Protein AF-0000000087541246 (afdb_homodimer)

Organism: Prevotella intermedia (NCBI:txid28131)

Radius of gyration: 29.47 Å; Cα contacts (8 Å, |Δi|>4): 1324; chains: 2; bounding box: 82×70×76 Å

Nearest PDB structures (foldseek):
  4zcf-assembly1_B  TM=5.983E-01  e=2.772E-20  Escherichia coli
  6k0w-assembly2_A  TM=6.107E-01  e=3.382E-19  Helicobacter pylori 26695
  8s9m-assembly1_A-2  TM=7.685E-01  e=1.010E-14  Adineta vaga
  6k0w-assembly1_D  TM=6.542E-01  e=8.446E-15  Helicobacter pylori 26695
  6k0w-assembly2_C  TM=6.365E-01  e=7.209E-14  Helicobacter pylori 26695

Secondary structure (DSSP, 8-state):
--EEEEES-HHHHHHHHHHTT--TT-EEEEEE-----SSS-EEEETTEEEE------TTHHHHHHHHHHHHHHHHHHHHHHHHHHEEEEEEEEEEE-TTTHHHHHHHHHHHH-GGGEEEEEEEE-SSPP-S--SS-B--EEEEEEEESSSS------EEPPPHHHHHHH-EE-TTS-EEEEEESEEES--SSPPPBTTBPPPTTEEESS-HHHHHHHHHTT-EEE-TTS-EEEEEEGGGS--EEPBSEEE-PPPSS-SSTTPPPHHHHHHHHHHH--TT-EEEETT-TTTHHHHHHHHTT-EEEEEE--HHHHHHHHHHHT--SS--SS--EEEEE-SS--SSTHHHHHHH-/--EEEEES-HHHHHHHHHHTT--TT-EEEEEE-----SSS-EEEETTEEEE------TTHHHHHHHHHHHHHHHHHHHHHHHHHHEEEEEEEEEEE-TTTHHHHHHHHHHHH-GGGEEEEEEEE-SSPP-S--SS-B--EEEEEEEESSSS------EEPPPHHHHHHH-EE-TTS-EEEEEESEEES--SSPPPBTTBPPPTTEEESS-HHHHHHHHHTT-EEEPTTS-EEEEEEGGG---EEPBSEEE-PPPSS-SSTTPPPHHHHHHHHHHH--TT-EEEETT-TTTHHHHHHHHTT-EEEEEE--HHHHHHHHHHHT--SS--SS--EEEEE-SS--SSTHHHHHHH-

Foldseek 3Di:
DFFEEEADQLLVVLVCCVPVVVQFQAFAEEEEEDDAQQQLQQDCDPNDGDRDNDDDPDVRPVSSVVSLVVVLVVVLSNVLSVLRNHHQQHKYKYWFFPRSVVVNVVSVCVRQNPVQWDDWFKEQADDFDDDDDPDHTDRIGTMTMGHNHDHHQFDFDFDAADPVRQVVAFDADPVGFTKDWAAQKDFADDPDADDAVNHAPPPRIHGNDHSVVVVVCVVVVQWDADPVGGITGIGTSVPDPHHTDDRYHYFYADPDDPFPPHGRLVVLLVSCNGRHAAQHEYEYSDCQLNSNVVSCVVRRYHYYYYHNDPNSSVNNCVVQVPDPPPPDDRSYHYYYCVVVPPDCVVVPVPPD/DFFEEEADQLLVVLVCCVPVVVQFQAFAEEEEEDDAQQQLQQDCDPNDGDRDNDDDPDCRPVSSVVSLVVVLVVVLSSVLSVLRNHHQQHKYKYWFFPRSVVVNVVSVCVRQNPVQWDDWFKEQADDFDDDDDPDHTDRIGTMTMGHNHDHHQFDFDFDAADPVRQVVAFDADPVGFTKDWAAQKDFADDPDADAAVNHAPPPRIHGNDHSVVVVVQVVVVQWDADPVGGITGIGTSVPDPHHTDDRYHYFYADPDDPFPPHGRLVVLLVVCVGRHAAQREYEYSDCQLNSNVVSCVVRRYHYYYYHNDPNSSVNNCVVQVPDPPPPPDRSYHYYYCVPVPPPCVVPPVPPD

pLDDT: mean 84.79, std 19.07, range [26.44, 98.94]

Structure (mmCIF, N/CA/C/O backbone):
data_AF-0000000087541246-model_v1
#
loop_
_entity.id
_entity.type
_entity.pdbx_description
1 polymer 'site-specific DNA-methyltransferase (adenine-specific)'
#
loop_
_atom_site.group_PDB
_atom_site.id
_atom_site.type_symbol
_atom_site.label_atom_id
_atom_site.label_alt_id
_atom_site.label_comp_id
_atom_site.label_asym_id
_atom_site.label_entity_id
_atom_site.label_seq_id
_atom_site.pdbx_PDB_ins_code
_atom_site.Cartn_x
_atom_site.Cartn_y
_atom_site.Cartn_z
_atom_site.occupancy
_atom_site.B_iso_or_equiv
_atom_site.auth_seq_id
_atom_site.auth_comp_id
_atom_site.auth_asym_id
_atom_site.auth_atom_id
_atom_site.pdbx_PDB_model_num
ATOM 1 N N . MET A 1 1 ? -10.656 33.375 13.344 1 73.62 1 MET A N 1
ATOM 2 C CA . MET A 1 1 ? -11.695 32.781 12.516 1 73.62 1 MET A CA 1
ATOM 3 C C . MET A 1 1 ? -12.477 31.734 13.297 1 73.62 1 MET A C 1
ATOM 5 O O . MET A 1 1 ? -11.906 31.031 14.133 1 73.62 1 MET A O 1
ATOM 9 N N . MET A 1 2 ? -13.789 31.781 13.117 1 86 2 MET A N 1
ATOM 10 C CA . MET A 1 2 ? -14.672 30.812 13.773 1 86 2 MET A CA 1
ATOM 11 C C . MET A 1 2 ? -14.695 29.484 13.031 1 86 2 MET A C 1
ATOM 13 O O . MET A 1 2 ? -14.367 29.438 11.844 1 86 2 MET A O 1
ATOM 17 N N . ASN A 1 3 ? -14.891 28.422 13.773 1 96.44 3 ASN A N 1
ATOM 18 C CA . ASN A 1 3 ? -15.188 27.125 13.164 1 96.44 3 ASN A CA 1
ATOM 19 C C . ASN A 1 3 ? -16.5 27.156 12.375 1 96.44 3 ASN A C 1
ATOM 21 O O . ASN A 1 3 ? -17.406 27.922 12.711 1 96.44 3 ASN A O 1
ATOM 25 N N . ILE A 1 4 ? -16.547 26.422 11.281 1 96.75 4 ILE A N 1
ATOM 26 C CA . ILE A 1 4 ? -17.734 26.438 10.445 1 96.75 4 ILE A CA 1
ATOM 27 C C . ILE A 1 4 ? -18.219 25.016 10.195 1 96.75 4 ILE A C 1
ATOM 29 O O . ILE A 1 4 ? -17.438 24.141 9.836 1 96.75 4 ILE A O 1
ATOM 33 N N . LEU A 1 5 ? -19.438 24.719 10.453 1 97 5 LEU A N 1
ATOM 34 C CA . LEU A 1 5 ? -20.094 23.484 10.062 1 97 5 LEU A CA 1
ATOM 35 C C . LEU A 1 5 ? -21.203 23.75 9.039 1 97 5 LEU A C 1
ATOM 37 O O . LEU A 1 5 ? -22.172 24.453 9.328 1 97 5 LEU A O 1
ATOM 41 N N . LEU A 1 6 ? -21.031 23.203 7.824 1 97.06 6 LEU A N 1
ATOM 42 C CA . LEU A 1 6 ? -21.969 23.422 6.73 1 97.06 6 LEU A CA 1
ATOM 43 C C . LEU A 1 6 ? -22.797 22.156 6.473 1 97.06 6 LEU A C 1
ATOM 45 O O . LEU A 1 6 ? -22.234 21.078 6.27 1 97.06 6 LEU A O 1
ATOM 49 N N . LYS A 1 7 ? -24.062 22.281 6.5 1 96.06 7 LYS A N 1
ATOM 50 C CA . LYS A 1 7 ? -24.938 21.219 6.043 1 96.06 7 LYS A CA 1
ATOM 51 C C . LYS A 1 7 ? -25.344 21.422 4.59 1 96.06 7 LYS A C 1
ATOM 53 O O . LYS A 1 7 ? -26.266 22.203 4.309 1 96.06 7 LYS A O 1
ATOM 58 N N . THR A 1 8 ? -24.781 20.766 3.684 1 95.81 8 THR A N 1
ATOM 59 C CA . THR A 1 8 ? -25.047 20.906 2.258 1 95.81 8 THR A CA 1
ATOM 60 C C . THR A 1 8 ? -24.25 19.891 1.455 1 95.81 8 THR A C 1
ATOM 62 O O . THR A 1 8 ? -23.469 19.109 2.021 1 95.81 8 THR A O 1
ATOM 65 N N . ASP A 1 9 ? -24.562 19.828 0.218 1 94.25 9 ASP A N 1
ATOM 66 C CA . ASP A 1 9 ? -23.688 19.109 -0.709 1 94.25 9 ASP A CA 1
ATOM 67 C C . ASP A 1 9 ? -22.281 19.703 -0.719 1 94.25 9 ASP A C 1
ATOM 69 O O . ASP A 1 9 ? -22.109 20.922 -0.681 1 94.25 9 ASP A O 1
ATOM 73 N N . ASN A 1 10 ? -21.312 18.812 -0.693 1 95.06 10 ASN A N 1
ATOM 74 C CA . ASN A 1 10 ? -19.938 19.266 -0.542 1 95.06 10 ASN A CA 1
ATOM 75 C C . ASN A 1 10 ? -19.516 20.188 -1.68 1 95.06 10 ASN A C 1
ATOM 77 O O . ASN A 1 10 ? -18.734 21.109 -1.474 1 95.06 10 ASN A O 1
ATOM 81 N N . LEU A 1 11 ? -19.984 19.906 -2.941 1 96.06 11 LEU A N 1
ATOM 82 C CA . LEU A 1 11 ? -19.656 20.781 -4.051 1 96.06 11 LEU A CA 1
ATOM 83 C C . LEU A 1 11 ? -20.172 22.203 -3.795 1 96.06 11 LEU A C 1
ATOM 85 O O . LEU A 1 11 ? -19.422 23.172 -3.945 1 96.06 11 LEU A O 1
ATOM 89 N N . VAL A 1 12 ? -21.391 22.297 -3.391 1 96.56 12 VAL A N 1
ATOM 90 C CA . VAL A 1 12 ? -22.031 23.562 -3.072 1 96.56 12 VAL A CA 1
ATOM 91 C C . VAL A 1 12 ? -21.297 24.234 -1.908 1 96.56 12 VAL A C 1
ATOM 93 O O . VAL A 1 12 ? -21.047 25.438 -1.939 1 96.56 12 VAL A O 1
ATOM 96 N N . GLY A 1 13 ? -20.984 23.469 -0.926 1 97.88 13 GLY A N 1
ATOM 97 C CA . GLY A 1 13 ? -20.281 23.984 0.229 1 97.88 13 GLY A CA 1
ATOM 98 C C . GLY A 1 13 ? -18.922 24.562 -0.117 1 97.88 13 GLY A C 1
ATOM 99 O O . GLY A 1 13 ? -18.547 25.625 0.37 1 97.88 13 GLY A O 1
ATOM 100 N N . LEU A 1 14 ? -18.172 23.828 -0.927 1 98.62 14 LEU A N 1
ATOM 101 C CA . LEU A 1 14 ? -16.844 24.281 -1.339 1 98.62 14 LEU A CA 1
ATOM 102 C C . LEU A 1 14 ? -16.938 25.594 -2.119 1 98.62 14 LEU A C 1
ATOM 104 O O . LEU A 1 14 ? -16.156 26.516 -1.897 1 98.62 14 LEU A O 1
ATOM 108 N N . GLU A 1 15 ? -17.891 25.672 -2.996 1 97.75 15 GLU A N 1
ATOM 109 C CA . GLU A 1 15 ? -18.109 26.906 -3.746 1 97.75 15 GLU A CA 1
ATOM 110 C C . GLU A 1 15 ? -18.484 28.047 -2.816 1 97.75 15 GLU A C 1
ATOM 112 O O . GLU A 1 15 ? -18.016 29.172 -2.992 1 97.75 15 GLU A O 1
ATOM 117 N N . TYR A 1 16 ? -19.328 27.766 -1.895 1 97.88 16 TYR A N 1
ATOM 118 C CA . TYR A 1 16 ? -19.734 28.766 -0.908 1 97.88 16 TYR A CA 1
ATOM 119 C C . TYR A 1 16 ? -18.531 29.312 -0.156 1 97.88 16 TYR A C 1
ATOM 121 O O . TYR A 1 16 ? -18.453 30.531 0.071 1 97.88 16 TYR A O 1
ATOM 129 N N . LEU A 1 17 ? -17.625 28.453 0.242 1 98.31 17 LEU A N 1
ATOM 130 C CA . LEU A 1 17 ? -16.438 28.875 0.978 1 98.31 17 LEU A CA 1
ATOM 131 C C . LEU A 1 17 ? -15.586 29.828 0.138 1 98.31 17 LEU A C 1
ATOM 133 O O . LEU A 1 17 ? -15.016 30.781 0.662 1 98.31 17 LEU A O 1
ATOM 137 N N . ILE A 1 18 ? -15.492 29.516 -1.16 1 98.31 18 ILE A N 1
ATOM 138 C CA . ILE A 1 18 ? -14.672 30.344 -2.055 1 98.31 18 ILE A CA 1
ATOM 139 C C . ILE A 1 18 ? -15.383 31.656 -2.338 1 98.31 18 ILE A C 1
ATOM 141 O O . ILE A 1 18 ? -14.828 32.719 -2.098 1 98.31 18 ILE A O 1
ATOM 145 N N . LYS A 1 19 ? -16.641 31.656 -2.699 1 97.19 19 LYS A N 1
ATOM 146 C CA . LYS A 1 19 ? -17.375 32.812 -3.25 1 97.19 19 LYS A CA 1
ATOM 147 C C . LYS A 1 19 ? -17.922 33.688 -2.141 1 97.19 19 LYS A C 1
ATOM 149 O O . LYS A 1 19 ? -17.891 34.906 -2.24 1 97.19 19 LYS A O 1
ATOM 154 N N . GLN A 1 20 ? -18.484 33.094 -1.101 1 96.31 20 GLN A N 1
ATOM 155 C CA . GLN A 1 20 ? -19.203 33.875 -0.085 1 96.31 20 GLN A CA 1
ATOM 156 C C . GLN A 1 20 ? -18.312 34.125 1.133 1 96.31 20 GLN A C 1
ATOM 158 O O . GLN A 1 20 ? -18.422 35.188 1.767 1 96.31 20 GLN A O 1
ATOM 163 N N . LYS A 1 21 ? -17.469 33.156 1.398 1 96.5 21 LYS A N 1
ATOM 164 C CA . LYS A 1 21 ? -16.656 33.312 2.602 1 96.5 21 LYS A CA 1
ATOM 165 C C . LYS A 1 21 ? -15.258 33.844 2.258 1 96.5 21 LYS A C 1
ATOM 167 O O . LYS A 1 21 ? -14.492 34.219 3.148 1 96.5 21 LYS A O 1
ATOM 172 N N . GLY A 1 22 ? -14.875 33.906 0.982 1 97.38 22 GLY A N 1
ATOM 173 C CA . GLY A 1 22 ? -13.586 34.438 0.553 1 97.38 22 GLY A CA 1
ATOM 174 C C . GLY A 1 22 ? -12.414 33.656 1.101 1 97.38 22 GLY A C 1
ATOM 175 O O . GLY A 1 22 ? -11.406 34.219 1.516 1 97.38 22 GLY A O 1
ATOM 176 N N . LEU A 1 23 ? -12.445 32.312 1.113 1 98.19 23 LEU A N 1
ATOM 177 C CA . LEU A 1 23 ? -11.43 31.516 1.78 1 98.19 23 LEU A CA 1
ATOM 178 C C . LEU A 1 23 ? -10.477 30.906 0.766 1 98.19 23 LEU A C 1
ATOM 180 O O . LEU A 1 23 ? -9.703 30 1.104 1 98.19 23 LEU A O 1
ATOM 184 N N . ALA A 1 24 ? -10.523 31.375 -0.48 1 98.62 24 ALA A N 1
ATOM 185 C CA . ALA A 1 24 ? -9.555 30.906 -1.476 1 98.62 24 ALA A CA 1
ATOM 186 C C . ALA A 1 24 ? -8.125 31.109 -0.99 1 98.62 24 ALA A C 1
ATOM 188 O O . ALA A 1 24 ? -7.77 32.188 -0.529 1 98.62 24 ALA A O 1
ATOM 189 N N . GLY A 1 25 ? -7.309 30.047 -1.037 1 98.69 25 GLY A N 1
ATOM 190 C CA . GLY A 1 25 ? -5.898 30.109 -0.682 1 98.69 25 GLY A CA 1
ATOM 191 C C . GLY A 1 25 ? -5.668 30.266 0.81 1 98.69 25 GLY A C 1
ATOM 192 O O . GLY A 1 25 ? -4.59 30.688 1.236 1 98.69 25 GLY A O 1
ATOM 193 N N . LYS A 1 26 ? -6.66 29.922 1.623 1 98.56 26 LYS A N 1
ATOM 194 C CA . LYS A 1 26 ? -6.52 30.234 3.041 1 98.56 26 LYS A CA 1
ATOM 195 C C . LYS A 1 26 ? -6.465 28.969 3.889 1 98.56 26 LYS A C 1
ATOM 197 O O . LYS A 1 26 ? -6.117 29.031 5.07 1 98.56 26 LYS A O 1
ATOM 202 N N . ILE A 1 27 ? -6.77 27.812 3.297 1 98.88 27 ILE A N 1
ATOM 203 C CA . ILE A 1 27 ? -6.84 26.562 4.027 1 98.88 27 ILE A CA 1
ATOM 204 C C . ILE A 1 27 ? -5.469 25.875 4.027 1 98.88 27 ILE A C 1
ATOM 206 O O . ILE A 1 27 ? -4.859 25.703 2.969 1 98.88 27 ILE A O 1
ATOM 210 N N . ASP A 1 28 ? -5.008 25.453 5.199 1 98.94 28 ASP A N 1
ATOM 211 C CA . ASP A 1 28 ? -3.66 24.891 5.301 1 98.94 28 ASP A CA 1
ATOM 212 C C . ASP A 1 28 ? -3.682 23.375 5.176 1 98.94 28 ASP A C 1
ATOM 214 O O . ASP A 1 28 ? -2.672 22.766 4.824 1 98.94 28 ASP A O 1
ATOM 218 N N . LEU A 1 29 ? -4.758 22.766 5.539 1 98.94 29 LEU A N 1
ATOM 219 C CA . LEU A 1 29 ? -4.848 21.312 5.48 1 98.94 29 LEU A CA 1
ATOM 220 C C . LEU A 1 29 ? -6.254 20.875 5.094 1 98.94 29 LEU A C 1
ATOM 222 O O . LEU A 1 29 ? -7.238 21.375 5.633 1 98.94 29 LEU A O 1
ATOM 226 N N . ILE A 1 30 ? -6.297 20.016 4.113 1 98.94 30 ILE A N 1
ATOM 227 C CA . ILE A 1 30 ? -7.531 19.312 3.785 1 98.94 30 ILE A CA 1
ATOM 228 C C . ILE A 1 30 ? -7.324 17.812 3.947 1 98.94 30 ILE A C 1
ATOM 230 O O . ILE A 1 30 ? -6.418 17.234 3.344 1 98.94 30 ILE A O 1
ATOM 234 N N . TYR A 1 31 ? -8.039 17.172 4.797 1 98.75 31 TYR A N 1
ATOM 235 C CA . TYR A 1 31 ? -8.203 15.727 4.855 1 98.75 31 TYR A CA 1
ATOM 236 C C . TYR A 1 31 ? -9.625 15.328 4.477 1 98.75 31 TYR A C 1
ATOM 238 O O . TYR A 1 31 ? -10.594 15.883 5.004 1 98.75 31 TYR A O 1
ATOM 246 N N . THR A 1 32 ? -9.703 14.383 3.586 1 96.44 32 THR A N 1
ATOM 247 C CA . THR A 1 32 ? -11.047 14.008 3.168 1 96.44 32 THR A CA 1
ATOM 248 C C . THR A 1 32 ? -11.148 12.5 2.967 1 96.44 32 THR A C 1
ATOM 250 O O . THR A 1 32 ? -10.18 11.852 2.562 1 96.44 32 THR A O 1
ATOM 253 N N . ASP A 1 33 ? -12.273 11.93 3.27 1 95.06 33 ASP A N 1
ATOM 254 C CA . ASP A 1 33 ? -12.602 10.508 3.154 1 95.06 33 ASP A CA 1
ATOM 255 C C . ASP A 1 33 ? -13.953 10.312 2.469 1 95.06 33 ASP A C 1
ATOM 257 O O . ASP A 1 33 ? -14.938 9.953 3.119 1 95.06 33 ASP A O 1
ATOM 261 N N . PRO A 1 34 ? -14 10.477 1.181 1 93.12 34 PRO A N 1
ATOM 262 C CA . PRO A 1 34 ? -15.258 10.344 0.45 1 93.12 34 PRO A CA 1
ATOM 263 C C . PRO A 1 34 ? -15.766 8.898 0.417 1 93.12 34 PRO A C 1
ATOM 265 O O . PRO A 1 34 ? -14.984 7.961 0.605 1 93.12 34 PRO A O 1
ATOM 268 N N . PRO A 1 35 ? -17.016 8.711 0.196 1 82.38 35 PRO A N 1
ATOM 269 C CA . PRO A 1 35 ? -17.531 7.352 -0.01 1 82.38 35 PRO A CA 1
ATOM 270 C C . PRO A 1 35 ? -17.078 6.75 -1.339 1 82.38 35 PRO A C 1
ATOM 272 O O . PRO A 1 35 ? -17.141 7.414 -2.377 1 82.38 35 PRO A O 1
ATOM 275 N N . PHE A 1 36 ? -16.281 5.75 -1.28 1 70.75 36 PHE A N 1
ATOM 276 C CA . PHE A 1 36 ? -15.727 5.227 -2.525 1 70.75 36 PHE A CA 1
ATOM 277 C C . PHE A 1 36 ? -16.516 4.004 -2.988 1 70.75 36 PHE A C 1
ATOM 279 O O . PHE A 1 36 ? -17.141 3.322 -2.176 1 70.75 36 PHE A O 1
ATOM 286 N N . ALA A 1 37 ? -16.859 3.977 -4.406 1 55 37 ALA A N 1
ATOM 287 C CA . ALA A 1 37 ? -17.656 3 -5.148 1 55 37 ALA A CA 1
ATOM 288 C C . ALA A 1 37 ? -16.953 1.641 -5.184 1 55 37 ALA A C 1
ATOM 290 O O . ALA A 1 37 ? -16.391 1.251 -6.207 1 55 37 ALA A O 1
ATOM 291 N N . THR A 1 38 ? -16.344 1.026 -4.172 1 50.75 38 THR A N 1
ATOM 292 C CA . THR A 1 38 ? -15.5 -0.146 -4.352 1 50.75 38 THR A CA 1
ATOM 293 C C . THR A 1 38 ? -16.281 -1.282 -5.008 1 50.75 38 THR A C 1
ATOM 295 O O . THR A 1 38 ? -15.758 -1.979 -5.879 1 50.75 38 THR A O 1
ATOM 298 N N . ASN A 1 39 ? -17.484 -1.85 -4.5 1 46.66 39 ASN A N 1
ATOM 299 C CA . ASN A 1 39 ? -18.234 -3.02 -4.961 1 46.66 39 ASN A CA 1
ATOM 300 C C . ASN A 1 39 ? -19.516 -2.621 -5.691 1 46.66 39 ASN A C 1
ATOM 302 O O . ASN A 1 39 ? -20.531 -3.312 -5.59 1 46.66 39 ASN A O 1
ATOM 306 N N . GLY A 1 40 ? -19.469 -1.707 -6.637 1 42.59 40 GLY A N 1
ATOM 307 C CA . GLY A 1 40 ? -20.625 -1.446 -7.488 1 42.59 40 GLY A CA 1
ATOM 308 C C . GLY A 1 40 ? -21.719 -0.68 -6.785 1 42.59 40 GLY A C 1
ATOM 309 O O . GLY A 1 40 ? -22.703 -0.273 -7.414 1 42.59 40 GLY A O 1
ATOM 310 N N . ASN A 1 41 ? -21.547 -0.63 -5.648 1 44.03 41 ASN A N 1
ATOM 311 C CA . ASN A 1 41 ? -22.734 -0.068 -5.008 1 44.03 41 ASN A CA 1
ATOM 312 C C . ASN A 1 41 ? -22.625 1.45 -4.883 1 44.03 41 ASN A C 1
ATOM 314 O O . ASN A 1 41 ? -23.172 2.035 -3.941 1 44.03 41 ASN A O 1
ATOM 318 N N . PHE A 1 42 ? -21.781 1.906 -5.625 1 42.75 42 PHE A N 1
ATOM 319 C CA . PHE A 1 42 ? -21.781 3.363 -5.551 1 42.75 42 PHE A CA 1
ATOM 320 C C . PHE A 1 42 ? -22.891 3.955 -6.398 1 42.75 42 PHE A C 1
ATOM 322 O O . PHE A 1 42 ? -23.016 3.639 -7.586 1 42.75 42 PHE A O 1
ATOM 329 N N . THR A 1 43 ? -24.109 4.176 -5.883 1 41.22 43 THR A N 1
ATOM 330 C CA . THR A 1 43 ? -25.172 4.852 -6.605 1 41.22 43 THR A CA 1
ATOM 331 C C . THR A 1 43 ? -25.219 6.332 -6.242 1 41.22 43 THR A C 1
ATOM 333 O O . THR A 1 43 ? -24.984 6.703 -5.09 1 41.22 43 THR A O 1
ATOM 336 N N . ILE A 1 44 ? -24.953 7.188 -7.191 1 37.78 44 ILE A N 1
ATOM 337 C CA . ILE A 1 44 ? -25.312 8.586 -7.004 1 37.78 44 ILE A CA 1
ATOM 338 C C . ILE A 1 44 ? -26.828 8.766 -7.199 1 37.78 44 ILE A C 1
ATOM 340 O O . ILE A 1 44 ? -27.359 8.5 -8.281 1 37.78 44 ILE A O 1
ATOM 344 N N . THR A 1 45 ? -27.562 8.539 -6.172 1 35.19 45 THR A N 1
ATOM 345 C CA . THR A 1 45 ? -28.969 8.922 -6.293 1 35.19 45 THR A CA 1
ATOM 346 C C . THR A 1 45 ? -29.188 10.328 -5.742 1 35.19 45 THR A C 1
ATOM 348 O O . THR A 1 45 ? -28.891 10.602 -4.574 1 35.19 45 THR A O 1
ATOM 351 N N . ASN A 1 46 ? -29.781 11.141 -6.469 1 38.81 46 ASN A N 1
ATOM 352 C CA . ASN A 1 46 ? -30.125 12.539 -6.227 1 38.81 46 ASN A CA 1
ATOM 353 C C . ASN A 1 46 ? -28.938 13.328 -5.691 1 38.81 46 ASN A C 1
ATOM 355 O O . ASN A 1 46 ? -29.062 14.078 -4.719 1 38.81 46 ASN A O 1
ATOM 359 N N . GLY A 1 47 ? -27.688 12.992 -6.133 1 35.19 47 GLY A N 1
ATOM 360 C CA . GLY A 1 47 ? -26.484 13.734 -5.789 1 35.19 47 GLY A CA 1
ATOM 361 C C . GLY A 1 47 ? -25.703 13.109 -4.652 1 35.19 47 GLY A C 1
ATOM 362 O O . GLY A 1 47 ? -24.672 13.648 -4.227 1 35.19 47 GLY A O 1
ATOM 363 N N . ARG A 1 48 ? -26.328 12.102 -4.113 1 38.22 48 ARG A N 1
ATOM 364 C CA . ARG A 1 48 ? -25.703 11.453 -2.965 1 38.22 48 ARG A CA 1
ATOM 365 C C . ARG A 1 48 ? -25.031 10.148 -3.369 1 38.22 48 ARG A C 1
ATOM 367 O O . ARG A 1 48 ? -25.672 9.289 -4 1 38.22 48 ARG A O 1
ATOM 374 N N . ALA A 1 49 ? -23.766 10.031 -3.203 1 42.41 49 ALA A N 1
ATOM 375 C CA . ALA A 1 49 ? -23.031 8.789 -3.471 1 42.41 49 ALA A CA 1
ATOM 376 C C . ALA A 1 49 ? -23.281 7.758 -2.371 1 42.41 49 ALA A C 1
ATOM 378 O O . ALA A 1 49 ? -23.141 8.062 -1.185 1 42.41 49 ALA A O 1
ATOM 379 N N . THR A 1 50 ? -24.141 6.715 -2.629 1 41.38 50 THR A N 1
ATOM 380 C CA . THR A 1 50 ? -24.344 5.641 -1.662 1 41.38 50 THR A CA 1
ATOM 381 C C . THR A 1 50 ? -23.719 4.34 -2.158 1 41.38 50 THR A C 1
ATOM 383 O O . THR A 1 50 ? -23.641 4.102 -3.365 1 41.38 50 THR A O 1
ATOM 386 N N . THR A 1 51 ? -22.922 3.604 -1.434 1 41.12 51 THR A N 1
ATOM 387 C CA . THR A 1 51 ? -22.438 2.277 -1.806 1 41.12 51 THR A CA 1
ATOM 388 C C . THR A 1 51 ? -23.484 1.212 -1.493 1 41.12 51 THR A C 1
ATOM 390 O O . THR A 1 51 ? -24.016 1.162 -0.381 1 41.12 51 THR A O 1
ATOM 393 N N . ILE A 1 52 ? -24.375 0.684 -2.422 1 36.69 52 ILE A N 1
ATOM 394 C CA . ILE A 1 52 ? -25.328 -0.395 -2.182 1 36.69 52 ILE A CA 1
ATOM 395 C C . ILE A 1 52 ? -24.688 -1.735 -2.539 1 36.69 52 ILE A C 1
ATOM 397 O O . ILE A 1 52 ? -23.891 -1.82 -3.475 1 36.69 52 ILE A O 1
ATOM 401 N N . SER A 1 53 ? -24.719 -2.719 -1.719 1 34.78 53 SER A N 1
ATOM 402 C CA . SER A 1 53 ? -24.312 -4.098 -1.954 1 34.78 53 SER A CA 1
ATOM 403 C C . SER A 1 53 ? -25.094 -4.723 -3.105 1 34.78 53 SER A C 1
ATOM 405 O O . SER A 1 53 ? -26.328 -4.758 -3.08 1 34.78 53 SER A O 1
ATOM 407 N N . ASN A 1 54 ? -24.75 -4.609 -4.289 1 36.41 54 ASN A N 1
ATOM 408 C CA . ASN A 1 54 ? -25.578 -5.07 -5.406 1 36.41 54 ASN A CA 1
ATOM 409 C C . ASN A 1 54 ? -25.547 -6.59 -5.539 1 36.41 54 ASN A C 1
ATOM 411 O O . ASN A 1 54 ? -24.469 -7.191 -5.582 1 36.41 54 ASN A O 1
ATOM 415 N N . SER A 1 55 ? -26.531 -7.32 -5.254 1 32.62 55 SER A N 1
ATOM 416 C CA . SER A 1 55 ? -26.75 -8.742 -5.5 1 32.62 55 SER A CA 1
ATOM 417 C C . SER A 1 55 ? -26.625 -9.078 -6.98 1 32.62 55 SER A C 1
ATOM 419 O O . SER A 1 55 ? -26.547 -10.25 -7.355 1 32.62 55 SER A O 1
ATOM 421 N N . GLN A 1 56 ? -27.266 -8.484 -8.016 1 33.5 56 GLN A N 1
ATOM 422 C CA . GLN A 1 56 ? -27.516 -9.133 -9.297 1 33.5 56 GLN A CA 1
ATOM 423 C C . GLN A 1 56 ? -26.328 -8.977 -10.242 1 33.5 56 GLN A C 1
ATOM 425 O O . GLN A 1 56 ? -25.859 -7.863 -10.477 1 33.5 56 GLN A O 1
ATOM 430 N N . ARG A 1 57 ? -25.625 -10.023 -10.875 1 37.06 57 ARG A N 1
ATOM 431 C CA . ARG A 1 57 ? -24.344 -10.43 -11.453 1 37.06 57 ARG A CA 1
ATOM 432 C C . ARG A 1 57 ? -24.047 -9.656 -12.727 1 37.06 57 ARG A C 1
ATOM 434 O O . ARG A 1 57 ? -22.906 -9.266 -12.969 1 37.06 57 ARG A O 1
ATOM 441 N N . GLY A 1 58 ? -24.703 -9.734 -13.891 1 35.22 58 GLY A N 1
ATOM 442 C CA . GLY A 1 58 ? -24.359 -9.461 -15.281 1 35.22 58 GLY A CA 1
ATOM 443 C C . GLY A 1 58 ? -24.078 -7.996 -15.555 1 35.22 58 GLY A C 1
ATOM 444 O O . GLY A 1 58 ? -23.125 -7.664 -16.266 1 35.22 58 GLY A O 1
ATOM 445 N N . GLU A 1 59 ? -24.859 -7.031 -15.445 1 34.91 59 GLU A N 1
ATOM 446 C CA . GLU A 1 59 ? -24.922 -5.586 -15.641 1 34.91 59 GLU A CA 1
ATOM 447 C C . GLU A 1 59 ? -23.969 -4.863 -14.695 1 34.91 59 GLU A C 1
ATOM 449 O O . GLU A 1 59 ? -23.781 -3.646 -14.797 1 34.91 59 GLU A O 1
ATOM 454 N N . VAL A 1 60 ? -23.109 -5.531 -14.086 1 38.81 60 VAL A N 1
ATOM 455 C CA . VAL A 1 60 ? -22.328 -5.07 -12.938 1 38.81 60 VAL A CA 1
ATOM 456 C C . VAL A 1 60 ? -20.969 -4.555 -13.414 1 38.81 60 VAL A C 1
ATOM 458 O O . VAL A 1 60 ? -20.5 -3.518 -12.938 1 38.81 60 VAL A O 1
ATOM 461 N N . ALA A 1 61 ? -20.328 -5.305 -14.43 1 43.47 61 ALA A N 1
ATOM 462 C CA . ALA A 1 61 ? -18.984 -4.914 -14.812 1 43.47 61 ALA A CA 1
ATOM 463 C C . ALA A 1 61 ? -18.969 -3.516 -15.422 1 43.47 61 ALA A C 1
ATOM 465 O O . ALA A 1 61 ? -18.109 -2.697 -15.102 1 43.47 61 ALA A O 1
ATOM 466 N N . TYR A 1 62 ? -19.766 -3.357 -16.516 1 39.78 62 TYR A N 1
ATOM 467 C CA . TYR A 1 62 ? -19.906 -2.045 -17.141 1 39.78 62 TYR A CA 1
ATOM 468 C C . TYR A 1 62 ? -20.344 -1.002 -16.125 1 39.78 62 TYR A C 1
ATOM 470 O O . TYR A 1 62 ? -19.922 0.156 -16.188 1 39.78 62 TYR A O 1
ATOM 478 N N . SER A 1 63 ? -21.016 -1.554 -15.188 1 45.88 63 SER A N 1
ATOM 479 C CA . SER A 1 63 ? -21.547 -0.681 -14.148 1 45.88 63 SER A CA 1
ATOM 480 C C . SER A 1 63 ? -20.469 -0.255 -13.164 1 45.88 63 SER A C 1
ATOM 482 O O . SER A 1 63 ? -20.438 0.896 -12.727 1 45.88 63 SER A O 1
ATOM 484 N N . ASP A 1 64 ? -19.469 -1.15 -13.117 1 50.72 64 ASP A N 1
ATOM 485 C CA . ASP A 1 64 ? -18.391 -0.821 -12.188 1 50.72 64 ASP A CA 1
ATOM 486 C C . ASP A 1 64 ? -17.453 0.227 -12.773 1 50.72 64 ASP A C 1
ATOM 488 O O . ASP A 1 64 ? -17.031 1.149 -12.078 1 50.72 64 ASP A O 1
ATOM 492 N N . LYS A 1 65 ? -17.219 -0.056 -14.086 1 53.53 65 LYS A N 1
ATOM 493 C CA . LYS A 1 65 ? -16.375 0.908 -14.781 1 53.53 65 LYS A CA 1
ATOM 494 C C . LYS A 1 65 ? -17.016 2.287 -14.82 1 53.53 65 LYS A C 1
ATOM 496 O O . LYS A 1 65 ? -16.359 3.301 -14.602 1 53.53 65 LYS A O 1
ATOM 501 N N . LEU A 1 66 ? -18.281 2.23 -15.109 1 51.16 66 LEU A N 1
ATOM 502 C CA . LEU A 1 66 ? -19.031 3.479 -15.172 1 51.16 66 LEU A CA 1
ATOM 503 C C . LEU A 1 66 ? -19.109 4.129 -13.797 1 51.16 66 LEU A C 1
ATOM 505 O O . LEU A 1 66 ? -18.969 5.348 -13.672 1 51.16 66 LEU A O 1
ATOM 509 N N . THR A 1 67 ? -19.094 3.17 -12.914 1 64.94 67 THR A N 1
ATOM 510 C CA . THR A 1 67 ? -19.203 3.678 -11.555 1 64.94 67 THR A CA 1
ATOM 511 C C . THR A 1 67 ? -17.875 4.27 -11.086 1 64.94 67 THR A C 1
ATOM 513 O O . THR A 1 67 ? -17.859 5.34 -10.469 1 64.94 67 THR A O 1
ATOM 516 N N . GLY A 1 68 ? -16.766 3.646 -11.617 1 76.06 68 GLY A N 1
ATOM 517 C CA . GLY A 1 68 ? -15.461 4.18 -11.266 1 76.06 68 GLY A CA 1
ATOM 518 C C . GLY A 1 68 ? -15.164 5.52 -11.914 1 76.06 68 GLY A C 1
ATOM 519 O O . GLY A 1 68 ? -14.672 6.441 -11.25 1 76.06 68 GLY A O 1
ATOM 520 N N . LYS A 1 69 ? -15.508 5.578 -13.172 1 82.19 69 LYS A N 1
ATOM 521 C CA . LYS A 1 69 ? -15.266 6.809 -13.914 1 82.19 69 LYS A CA 1
ATOM 522 C C . LYS A 1 69 ? -16.125 7.949 -13.383 1 82.19 69 LYS A C 1
ATOM 524 O O . LYS A 1 69 ? -15.656 9.086 -13.258 1 82.19 69 LYS A O 1
ATOM 529 N N . GLU A 1 70 ? -17.344 7.641 -13.094 1 84.69 70 GLU A N 1
ATOM 530 C CA . GLU A 1 70 ? -18.266 8.641 -12.547 1 84.69 70 GLU A CA 1
ATOM 531 C C . GLU A 1 70 ? -17.781 9.133 -11.18 1 84.69 70 GLU A C 1
ATOM 533 O O . GLU A 1 70 ? -17.875 10.328 -10.883 1 84.69 70 GLU A O 1
ATOM 538 N N . PHE A 1 71 ? -17.312 8.211 -10.5 1 87.25 71 PHE A N 1
ATOM 539 C CA . PHE A 1 71 ? -16.797 8.594 -9.195 1 87.25 71 PHE A CA 1
ATOM 540 C C . PHE A 1 71 ? -15.594 9.516 -9.328 1 87.25 71 PHE A C 1
ATOM 542 O O . PHE A 1 71 ? -15.492 10.531 -8.641 1 87.25 71 PHE A O 1
ATOM 549 N N . VAL A 1 72 ? -14.672 9.164 -10.156 1 93.12 72 VAL A N 1
ATOM 550 C CA . VAL A 1 72 ? -13.461 9.953 -10.344 1 93.12 72 VAL A CA 1
ATOM 551 C C . VAL A 1 72 ? -13.82 11.359 -10.812 1 93.12 72 VAL A C 1
ATOM 553 O O . VAL A 1 72 ? -13.234 12.344 -10.359 1 93.12 72 VAL A O 1
ATOM 556 N N . GLU A 1 73 ? -14.773 11.461 -11.656 1 92.62 73 GLU A N 1
ATOM 557 C CA . GLU A 1 73 ? -15.227 12.766 -12.117 1 92.62 73 GLU A CA 1
ATOM 558 C C . GLU A 1 73 ? -15.898 13.547 -10.992 1 92.62 73 GLU A C 1
ATOM 560 O O . GLU A 1 73 ? -15.688 14.758 -10.859 1 92.62 73 GLU A O 1
ATOM 565 N N . TYR A 1 74 ? -16.703 12.812 -10.273 1 91.06 74 TYR A N 1
ATOM 566 C CA . TYR A 1 74 ? -17.359 13.391 -9.102 1 91.06 74 TYR A CA 1
ATOM 567 C C . TYR A 1 74 ? -16.328 14 -8.148 1 91.06 74 TYR A C 1
ATOM 569 O O . TYR A 1 74 ? -16.484 15.141 -7.711 1 91.06 74 TYR A O 1
ATOM 577 N N . ILE A 1 75 ? -15.297 13.32 -7.906 1 95 75 ILE A N 1
ATOM 578 C CA . ILE A 1 75 ? -14.273 13.758 -6.969 1 95 75 ILE A CA 1
ATOM 579 C C . ILE A 1 75 ? -13.422 14.852 -7.605 1 95 75 ILE A C 1
ATOM 581 O O . ILE A 1 75 ? -13 15.797 -6.93 1 95 75 ILE A O 1
ATOM 585 N N . LYS A 1 76 ? -13.141 14.727 -8.883 1 96.88 76 LYS A N 1
ATOM 586 C CA . LYS A 1 76 ? -12.305 15.703 -9.586 1 96.88 76 LYS A CA 1
ATOM 587 C C . LYS A 1 76 ? -12.875 17.109 -9.461 1 96.88 76 LYS A C 1
ATOM 589 O O . LYS A 1 76 ? -12.148 18.062 -9.156 1 96.88 76 LYS A O 1
ATOM 594 N N . LYS A 1 77 ? -14.148 17.281 -9.664 1 97.06 77 LYS A N 1
ATOM 595 C CA . LYS A 1 77 ? -14.805 18.578 -9.562 1 97.06 77 LYS A CA 1
ATOM 596 C C . LYS A 1 77 ? -14.594 19.203 -8.188 1 97.06 77 LYS A C 1
ATOM 598 O O . LYS A 1 77 ? -14.344 20.406 -8.07 1 97.06 77 LYS A O 1
ATOM 603 N N . ARG A 1 78 ? -14.672 18.406 -7.246 1 97.75 78 ARG A N 1
ATOM 604 C CA . ARG A 1 78 ? -14.516 18.875 -5.875 1 97.75 78 ARG A CA 1
ATOM 605 C C . ARG A 1 78 ? -13.047 19.156 -5.559 1 97.75 78 ARG A C 1
ATOM 607 O O . ARG A 1 78 ? -12.734 20.141 -4.875 1 97.75 78 ARG A O 1
ATOM 614 N N . VAL A 1 79 ? -12.172 18.266 -6.086 1 98.62 79 VAL A N 1
ATOM 615 C CA . VAL A 1 79 ? -10.742 18.406 -5.832 1 98.62 79 VAL A CA 1
ATOM 616 C C . VAL A 1 79 ? -10.234 19.719 -6.434 1 98.62 79 VAL A C 1
ATOM 618 O O . VAL A 1 79 ? -9.367 20.375 -5.859 1 98.62 79 VAL A O 1
ATOM 621 N N . ILE A 1 80 ? -10.742 20.109 -7.547 1 98.75 80 ILE A N 1
ATOM 622 C CA . ILE A 1 80 ? -10.359 21.375 -8.18 1 98.75 80 ILE A CA 1
ATOM 623 C C . ILE A 1 80 ? -10.664 22.531 -7.242 1 98.75 80 ILE A C 1
ATOM 625 O O . ILE A 1 80 ? -9.836 23.422 -7.055 1 98.75 80 ILE A O 1
ATOM 629 N N . LEU A 1 81 ? -11.82 22.547 -6.629 1 98.81 81 LEU A N 1
ATOM 630 C CA . LEU A 1 81 ? -12.211 23.594 -5.684 1 98.81 81 LEU A CA 1
ATOM 631 C C . LEU A 1 81 ? -11.367 23.516 -4.418 1 98.81 81 LEU A C 1
ATOM 633 O O . LEU A 1 81 ? -10.969 24.547 -3.865 1 98.81 81 LEU A O 1
ATOM 637 N N . MET A 1 82 ? -11.102 22.281 -3.961 1 98.94 82 MET A N 1
ATOM 638 C CA . MET A 1 82 ? -10.242 22.094 -2.789 1 98.94 82 MET A CA 1
ATOM 639 C C . MET A 1 82 ? -8.852 22.656 -3.039 1 98.94 82 MET A C 1
ATOM 641 O O . MET A 1 82 ? -8.258 23.281 -2.154 1 98.94 82 MET A O 1
ATOM 645 N N . HIS A 1 83 ? -8.359 22.344 -4.219 1 98.94 83 HIS A N 1
ATOM 646 C CA . HIS A 1 83 ? -7.062 22.875 -4.605 1 98.94 83 HIS A CA 1
ATOM 647 C C . HIS A 1 83 ? -7.051 24.391 -4.539 1 98.94 83 HIS A C 1
ATOM 649 O O . HIS A 1 83 ? -6.082 25 -4.062 1 98.94 83 HIS A O 1
ATOM 655 N N . GLU A 1 84 ? -8.109 25.047 -4.98 1 98.75 84 GLU A N 1
ATOM 656 C CA . GLU A 1 84 ? -8.242 26.516 -4.953 1 98.75 84 GLU A CA 1
ATOM 657 C C . GLU A 1 84 ? -8.281 27.031 -3.518 1 98.75 84 GLU A C 1
ATOM 659 O O . GLU A 1 84 ? -7.773 28.109 -3.229 1 98.75 84 GLU A O 1
ATOM 664 N N . LEU A 1 85 ? -8.812 26.297 -2.691 1 98.88 85 LEU A N 1
ATOM 665 C CA . LEU A 1 85 ? -8.984 26.703 -1.299 1 98.88 85 LEU A CA 1
ATOM 666 C C . LEU A 1 85 ? -7.672 26.578 -0.533 1 98.88 85 LEU A C 1
ATOM 668 O O . LEU A 1 85 ? -7.449 27.297 0.448 1 98.88 85 LEU A O 1
ATOM 672 N N . LEU A 1 86 ? -6.789 25.703 -0.949 1 98.94 86 LEU A N 1
ATOM 673 C CA . LEU A 1 86 ? -5.535 25.438 -0.244 1 98.94 86 LEU A CA 1
ATOM 674 C C . LEU A 1 86 ? -4.613 26.656 -0.314 1 98.94 86 LEU A C 1
ATOM 676 O O . LEU A 1 86 ? -4.5 27.297 -1.363 1 98.94 86 LEU A O 1
ATOM 680 N N . SER A 1 87 ? -3.971 26.984 0.813 1 98.81 87 SER A N 1
ATOM 681 C CA . SER A 1 87 ? -2.895 27.969 0.806 1 98.81 87 SER A CA 1
ATOM 682 C C . SER A 1 87 ? -1.665 27.438 0.077 1 98.81 87 SER A C 1
ATOM 684 O O . SER A 1 87 ? -1.576 26.25 -0.215 1 98.81 87 SER A O 1
ATOM 686 N N . ASP A 1 88 ? -0.695 28.266 -0.142 1 98.25 88 ASP A N 1
ATOM 687 C CA . ASP A 1 88 ? 0.52 27.859 -0.843 1 98.25 88 ASP A CA 1
ATOM 688 C C . ASP A 1 88 ? 1.328 26.875 -0.011 1 98.25 88 ASP A C 1
ATOM 690 O O . ASP A 1 88 ? 2.15 26.125 -0.55 1 98.25 88 ASP A O 1
ATOM 694 N N . LYS A 1 89 ? 1.054 26.844 1.247 1 98.62 89 LYS A N 1
ATOM 695 C CA . LYS A 1 89 ? 1.746 25.922 2.141 1 98.62 89 LYS A CA 1
ATOM 696 C C . LYS A 1 89 ? 0.845 24.75 2.529 1 98.62 89 LYS A C 1
ATOM 698 O O . LYS A 1 89 ? 1.138 24.031 3.48 1 98.62 89 LYS A O 1
ATOM 703 N N . GLY A 1 90 ? -0.252 24.609 1.823 1 98.88 90 GLY A N 1
ATOM 704 C CA . GLY A 1 90 ? -1.283 23.672 2.213 1 98.88 90 GLY A CA 1
ATOM 705 C C . GLY A 1 90 ? -0.984 22.25 1.777 1 98.88 90 GLY A C 1
ATOM 706 O O . GLY A 1 90 ? -0.22 22.031 0.834 1 98.88 90 GLY A O 1
ATOM 707 N N . SER A 1 91 ? -1.552 21.312 2.492 1 98.94 91 SER A N 1
ATOM 708 C CA . SER A 1 91 ? -1.449 19.891 2.211 1 98.94 91 SER A CA 1
ATOM 709 C C . SER A 1 91 ? -2.826 19.266 2.016 1 98.94 91 SER A C 1
ATOM 711 O O . SER A 1 91 ? -3.816 19.75 2.568 1 98.94 91 SER A O 1
ATOM 713 N N . PHE A 1 92 ? -2.842 18.25 1.196 1 98.94 92 PHE A N 1
ATOM 714 C CA . PHE A 1 92 ? -4.066 17.547 0.842 1 98.94 92 PHE A CA 1
ATOM 715 C C . PHE A 1 92 ? -3.908 16.047 1.058 1 98.94 92 PHE A C 1
ATOM 717 O O . PHE A 1 92 ? -2.973 15.43 0.538 1 98.94 92 PHE A O 1
ATOM 724 N N . TYR A 1 93 ? -4.789 15.461 1.896 1 98.94 93 TYR A N 1
ATOM 725 C CA . TYR A 1 93 ? -4.871 14.016 2.109 1 98.94 93 TYR A CA 1
ATOM 726 C C . TYR A 1 93 ? -6.238 13.484 1.696 1 98.94 93 TYR A C 1
ATOM 728 O O . TYR A 1 93 ? -7.27 14.016 2.107 1 98.94 93 TYR A O 1
ATOM 736 N N . ILE A 1 94 ? -6.219 12.461 0.905 1 98.38 94 ILE A N 1
ATOM 737 C CA . ILE A 1 94 ? -7.484 11.812 0.589 1 98.38 94 ILE A CA 1
ATOM 738 C C . ILE A 1 94 ? -7.387 10.32 0.897 1 98.38 94 ILE A C 1
ATOM 740 O O . ILE A 1 94 ? -6.43 9.656 0.497 1 98.38 94 ILE A O 1
ATOM 744 N N . HIS A 1 95 ? -8.32 9.859 1.692 1 96.75 95 HIS A N 1
ATOM 745 C CA . HIS A 1 95 ? -8.477 8.453 2.018 1 96.75 95 HIS A CA 1
ATOM 746 C C . HIS A 1 95 ? -9.25 7.715 0.929 1 96.75 95 HIS A C 1
ATOM 748 O O . HIS A 1 95 ? -10.297 8.188 0.479 1 96.75 95 HIS A O 1
ATOM 754 N N . THR A 1 96 ? -8.727 6.582 0.418 1 94.19 96 THR A N 1
ATOM 755 C CA . THR A 1 96 ? -9.359 5.812 -0.649 1 94.19 96 THR A CA 1
ATOM 756 C C . THR A 1 96 ? -9.047 4.328 -0.505 1 94.19 96 THR A C 1
ATOM 758 O O . THR A 1 96 ? -8.445 3.908 0.488 1 94.19 96 THR A O 1
ATOM 761 N N . ASP A 1 97 ? -9.586 3.527 -1.385 1 90.69 97 ASP A N 1
ATOM 762 C CA . ASP A 1 97 ? -9.289 2.098 -1.368 1 90.69 97 ASP A CA 1
ATOM 763 C C . ASP A 1 97 ? -8.383 1.714 -2.533 1 90.69 97 ASP A C 1
ATOM 765 O O . ASP A 1 97 ? -8.055 2.553 -3.375 1 90.69 97 ASP A O 1
ATOM 769 N N . TYR A 1 98 ? -7.941 0.523 -2.561 1 87.06 98 TYR A N 1
ATOM 770 C CA . TYR A 1 98 ? -6.93 0.068 -3.512 1 87.06 98 TYR A CA 1
ATOM 771 C C . TYR A 1 98 ? -7.555 -0.216 -4.875 1 87.06 98 TYR A C 1
ATOM 773 O O . TYR A 1 98 ? -6.84 -0.384 -5.867 1 87.06 98 TYR A O 1
ATOM 781 N N . LYS A 1 99 ? -8.844 -0.259 -4.922 1 85.19 99 LYS A N 1
ATOM 782 C CA . LYS A 1 99 ? -9.469 -0.521 -6.211 1 85.19 99 LYS A CA 1
ATOM 783 C C . LYS A 1 99 ? -9.609 0.762 -7.027 1 85.19 99 LYS A C 1
ATOM 785 O O . LYS A 1 99 ? -9.227 0.8 -8.203 1 85.19 99 LYS A O 1
ATOM 790 N N . ILE A 1 100 ? -10.078 1.822 -6.367 1 91.19 100 ILE A N 1
ATOM 791 C CA . ILE A 1 100 ? -10.336 3.061 -7.094 1 91.19 100 ILE A CA 1
ATOM 792 C C . ILE A 1 100 ? -9.188 4.043 -6.875 1 91.19 100 ILE A C 1
ATOM 794 O O . ILE A 1 100 ? -9.055 5.023 -7.609 1 91.19 100 ILE A O 1
ATOM 798 N N . GLY A 1 101 ? -8.391 3.799 -5.859 1 94.69 101 GLY A N 1
ATOM 799 C CA . GLY A 1 101 ? -7.34 4.719 -5.449 1 94.69 101 GLY A CA 1
ATOM 800 C C . GLY A 1 101 ? -6.34 5.016 -6.551 1 94.69 101 GLY A C 1
ATOM 801 O O . GLY A 1 101 ? -5.824 6.133 -6.648 1 94.69 101 GLY A O 1
ATOM 802 N N . HIS A 1 102 ? -6.066 4.047 -7.367 1 95.94 102 HIS A N 1
ATOM 803 C CA . HIS A 1 102 ? -5.129 4.254 -8.461 1 95.94 102 HIS A CA 1
ATOM 804 C C . HIS A 1 102 ? -5.656 5.289 -9.453 1 95.94 102 HIS A C 1
ATOM 806 O O . HIS A 1 102 ? -4.898 6.125 -9.945 1 95.94 102 HIS A O 1
ATOM 812 N N . TYR A 1 103 ? -6.934 5.238 -9.727 1 94.44 103 TYR A N 1
ATOM 813 C CA . TYR A 1 103 ? -7.559 6.211 -10.609 1 94.44 103 TYR A CA 1
ATOM 814 C C . TYR A 1 103 ? -7.559 7.602 -9.984 1 94.44 103 TYR A C 1
ATOM 816 O O . TYR A 1 103 ? -7.332 8.602 -10.664 1 94.44 103 TYR A O 1
ATOM 824 N N . VAL A 1 104 ? -7.797 7.629 -8.719 1 96.31 104 VAL A N 1
ATOM 825 C CA . VAL A 1 104 ? -7.797 8.891 -7.98 1 96.31 104 VAL A CA 1
ATOM 826 C C . VAL A 1 104 ? -6.406 9.516 -8.031 1 96.31 104 VAL A C 1
ATOM 828 O O . VAL A 1 104 ? -6.273 10.727 -8.25 1 96.31 104 VAL A O 1
ATOM 831 N N . LYS A 1 105 ? -5.426 8.695 -7.848 1 97.25 105 LYS A N 1
ATOM 832 C CA . LYS A 1 105 ? -4.051 9.188 -7.871 1 97.25 105 LYS A CA 1
ATOM 833 C C . LYS A 1 105 ? -3.713 9.805 -9.227 1 97.25 105 LYS A C 1
ATOM 835 O O . LYS A 1 105 ? -3.123 10.883 -9.289 1 97.25 105 LYS A O 1
ATOM 840 N N . VAL A 1 106 ? -4.047 9.156 -10.289 1 95.94 106 VAL A N 1
ATOM 841 C CA . VAL A 1 106 ? -3.785 9.664 -11.625 1 95.94 106 VAL A CA 1
ATOM 842 C C . VAL A 1 106 ? -4.5 11 -11.82 1 95.94 106 VAL A C 1
ATOM 844 O O . VAL A 1 106 ? -3.924 11.953 -12.359 1 95.94 106 VAL A O 1
ATOM 847 N N . MET A 1 107 ? -5.715 11.078 -11.383 1 96.5 107 MET A N 1
ATOM 848 C CA . MET A 1 107 ? -6.488 12.312 -11.469 1 96.5 107 MET A CA 1
ATOM 849 C C . MET A 1 107 ? -5.848 13.414 -10.633 1 96.5 107 MET A C 1
ATOM 851 O O . MET A 1 107 ? -5.766 14.562 -11.078 1 96.5 107 MET A O 1
ATOM 855 N N . LEU A 1 108 ? -5.414 13.109 -9.461 1 98.31 108 LEU A N 1
ATOM 856 C CA . LEU A 1 108 ? -4.789 14.094 -8.586 1 98.31 108 LEU A CA 1
ATOM 857 C C . LEU A 1 108 ? -3.516 14.648 -9.211 1 98.31 108 LEU A C 1
ATOM 859 O O . LEU A 1 108 ? -3.188 15.82 -9.031 1 98.31 108 LEU A O 1
ATOM 863 N N . ASP A 1 109 ? -2.773 13.75 -9.898 1 96.5 109 ASP A N 1
ATOM 864 C CA . ASP A 1 109 ? -1.581 14.211 -10.602 1 96.5 109 ASP A CA 1
ATOM 865 C C . ASP A 1 109 ? -1.925 15.32 -11.594 1 96.5 109 ASP A C 1
ATOM 867 O O . ASP A 1 109 ? -1.132 16.234 -11.805 1 96.5 109 ASP A O 1
ATOM 871 N N . GLU A 1 110 ? -3.055 15.234 -12.164 1 96.25 110 GLU A N 1
ATOM 872 C CA . GLU A 1 110 ? -3.496 16.234 -13.117 1 96.25 110 GLU A CA 1
ATOM 873 C C . GLU A 1 110 ? -3.803 17.562 -12.43 1 96.25 110 GLU A C 1
ATOM 875 O O . GLU A 1 110 ? -3.516 18.641 -12.969 1 96.25 110 GLU A O 1
ATOM 880 N N . VAL A 1 111 ? -4.32 17.5 -11.266 1 98.31 111 VAL A N 1
ATOM 881 C CA . VAL A 1 111 ? -4.781 18.703 -10.57 1 98.31 111 VAL A CA 1
ATOM 882 C C . VAL A 1 111 ? -3.625 19.328 -9.797 1 98.31 111 VAL A C 1
ATOM 884 O O . VAL A 1 111 ? -3.4 20.531 -9.867 1 98.31 111 VAL A O 1
ATOM 887 N N . PHE A 1 112 ? -2.881 18.547 -9.07 1 98.25 112 PHE A N 1
ATOM 888 C CA . PHE A 1 112 ? -1.855 19.047 -8.156 1 98.25 112 PHE A CA 1
ATOM 889 C C . PHE A 1 112 ? -0.5 19.109 -8.852 1 98.25 112 PHE A C 1
ATOM 891 O O . PHE A 1 112 ? 0.395 19.844 -8.414 1 98.25 112 PHE A O 1
ATOM 898 N N . GLY A 1 113 ? -0.332 18.297 -9.977 1 95.44 113 GLY A N 1
ATOM 899 C CA . GLY A 1 113 ? 0.985 18.094 -10.555 1 95.44 113 GLY A CA 1
ATOM 900 C C . GLY A 1 113 ? 1.729 16.922 -9.953 1 95.44 113 GLY A C 1
ATOM 901 O O . GLY A 1 113 ? 1.703 16.719 -8.734 1 95.44 113 GLY A O 1
ATOM 902 N N . ILE A 1 114 ? 2.424 16.203 -10.789 1 93 114 ILE A N 1
ATOM 903 C CA . ILE A 1 114 ? 3.135 14.992 -10.383 1 93 114 ILE A CA 1
ATOM 904 C C . ILE A 1 114 ? 4.219 15.352 -9.367 1 93 114 ILE A C 1
ATOM 906 O O . ILE A 1 114 ? 4.496 14.578 -8.445 1 93 114 ILE A O 1
ATOM 910 N N . GLU A 1 115 ? 4.789 16.5 -9.438 1 92.38 115 GLU A N 1
ATOM 911 C CA . GLU A 1 115 ? 5.91 16.922 -8.594 1 92.38 115 GLU A CA 1
ATOM 912 C C . GLU A 1 115 ? 5.457 17.188 -7.164 1 92.38 115 GLU A C 1
ATOM 914 O O . GLU A 1 115 ? 6.277 17.25 -6.25 1 92.38 115 GLU A O 1
ATOM 919 N N . ASN A 1 116 ? 4.141 17.391 -7 1 97 116 ASN A N 1
ATOM 920 C CA . ASN A 1 116 ? 3.627 17.719 -5.676 1 97 116 ASN A CA 1
ATOM 921 C C . ASN A 1 116 ? 3.086 16.5 -4.953 1 97 116 ASN A C 1
ATOM 923 O O . ASN A 1 116 ? 2.533 16.609 -3.855 1 97 116 ASN A O 1
ATOM 927 N N . PHE A 1 117 ? 3.293 15.312 -5.609 1 96.75 117 PHE A N 1
ATOM 928 C CA . PHE A 1 117 ? 2.975 14.055 -4.949 1 96.75 117 PHE A CA 1
ATOM 929 C C . PHE A 1 117 ? 3.984 13.75 -3.85 1 96.75 117 PHE A C 1
ATOM 931 O O . PHE A 1 117 ? 5.191 13.711 -4.102 1 96.75 117 PHE A O 1
ATOM 938 N N . ARG A 1 118 ? 3.441 13.508 -2.611 1 97.44 118 ARG A N 1
ATOM 939 C CA . ARG A 1 118 ? 4.352 13.32 -1.486 1 97.44 118 ARG A CA 1
ATOM 940 C C . ARG A 1 118 ? 4.387 11.859 -1.046 1 97.44 118 ARG A C 1
ATOM 942 O O . ARG A 1 118 ? 5.453 11.32 -0.757 1 97.44 118 ARG A O 1
ATOM 949 N N . ASN A 1 119 ? 3.16 11.234 -0.962 1 97.69 119 ASN A N 1
ATOM 950 C CA . ASN A 1 119 ? 3.15 9.852 -0.487 1 97.69 119 ASN A CA 1
ATOM 951 C C . ASN A 1 119 ? 1.901 9.109 -0.949 1 97.69 119 ASN A C 1
ATOM 953 O O . ASN A 1 119 ? 0.836 9.711 -1.102 1 97.69 119 ASN A O 1
ATOM 957 N N . ASP A 1 120 ? 2.119 7.891 -1.225 1 97.62 120 ASP A N 1
ATOM 958 C CA . ASP A 1 120 ? 1.118 6.836 -1.112 1 97.62 120 ASP A CA 1
ATOM 959 C C . ASP A 1 120 ? 1.24 6.102 0.221 1 97.62 120 ASP A C 1
ATOM 961 O O . ASP A 1 120 ? 2.172 5.32 0.423 1 97.62 120 ASP A O 1
ATOM 965 N N . ILE A 1 121 ? 0.309 6.375 1.096 1 98.38 121 ILE A N 1
ATOM 966 C CA . ILE A 1 121 ? 0.374 5.797 2.432 1 98.38 121 ILE A CA 1
ATOM 967 C C . ILE A 1 121 ? -0.507 4.551 2.498 1 98.38 121 ILE A C 1
ATOM 969 O O . ILE A 1 121 ? -1.679 4.59 2.115 1 98.38 121 ILE A O 1
ATOM 973 N N . THR A 1 122 ? 0.065 3.43 2.877 1 98.25 122 THR A N 1
ATOM 974 C CA . THR A 1 122 ? -0.665 2.191 3.117 1 98.25 122 THR A CA 1
ATOM 975 C C . THR A 1 122 ? -1.118 2.104 4.57 1 98.25 122 THR A C 1
ATOM 977 O O . THR A 1 122 ? -0.293 2.135 5.488 1 98.25 122 THR A O 1
ATOM 980 N N . ARG A 1 123 ? -2.426 1.978 4.785 1 97.75 123 ARG A N 1
ATOM 981 C CA . ARG A 1 123 ? -2.938 1.802 6.141 1 97.75 123 ARG A CA 1
ATOM 982 C C . ARG A 1 123 ? -3.465 0.386 6.344 1 97.75 123 ARG A C 1
ATOM 984 O O . ARG A 1 123 ? -4.332 -0.073 5.598 1 97.75 123 ARG A O 1
ATOM 991 N N . ILE A 1 124 ? -2.916 -0.317 7.266 1 97.38 124 ILE A N 1
ATOM 992 C CA . ILE A 1 124 ? -3.49 -1.582 7.715 1 97.38 124 ILE A CA 1
ATOM 993 C C . ILE A 1 124 ? -4.754 -1.315 8.523 1 97.38 124 ILE A C 1
ATOM 995 O O . ILE A 1 124 ? -4.684 -0.849 9.664 1 97.38 124 ILE A O 1
ATOM 999 N N . LYS A 1 125 ? -5.871 -1.669 7.945 1 93.75 125 LYS A N 1
ATOM 1000 C CA . LYS A 1 125 ? -7.141 -1.158 8.453 1 93.75 125 LYS A CA 1
ATOM 1001 C C . LYS A 1 125 ? -7.859 -2.209 9.297 1 93.75 125 LYS A C 1
ATOM 1003 O O . LYS A 1 125 ? -8.82 -1.895 10 1 93.75 125 LYS A O 1
ATOM 1008 N N . CYS A 1 126 ? -7.453 -3.463 9.156 1 90.81 126 CYS A N 1
ATOM 1009 C CA . CYS A 1 126 ? -8.195 -4.52 9.836 1 90.81 126 CYS A CA 1
ATOM 1010 C C . CYS A 1 126 ? -7.297 -5.723 10.109 1 90.81 126 CYS A C 1
ATOM 1012 O O . CYS A 1 126 ? -6.125 -5.727 9.734 1 90.81 126 CYS A O 1
ATOM 1014 N N . ASN A 1 127 ? -7.863 -6.605 10.859 1 86.56 127 ASN A N 1
ATOM 1015 C CA . ASN A 1 127 ? -7.172 -7.859 11.133 1 86.56 127 ASN A CA 1
ATOM 1016 C C . ASN A 1 127 ? -7.105 -8.742 9.891 1 86.56 127 ASN A C 1
ATOM 1018 O O . ASN A 1 127 ? -7.844 -8.523 8.93 1 86.56 127 ASN A O 1
ATOM 1022 N N . PRO A 1 128 ? -6.219 -9.727 9.891 1 88.12 128 PRO A N 1
ATOM 1023 C CA . PRO A 1 128 ? -6.07 -10.609 8.734 1 88.12 128 PRO A CA 1
ATOM 1024 C C . PRO A 1 128 ? -7.383 -11.273 8.32 1 88.12 128 PRO A C 1
ATOM 1026 O O . PRO A 1 128 ? -8.188 -11.641 9.18 1 88.12 128 PRO A O 1
ATOM 1029 N N . LYS A 1 129 ? -7.461 -11.344 7.031 1 86.38 129 LYS A N 1
ATOM 1030 C CA . LYS A 1 129 ? -8.625 -12.008 6.453 1 86.38 129 LYS A CA 1
ATOM 1031 C C . LYS A 1 129 ? -8.367 -13.5 6.258 1 86.38 129 LYS A C 1
ATOM 1033 O O . LYS A 1 129 ? -7.277 -13.898 5.844 1 86.38 129 LYS A O 1
ATOM 1038 N N . ASN A 1 130 ? -9.375 -14.336 6.547 1 81.69 130 ASN A N 1
ATOM 1039 C CA . ASN A 1 130 ? -9.141 -15.773 6.469 1 81.69 130 ASN A CA 1
ATOM 1040 C C . ASN A 1 130 ? -10.188 -16.453 5.598 1 81.69 130 ASN A C 1
ATOM 1042 O O . ASN A 1 130 ? -10.273 -17.688 5.57 1 81.69 130 ASN A O 1
ATOM 1046 N N . PHE A 1 131 ? -10.945 -15.68 4.895 1 78.31 131 PHE A N 1
ATOM 1047 C CA . PHE A 1 131 ? -11.961 -16.312 4.055 1 78.31 131 PHE A CA 1
ATOM 1048 C C . PHE A 1 131 ? -11.352 -16.797 2.744 1 78.31 131 PHE A C 1
ATOM 1050 O O . PHE A 1 131 ? -10.383 -16.219 2.248 1 78.31 131 PHE A O 1
ATOM 1057 N N . ASN A 1 132 ? -11.953 -17.828 2.234 1 79.56 132 ASN A N 1
ATOM 1058 C CA . ASN A 1 132 ? -11.453 -18.469 1.017 1 79.56 132 ASN A CA 1
ATOM 1059 C C . ASN A 1 132 ? -11.828 -17.656 -0.225 1 79.56 132 ASN A C 1
ATOM 1061 O O . ASN A 1 132 ? -13.016 -17.516 -0.539 1 79.56 132 ASN A O 1
ATOM 1065 N N . LYS A 1 133 ? -10.898 -17.109 -0.821 1 87.56 133 LYS A N 1
ATOM 1066 C CA . LYS A 1 133 ? -11.062 -16.391 -2.074 1 87.56 133 LYS A CA 1
ATOM 1067 C C . LYS A 1 133 ? -9.773 -16.391 -2.891 1 87.56 133 LYS A C 1
ATOM 1069 O O . LYS A 1 133 ? -8.688 -16.609 -2.346 1 87.56 133 LYS A O 1
ATOM 1074 N N . ILE A 1 134 ? -10.008 -16.234 -4.188 1 94.5 134 ILE A N 1
ATOM 1075 C CA . ILE A 1 134 ? -8.828 -16.078 -5.031 1 94.5 134 ILE A CA 1
ATOM 1076 C C . ILE A 1 134 ? -8.18 -14.719 -4.762 1 94.5 134 ILE A C 1
ATOM 1078 O O . ILE A 1 134 ? -8.852 -13.688 -4.828 1 94.5 134 ILE A O 1
ATOM 1082 N N . GLY A 1 135 ? -6.883 -14.773 -4.371 1 96.19 135 GLY A N 1
ATOM 1083 C CA . GLY A 1 135 ? -6.184 -13.539 -4.055 1 96.19 135 GLY A CA 1
ATOM 1084 C C . GLY A 1 135 ? -5.707 -13.477 -2.613 1 96.19 135 GLY A C 1
ATOM 1085 O O . GLY A 1 135 ? -6.168 -14.242 -1.768 1 96.19 135 GLY A O 1
ATOM 1086 N N . TYR A 1 136 ? -4.855 -12.609 -2.381 1 97.5 136 TYR A N 1
ATOM 1087 C CA . TYR A 1 136 ? -4.312 -12.359 -1.049 1 97.5 136 TYR A CA 1
ATOM 1088 C C . TYR A 1 136 ? -5.281 -11.531 -0.211 1 97.5 136 TYR A C 1
ATOM 1090 O O . TYR A 1 136 ? -6.02 -10.703 -0.744 1 97.5 136 TYR A O 1
ATOM 1098 N N . GLY A 1 137 ? -5.301 -11.867 1.099 1 96.06 137 GLY A N 1
ATOM 1099 C CA . GLY A 1 137 ? -6.207 -11.133 1.971 1 96.06 137 GLY A CA 1
ATOM 1100 C C . GLY A 1 137 ? -5.973 -9.633 1.948 1 96.06 137 GLY A C 1
ATOM 1101 O O . GLY A 1 137 ? -4.84 -9.172 2.125 1 96.06 137 GLY A O 1
ATOM 1102 N N . ASN A 1 138 ? -6.98 -8.867 1.689 1 94.5 138 ASN A N 1
ATOM 1103 C CA . ASN A 1 138 ? -6.891 -7.414 1.643 1 94.5 138 ASN A CA 1
ATOM 1104 C C . ASN A 1 138 ? -7.086 -6.797 3.023 1 94.5 138 ASN A C 1
ATOM 1106 O O . ASN A 1 138 ? -8.203 -6.746 3.535 1 94.5 138 ASN A O 1
ATOM 1110 N N . ILE A 1 139 ? -6.051 -6.285 3.58 1 95.81 139 ILE A N 1
ATOM 1111 C CA . ILE A 1 139 ? -6.152 -5.758 4.938 1 95.81 139 ILE A CA 1
ATOM 1112 C C . ILE A 1 139 ? -5.801 -4.27 4.938 1 95.81 139 ILE A C 1
ATOM 1114 O O . ILE A 1 139 ? -5.672 -3.656 5.996 1 95.81 139 ILE A O 1
ATOM 1118 N N . LYS A 1 140 ? -5.645 -3.658 3.791 1 96.75 140 LYS A N 1
ATOM 1119 C CA . LYS A 1 140 ? -5.121 -2.295 3.752 1 96.75 140 LYS A CA 1
ATOM 1120 C C . LYS A 1 140 ? -6.027 -1.381 2.934 1 96.75 140 LYS A C 1
ATOM 1122 O O . LYS A 1 140 ? -6.809 -1.854 2.105 1 96.75 140 LYS A O 1
ATOM 1127 N N . ASP A 1 141 ? -5.984 -0.143 3.199 1 95.69 141 ASP A N 1
ATOM 1128 C CA . ASP A 1 141 ? -6.477 0.904 2.312 1 95.69 141 ASP A CA 1
ATOM 1129 C C . ASP A 1 141 ? -5.395 1.94 2.027 1 95.69 141 ASP A C 1
ATOM 1131 O O . ASP A 1 141 ? -4.215 1.703 2.299 1 95.69 141 ASP A O 1
ATOM 1135 N N . MET A 1 142 ? -5.805 2.996 1.313 1 96.81 142 MET A N 1
ATOM 1136 C CA . MET A 1 142 ? -4.809 3.904 0.75 1 96.81 142 MET A CA 1
ATOM 1137 C C . MET A 1 142 ? -5.121 5.352 1.123 1 96.81 142 MET A C 1
ATOM 1139 O O . MET A 1 142 ? -6.277 5.77 1.09 1 96.81 142 MET A O 1
ATOM 1143 N N . ILE A 1 143 ? -4.117 6.09 1.575 1 98.38 143 ILE A N 1
ATOM 1144 C CA . ILE A 1 143 ? -4.188 7.539 1.744 1 98.38 143 ILE A CA 1
ATOM 1145 C C . ILE A 1 143 ? -3.176 8.219 0.824 1 98.38 143 ILE A C 1
ATOM 1147 O O . ILE A 1 143 ? -1.983 7.906 0.868 1 98.38 143 ILE A O 1
ATOM 1151 N N . LEU A 1 144 ? -3.676 9.062 -0.032 1 98.56 144 LEU A N 1
ATOM 1152 C CA . LEU A 1 144 ? -2.811 9.805 -0.942 1 98.56 144 LEU A CA 1
ATOM 1153 C C . LEU A 1 144 ? -2.529 11.203 -0.404 1 98.56 144 LEU A C 1
ATOM 1155 O O . LEU A 1 144 ? -3.451 11.914 -0.006 1 98.56 144 LEU A O 1
ATOM 1159 N N . PHE A 1 145 ? -1.225 11.594 -0.369 1 98.88 145 PHE A N 1
ATOM 1160 C CA . PHE A 1 145 ? -0.769 12.859 0.196 1 98.88 145 PHE A CA 1
ATOM 1161 C C . PHE A 1 145 ? -0.128 13.734 -0.877 1 98.88 145 PHE A C 1
ATOM 1163 O O . PHE A 1 145 ? 0.843 13.328 -1.518 1 98.88 145 PHE A O 1
ATOM 1170 N N . TYR A 1 146 ? -0.725 14.938 -1.083 1 98.81 146 TYR A N 1
ATOM 1171 C CA . TYR A 1 146 ? -0.197 15.961 -1.979 1 98.81 146 TYR A CA 1
ATOM 1172 C C . TYR A 1 146 ? 0.011 17.281 -1.24 1 98.81 146 TYR A C 1
ATOM 1174 O O . TYR A 1 146 ? -0.683 17.562 -0.262 1 98.81 146 TYR A O 1
ATOM 1182 N N . SER A 1 147 ? 0.976 18.031 -1.67 1 98.69 147 SER A N 1
ATOM 1183 C CA . SER A 1 147 ? 1.088 19.438 -1.248 1 98.69 147 SER A CA 1
ATOM 1184 C C . SER A 1 147 ? 0.675 20.391 -2.367 1 98.69 147 SER A C 1
ATOM 1186 O O . SER A 1 147 ? 0.671 20 -3.539 1 98.69 147 SER A O 1
ATOM 1188 N N . LYS A 1 148 ? 0.25 21.531 -1.965 1 98.44 148 LYS A N 1
ATOM 1189 C CA . LYS A 1 148 ? -0.108 22.562 -2.941 1 98.44 148 LYS A CA 1
ATOM 1190 C C . LYS A 1 148 ? 1.123 23.047 -3.699 1 98.44 148 LYS A C 1
ATOM 1192 O O . LYS A 1 148 ? 1.063 23.281 -4.91 1 98.44 148 LYS A O 1
ATOM 1197 N N . GLY A 1 149 ? 2.131 23.203 -2.973 1 96.5 149 GLY A N 1
ATOM 1198 C CA . GLY A 1 149 ? 3.393 23.656 -3.531 1 96.5 149 GLY A CA 1
ATOM 1199 C C . GLY A 1 149 ? 4.59 22.906 -2.996 1 96.5 149 GLY A C 1
ATOM 1200 O O . GLY A 1 149 ? 4.438 21.828 -2.41 1 96.5 149 GLY A O 1
ATOM 1201 N N . GLN A 1 150 ? 5.805 23.391 -3.201 1 94.5 150 GLN A N 1
ATOM 1202 C CA . GLN A 1 150 ? 7.047 22.703 -2.898 1 94.5 150 GLN A CA 1
ATOM 1203 C C . GLN A 1 150 ? 7.387 22.797 -1.415 1 94.5 150 GLN A C 1
ATOM 1205 O O . GLN A 1 150 ? 8.148 21.984 -0.89 1 94.5 150 GLN A O 1
ATOM 1210 N N . ASN A 1 151 ? 6.832 23.844 -0.794 1 96.62 151 ASN A N 1
ATOM 1211 C CA . ASN A 1 151 ? 7.203 24.094 0.596 1 96.62 151 ASN A CA 1
ATOM 1212 C C . ASN A 1 151 ? 5.984 24.078 1.513 1 96.62 151 ASN A C 1
ATOM 1214 O O . ASN A 1 151 ? 5.656 25.078 2.137 1 96.62 151 ASN A O 1
ATOM 1218 N N . PRO A 1 152 ? 5.418 22.969 1.715 1 98.62 152 PRO A N 1
ATOM 1219 C CA . PRO A 1 152 ? 4.262 22.875 2.607 1 98.62 152 PRO A CA 1
ATOM 1220 C C . PRO A 1 152 ? 4.648 22.922 4.082 1 98.62 152 PRO A C 1
ATOM 1222 O O . PRO A 1 152 ? 5.82 22.75 4.426 1 98.62 152 PRO A O 1
ATOM 1225 N N . ILE A 1 153 ? 3.639 23.266 4.91 1 98.81 153 ILE A N 1
ATOM 1226 C CA . ILE A 1 153 ? 3.826 23.062 6.344 1 98.81 153 ILE A CA 1
ATOM 1227 C C . ILE A 1 153 ? 4.176 21.609 6.617 1 98.81 153 ILE A C 1
ATOM 1229 O O . ILE A 1 153 ? 3.486 20.703 6.148 1 98.81 153 ILE A O 1
ATOM 1233 N N . TRP A 1 154 ? 5.238 21.328 7.332 1 98.44 154 TRP A N 1
ATOM 1234 C CA . TRP A 1 154 ? 5.668 19.969 7.629 1 98.44 154 TRP A CA 1
ATOM 1235 C C . TRP A 1 154 ? 6.332 19.891 9 1 98.44 154 TRP A C 1
ATOM 1237 O O . TRP A 1 154 ? 7.488 20.297 9.156 1 98.44 154 TRP A O 1
ATOM 1247 N N . ASN A 1 155 ? 5.578 19.5 9.938 1 97.62 155 ASN A N 1
ATOM 1248 C CA . ASN A 1 155 ? 6.109 19.125 11.25 1 97.62 155 ASN A CA 1
ATOM 1249 C C . ASN A 1 155 ? 6.422 17.641 11.328 1 97.62 155 ASN A C 1
ATOM 1251 O O . ASN A 1 155 ? 5.527 16.828 11.57 1 97.62 155 ASN A O 1
ATOM 1255 N N . GLU A 1 156 ? 7.633 17.219 11.211 1 95.5 156 GLU A N 1
ATOM 1256 C CA . GLU A 1 156 ? 8.055 15.836 11.047 1 95.5 156 GLU A CA 1
ATOM 1257 C C . GLU A 1 156 ? 7.492 14.945 12.148 1 95.5 156 GLU A C 1
ATOM 1259 O O . GLU A 1 156 ? 7.801 15.141 13.328 1 95.5 156 GLU A O 1
ATOM 1264 N N . PRO A 1 157 ? 6.645 14.039 11.68 1 95.31 157 PRO A N 1
ATOM 1265 C CA . PRO A 1 157 ? 6.129 13.117 12.695 1 95.31 157 PRO A CA 1
ATOM 1266 C C . PRO A 1 157 ? 7.145 12.047 13.094 1 95.31 157 PRO A C 1
ATOM 1268 O O . PRO A 1 157 ? 7.824 11.484 12.227 1 95.31 157 PRO A O 1
ATOM 1271 N N . ARG A 1 158 ? 7.211 11.75 14.352 1 92.94 158 ARG A N 1
ATOM 1272 C CA . ARG A 1 158 ? 8.141 10.758 14.883 1 92.94 158 ARG A CA 1
ATOM 1273 C C . ARG A 1 158 ? 7.445 9.836 15.883 1 92.94 158 ARG A C 1
ATOM 1275 O O . ARG A 1 158 ? 6.504 10.25 16.562 1 92.94 158 ARG A O 1
ATOM 1282 N N . THR A 1 159 ? 7.824 8.633 15.852 1 88.94 159 THR A N 1
ATOM 1283 C CA . THR A 1 159 ? 7.34 7.66 16.828 1 88.94 159 THR A CA 1
ATOM 1284 C C . THR A 1 159 ? 8.438 7.312 17.828 1 88.94 159 THR A C 1
ATOM 1286 O O . THR A 1 159 ? 9.617 7.27 17.484 1 88.94 159 THR A O 1
ATOM 1289 N N . THR A 1 160 ? 8 7.031 18.984 1 85.56 160 THR A N 1
ATOM 1290 C CA . THR A 1 160 ? 8.953 6.691 20.031 1 85.56 160 THR A CA 1
ATOM 1291 C C . THR A 1 160 ? 9.547 5.305 19.812 1 85.56 160 THR A C 1
ATOM 1293 O O . THR A 1 160 ? 8.883 4.426 19.25 1 85.56 160 THR A O 1
ATOM 1296 N N . TYR A 1 161 ? 10.75 5.16 20.203 1 84.56 161 TYR A N 1
ATOM 1297 C CA . TYR A 1 161 ? 11.391 3.852 20.141 1 84.56 161 TYR A CA 1
ATOM 1298 C C . TYR A 1 161 ? 10.758 2.883 21.125 1 84.56 161 TYR A C 1
ATOM 1300 O O . TYR A 1 161 ? 10.523 3.234 22.281 1 84.56 161 TYR A O 1
ATOM 1308 N N . THR A 1 162 ? 10.422 1.751 20.594 1 81.94 162 THR A N 1
ATOM 1309 C CA . THR A 1 162 ? 10 0.699 21.516 1 81.94 162 THR A CA 1
ATOM 1310 C C . THR A 1 162 ? 11.203 0.048 22.188 1 81.94 162 THR A C 1
ATOM 1312 O O . THR A 1 162 ? 12.344 0.27 21.766 1 81.94 162 THR A O 1
ATOM 1315 N N . ASP A 1 163 ? 10.883 -0.724 23.172 1 81.62 163 ASP A N 1
ATOM 1316 C CA . ASP A 1 163 ? 11.961 -1.473 23.812 1 81.62 163 ASP A CA 1
ATOM 1317 C C . ASP A 1 163 ? 12.648 -2.408 22.812 1 81.62 163 ASP A C 1
ATOM 1319 O O . ASP A 1 163 ? 13.867 -2.58 22.859 1 81.62 163 ASP A O 1
ATOM 1323 N N . GLU A 1 164 ? 11.867 -2.908 22 1 80.81 164 GLU A N 1
ATOM 1324 C CA . GLU A 1 164 ? 12.422 -3.787 20.969 1 80.81 164 GLU A CA 1
ATOM 1325 C C . GLU A 1 164 ? 13.328 -3.018 20.016 1 80.81 164 GLU A C 1
ATOM 1327 O O . GLU A 1 164 ? 14.375 -3.521 19.609 1 80.81 164 GLU A O 1
ATOM 1332 N N . ASP A 1 165 ? 12.938 -1.86 19.719 1 82.75 165 ASP A N 1
ATOM 1333 C CA . ASP A 1 165 ? 13.758 -0.999 18.875 1 82.75 165 ASP A CA 1
ATOM 1334 C C . ASP A 1 165 ? 15.117 -0.734 19.516 1 82.75 165 ASP A C 1
ATOM 1336 O O . ASP A 1 165 ? 16.156 -0.859 18.875 1 82.75 165 ASP A O 1
ATOM 1340 N N . ILE A 1 166 ? 15.031 -0.356 20.75 1 83.94 166 ILE A N 1
ATOM 1341 C CA . ILE A 1 166 ? 16.234 0.035 21.484 1 83.94 166 ILE A CA 1
ATOM 1342 C C . ILE A 1 166 ? 17.188 -1.147 21.562 1 83.94 166 ILE A C 1
ATOM 1344 O O . ILE A 1 166 ? 18.391 -0.997 21.312 1 83.94 166 ILE A O 1
ATOM 1348 N N . ASN A 1 167 ? 16.625 -2.285 21.766 1 84.69 167 ASN A N 1
ATOM 1349 C CA . ASN A 1 167 ? 17.453 -3.479 21.891 1 84.69 167 ASN A CA 1
ATOM 1350 C C . ASN A 1 167 ? 18.062 -3.871 20.547 1 84.69 167 ASN A C 1
ATOM 1352 O O . ASN A 1 167 ? 19.188 -4.387 20.5 1 84.69 167 ASN A O 1
ATOM 1356 N N . ARG A 1 168 ? 17.406 -3.594 19.578 1 82.81 168 ARG A N 1
ATOM 1357 C CA . ARG A 1 168 ? 17.859 -3.996 18.25 1 82.81 168 ARG A CA 1
ATOM 1358 C C . ARG A 1 168 ? 18.844 -2.988 17.688 1 82.81 168 ARG A C 1
ATOM 1360 O O . ARG A 1 168 ? 19.828 -3.371 17.047 1 82.81 168 ARG A O 1
ATOM 1367 N N . LEU A 1 169 ? 18.594 -1.809 17.938 1 82.5 169 LEU A N 1
ATOM 1368 C CA . LEU A 1 169 ? 19.312 -0.752 17.234 1 82.5 169 LEU A CA 1
ATOM 1369 C C . LEU A 1 169 ? 20.469 -0.227 18.094 1 82.5 169 LEU A C 1
ATOM 1371 O O . LEU A 1 169 ? 21.406 0.371 17.562 1 82.5 169 LEU A O 1
ATOM 1375 N N . PHE A 1 170 ? 20.391 -0.44 19.359 1 87.56 170 PHE A N 1
ATOM 1376 C CA . PHE A 1 170 ? 21.344 0.188 20.266 1 87.56 170 PHE A CA 1
ATOM 1377 C C . PHE A 1 170 ? 22.078 -0.86 21.094 1 87.56 170 PHE A C 1
ATOM 1379 O O . PHE A 1 170 ? 21.453 -1.833 21.547 1 87.56 170 PHE A O 1
ATOM 1386 N N . LYS A 1 171 ? 23.312 -0.662 21.141 1 88 171 LYS A N 1
ATOM 1387 C CA . LYS A 1 171 ? 24.109 -1.447 22.094 1 88 171 LYS A CA 1
ATOM 1388 C C . LYS A 1 171 ? 24.344 -0.678 23.391 1 88 171 LYS A C 1
ATOM 1390 O O . LYS A 1 171 ? 24.062 0.519 23.469 1 88 171 LYS A O 1
ATOM 1395 N N . LYS A 1 172 ? 24.719 -1.334 24.391 1 89.81 172 LYS A N 1
ATOM 1396 C CA . LYS A 1 172 ? 24.922 -0.695 25.688 1 89.81 172 LYS A CA 1
ATOM 1397 C C . LYS A 1 172 ? 26.406 -0.397 25.922 1 89.81 172 LYS A C 1
ATOM 1399 O O . LYS A 1 172 ? 27.266 -1.214 25.594 1 89.81 172 LYS A O 1
ATOM 1404 N N . ASN A 1 173 ? 26.656 0.822 26.391 1 87.88 173 ASN A N 1
ATOM 1405 C CA . ASN A 1 173 ? 28.031 1.153 26.75 1 87.88 173 ASN A CA 1
ATOM 1406 C C . ASN A 1 173 ? 28.406 0.596 28.125 1 87.88 173 ASN A C 1
ATOM 1408 O O . ASN A 1 173 ? 27.656 -0.192 28.703 1 87.88 173 ASN A O 1
ATOM 1412 N N . LYS A 1 174 ? 29.641 0.979 28.547 1 85.12 174 LYS A N 1
ATOM 1413 C CA . LYS A 1 174 ? 30.156 0.459 29.812 1 85.12 174 LYS A CA 1
ATOM 1414 C C . LYS A 1 174 ? 29.234 0.818 30.984 1 85.12 174 LYS A C 1
ATOM 1416 O O . LYS A 1 174 ? 29.125 0.057 31.938 1 85.12 174 LYS A O 1
ATOM 1421 N N . ASN A 1 175 ? 28.5 1.896 30.891 1 89.38 175 ASN A N 1
ATOM 1422 C CA . ASN A 1 175 ? 27.609 2.373 31.922 1 89.38 175 ASN A CA 1
ATOM 1423 C C . ASN A 1 175 ? 26.172 1.884 31.703 1 89.38 175 ASN A C 1
ATOM 1425 O O . ASN A 1 175 ? 25.266 2.291 32.406 1 89.38 175 ASN A O 1
ATOM 1429 N N . GLY A 1 176 ? 25.938 1.113 30.641 1 89.5 176 GLY A N 1
ATOM 1430 C CA . GLY A 1 176 ? 24.625 0.552 30.359 1 89.5 176 GLY A CA 1
ATOM 1431 C C . GLY A 1 176 ? 23.75 1.462 29.516 1 89.5 176 GLY A C 1
ATOM 1432 O O . GLY A 1 176 ? 22.578 1.174 29.297 1 89.5 176 GLY A O 1
ATOM 1433 N N . ARG A 1 177 ? 24.281 2.607 29.109 1 90.5 177 ARG A N 1
ATOM 1434 C CA . ARG A 1 177 ? 23.516 3.553 28.297 1 90.5 177 ARG A CA 1
ATOM 1435 C C . ARG A 1 177 ? 23.469 3.111 26.844 1 90.5 177 ARG A C 1
ATOM 1437 O O . ARG A 1 177 ? 24.5 2.904 26.219 1 90.5 177 ARG A O 1
ATOM 1444 N N . PRO A 1 178 ? 22.188 2.867 26.391 1 91.06 178 PRO A N 1
ATOM 1445 C CA . PRO A 1 178 ? 22.078 2.424 25 1 91.06 178 PRO A CA 1
ATOM 1446 C C . PRO A 1 178 ? 22.578 3.463 24 1 91.06 178 PRO A C 1
ATOM 1448 O O . PRO A 1 178 ? 22.25 4.645 24.109 1 91.06 178 PRO A O 1
ATOM 1451 N N . TYR A 1 179 ? 23.453 3.031 23.125 1 91.56 179 TYR A N 1
ATOM 1452 C CA . TYR A 1 179 ? 23.984 3.936 22.094 1 91.56 179 TYR A CA 1
ATOM 1453 C C . TYR A 1 179 ? 24.266 3.189 20.797 1 91.56 179 TYR A C 1
ATOM 1455 O O . TYR A 1 179 ? 24.281 1.956 20.781 1 91.56 179 TYR A O 1
ATOM 1463 N N . THR A 1 180 ? 24.219 3.893 19.656 1 90.81 180 THR A N 1
ATOM 1464 C CA . THR A 1 180 ? 24.656 3.391 18.359 1 90.81 180 THR A CA 1
ATOM 1465 C C . THR A 1 180 ? 25.672 4.34 17.719 1 90.81 180 THR A C 1
ATOM 1467 O O . THR A 1 180 ? 26.047 5.352 18.328 1 90.81 180 THR A O 1
ATOM 1470 N N . THR A 1 181 ? 26.359 3.895 16.703 1 89.88 181 THR A N 1
ATOM 1471 C CA . THR A 1 181 ? 27.312 4.758 16.031 1 89.88 181 THR A CA 1
ATOM 1472 C C . THR A 1 181 ? 26.875 5.02 14.586 1 89.88 181 THR A C 1
ATOM 1474 O O . THR A 1 181 ? 26.203 4.191 13.977 1 89.88 181 THR A O 1
ATOM 1477 N N . VAL A 1 182 ? 27.094 6.188 14.148 1 87.88 182 VAL A N 1
ATOM 1478 C CA . VAL A 1 182 ? 26.797 6.547 12.766 1 87.88 182 VAL A CA 1
ATOM 1479 C C . VAL A 1 182 ? 28.062 7.027 12.07 1 87.88 182 VAL A C 1
ATOM 1481 O O . VAL A 1 182 ? 28.969 7.578 12.711 1 87.88 182 VAL A O 1
ATOM 1484 N N . PRO A 1 183 ? 28.125 6.773 10.758 1 87.88 183 PRO A N 1
ATOM 1485 C CA . PRO A 1 183 ? 29.312 7.246 10.047 1 87.88 183 PRO A CA 1
ATOM 1486 C C . PRO A 1 183 ? 29.438 8.766 10.047 1 87.88 183 PRO A C 1
ATOM 1488 O O . PRO A 1 183 ? 28.422 9.477 10.016 1 87.88 183 PRO A O 1
ATOM 1491 N N . ILE A 1 184 ? 30.641 9.25 10.023 1 90.5 184 ILE A N 1
ATOM 1492 C CA . ILE A 1 184 ? 30.859 10.688 9.992 1 90.5 184 ILE A CA 1
ATOM 1493 C C . ILE A 1 184 ? 31.281 11.125 8.594 1 90.5 184 ILE A C 1
ATOM 1495 O O . ILE A 1 184 ? 31.641 12.281 8.375 1 90.5 184 ILE A O 1
ATOM 1499 N N . HIS A 1 185 ? 31.312 10.195 7.656 1 87.38 185 HIS A N 1
ATOM 1500 C CA . HIS A 1 185 ? 31.594 10.523 6.262 1 87.38 185 HIS A CA 1
ATOM 1501 C C . HIS A 1 185 ? 30.469 10.047 5.348 1 87.38 185 HIS A C 1
ATOM 1503 O O . HIS A 1 185 ? 29.703 9.164 5.723 1 87.38 185 HIS A O 1
ATOM 1509 N N . ALA A 1 186 ? 30.266 10.695 4.215 1 83.81 186 ALA A N 1
ATOM 1510 C CA . ALA A 1 186 ? 29.234 10.406 3.23 1 83.81 186 ALA A CA 1
ATOM 1511 C C . ALA A 1 186 ? 29.812 10.375 1.817 1 83.81 186 ALA A C 1
ATOM 1513 O O . ALA A 1 186 ? 30.922 10.852 1.587 1 83.81 186 ALA A O 1
ATOM 1514 N N . PRO A 1 187 ? 29.125 9.672 0.942 1 80.56 187 PRO A N 1
ATOM 1515 C CA . PRO A 1 187 ? 29.625 9.609 -0.43 1 80.56 187 PRO A CA 1
ATOM 1516 C C . PRO A 1 187 ? 29.781 10.984 -1.069 1 80.56 187 PRO A C 1
ATOM 1518 O O . PRO A 1 187 ? 28.953 11.875 -0.816 1 80.56 187 PRO A O 1
ATOM 1521 N N . GLY A 1 188 ? 30.812 11.188 -1.889 1 78 188 GLY A N 1
ATOM 1522 C CA . GLY A 1 188 ? 31.141 12.445 -2.539 1 78 188 GLY A CA 1
ATOM 1523 C C . GLY A 1 188 ? 32.469 13.016 -2.107 1 78 188 GLY A C 1
ATOM 1524 O O . GLY A 1 188 ? 32.875 12.875 -0.946 1 78 188 GLY A O 1
ATOM 1525 N N . GLU A 1 189 ? 33.281 13.492 -3.086 1 77.75 189 GLU A N 1
ATOM 1526 C CA . GLU A 1 189 ? 34.594 14.008 -2.752 1 77.75 189 GLU A CA 1
ATOM 1527 C C . GLU A 1 189 ? 34.594 15.531 -2.744 1 77.75 189 GLU A C 1
ATOM 1529 O O . GLU A 1 189 ? 33.906 16.172 -3.529 1 77.75 189 GLU A O 1
ATOM 1534 N N . THR A 1 190 ? 35.156 16.078 -1.686 1 76.06 190 THR A N 1
ATOM 1535 C CA . THR A 1 190 ? 35.406 17.516 -1.639 1 76.06 190 THR A CA 1
ATOM 1536 C C . THR A 1 190 ? 36.812 17.828 -2.152 1 76.06 190 THR A C 1
ATOM 1538 O O . THR A 1 190 ? 37.719 17.031 -1.987 1 76.06 190 THR A O 1
ATOM 1541 N N . LEU A 1 191 ? 37 18.859 -2.945 1 67.94 191 LEU A N 1
ATOM 1542 C CA . LEU A 1 191 ? 38.25 19.25 -3.594 1 67.94 191 LEU A CA 1
ATOM 1543 C C . LEU A 1 191 ? 39.375 19.328 -2.582 1 67.94 191 LEU A C 1
ATOM 1545 O O . LEU A 1 191 ? 40.469 18.844 -2.846 1 67.94 191 LEU A O 1
ATOM 1549 N N . SER A 1 192 ? 39.188 20.062 -1.479 1 70.88 192 SER A N 1
ATOM 1550 C CA . SER A 1 192 ? 40.219 20.234 -0.464 1 70.88 192 SER A CA 1
ATOM 1551 C C . SER A 1 192 ? 39.688 19.922 0.93 1 70.88 192 SER A C 1
ATOM 1553 O O . SER A 1 192 ? 39.406 20.828 1.713 1 70.88 192 SER A O 1
ATOM 1555 N N . PRO A 1 193 ? 39.594 18.578 1.184 1 76.38 193 PRO A N 1
ATOM 1556 C CA . PRO A 1 193 ? 39 18.25 2.484 1 76.38 193 PRO A CA 1
ATOM 1557 C C . PRO A 1 193 ? 39.938 18.562 3.65 1 76.38 193 PRO A C 1
ATOM 1559 O O . PRO A 1 193 ? 41.156 18.391 3.533 1 76.38 193 PRO A O 1
ATOM 1562 N N . GLN A 1 194 ? 39.406 19.266 4.641 1 84.94 194 GLN A N 1
ATOM 1563 C CA . GLN A 1 194 ? 40.156 19.469 5.891 1 84.94 194 GLN A CA 1
ATOM 1564 C C . GLN A 1 194 ? 40.406 18.141 6.598 1 84.94 194 GLN A C 1
ATOM 1566 O O . GLN A 1 194 ? 39.562 17.234 6.547 1 84.94 194 GLN A O 1
ATOM 1571 N N . LYS A 1 195 ? 41.531 18.031 7.152 1 90.19 195 LYS A N 1
ATOM 1572 C CA . LYS A 1 195 ? 41.875 16.781 7.832 1 90.19 195 LYS A CA 1
ATOM 1573 C C . LYS A 1 195 ? 41.281 16.734 9.234 1 90.19 195 LYS A C 1
ATOM 1575 O O . LYS A 1 195 ? 41.219 17.75 9.93 1 90.19 195 LYS A O 1
ATOM 1580 N N . PHE A 1 196 ? 40.844 15.633 9.555 1 91.06 196 PHE A N 1
ATOM 1581 C CA . PHE A 1 196 ? 40.375 15.336 10.906 1 91.06 196 PHE A CA 1
ATOM 1582 C C . PHE A 1 196 ? 41.375 14.398 11.617 1 91.06 196 PHE A C 1
ATOM 1584 O O . PHE A 1 196 ? 41.531 13.25 11.211 1 91.06 196 PHE A O 1
ATOM 1591 N N . LYS A 1 197 ? 42 14.945 12.664 1 90 197 LYS A N 1
ATOM 1592 C CA . LYS A 1 197 ? 43.031 14.211 13.391 1 90 197 LYS A CA 1
ATOM 1593 C C . LYS A 1 197 ? 44.094 13.641 12.43 1 90 197 LYS A C 1
ATOM 1595 O O . LYS A 1 197 ? 44.469 12.469 12.539 1 90 197 LYS A O 1
ATOM 1600 N N . GLY A 1 198 ? 44.375 14.484 11.469 1 86.31 198 GLY A N 1
ATOM 1601 C CA . GLY A 1 198 ? 45.406 14.133 10.516 1 86.31 198 GLY A CA 1
ATOM 1602 C C . GLY A 1 198 ? 44.938 13.211 9.414 1 86.31 198 GLY A C 1
ATOM 1603 O O . GLY A 1 198 ? 45.688 12.852 8.516 1 86.31 198 GLY A O 1
ATOM 1604 N N . MET A 1 199 ? 43.75 12.844 9.469 1 88.5 199 MET A N 1
ATOM 1605 C CA . MET A 1 199 ? 43.219 11.906 8.484 1 88.5 199 MET A CA 1
ATOM 1606 C C . MET A 1 199 ? 42.312 12.609 7.48 1 88.5 199 MET A C 1
ATOM 1608 O O . MET A 1 199 ? 41.531 13.484 7.855 1 88.5 199 MET A O 1
ATOM 1612 N N . SER A 1 200 ? 42.438 12.273 6.266 1 88.69 200 SER A N 1
ATOM 1613 C CA . SER A 1 200 ? 41.5 12.703 5.23 1 88.69 200 SER A CA 1
ATOM 1614 C C . SER A 1 200 ? 40.312 11.766 5.145 1 88.69 200 SER A C 1
ATOM 1616 O O . SER A 1 200 ? 40.406 10.609 5.551 1 88.69 200 SER A O 1
ATOM 1618 N N . PRO A 1 201 ? 39.156 12.297 4.664 1 88.25 201 PRO A N 1
ATOM 1619 C CA . PRO A 1 201 ? 38.062 11.367 4.418 1 88.25 201 PRO A CA 1
ATOM 1620 C C . PRO A 1 201 ? 38.438 10.25 3.447 1 88.25 201 PRO A C 1
ATOM 1622 O O . PRO A 1 201 ? 39.375 10.406 2.643 1 88.25 201 PRO A O 1
ATOM 1625 N N . PRO A 1 202 ? 37.844 9.094 3.594 1 84.12 202 PRO A N 1
ATOM 1626 C CA . PRO A 1 202 ? 38.125 8.008 2.65 1 84.12 202 PRO A CA 1
ATOM 1627 C C . PRO A 1 202 ? 37.906 8.422 1.196 1 84.12 202 PRO A C 1
ATOM 1629 O O . PRO A 1 202 ? 37.188 9.375 0.923 1 84.12 202 PRO A O 1
ATOM 1632 N N . VAL A 1 203 ? 38.594 7.695 0.354 1 82.56 203 VAL A N 1
ATOM 1633 C CA . VAL A 1 203 ? 38.5 8 -1.071 1 82.56 203 VAL A CA 1
ATOM 1634 C C . VAL A 1 203 ? 37.031 7.934 -1.523 1 82.56 203 VAL A C 1
ATOM 1636 O O . VAL A 1 203 ? 36.312 6.988 -1.188 1 82.56 203 VAL A O 1
ATOM 1639 N N . GLY A 1 204 ? 36.625 8.906 -2.232 1 84.38 204 GLY A N 1
ATOM 1640 C CA . GLY A 1 204 ? 35.281 8.945 -2.77 1 84.38 204 GLY A CA 1
ATOM 1641 C C . GLY A 1 204 ? 34.25 9.43 -1.769 1 84.38 204 GLY A C 1
ATOM 1642 O O . GLY A 1 204 ? 33.031 9.375 -2.027 1 84.38 204 GLY A O 1
ATOM 1643 N N . ARG A 1 205 ? 34.75 9.906 -0.634 1 88.69 205 ARG A N 1
ATOM 1644 C CA . ARG A 1 205 ? 33.844 10.344 0.417 1 88.69 205 ARG A CA 1
ATOM 1645 C C . ARG A 1 205 ? 34.25 11.703 0.974 1 88.69 205 ARG A C 1
ATOM 1647 O O . ARG A 1 205 ? 35.344 12.211 0.645 1 88.69 205 ARG A O 1
ATOM 1654 N N . HIS A 1 206 ? 33.406 12.375 1.693 1 89.38 206 HIS A N 1
ATOM 1655 C CA . HIS A 1 206 ? 33.656 13.625 2.395 1 89.38 206 HIS A CA 1
ATOM 1656 C C . HIS A 1 206 ? 33.125 13.586 3.82 1 89.38 206 HIS A C 1
ATOM 1658 O O . HIS A 1 206 ? 32.312 12.711 4.156 1 89.38 206 HIS A O 1
ATOM 1664 N N . TRP A 1 207 ? 33.656 14.453 4.629 1 90.44 207 TRP A N 1
ATOM 1665 C CA . TRP A 1 207 ? 33.156 14.539 5.992 1 90.44 207 TRP A CA 1
ATOM 1666 C C . TRP A 1 207 ? 31.703 15.023 5.996 1 90.44 207 TRP A C 1
ATOM 1668 O O . TRP A 1 207 ? 31.359 15.992 5.309 1 90.44 207 TRP A O 1
ATOM 1678 N N . ARG A 1 208 ? 30.828 14.375 6.789 1 86.94 208 ARG A N 1
ATOM 1679 C CA . ARG A 1 208 ? 29.406 14.758 6.879 1 86.94 208 ARG A CA 1
ATOM 1680 C C . ARG A 1 208 ? 29.25 16.109 7.57 1 86.94 208 ARG A C 1
ATOM 1682 O O . ARG A 1 208 ? 28.281 16.828 7.324 1 86.94 208 ARG A O 1
ATOM 1689 N N . THR A 1 209 ? 30.188 16.422 8.523 1 88.12 209 THR A N 1
ATOM 1690 C CA . THR A 1 209 ? 30.188 17.672 9.273 1 88.12 209 THR A CA 1
ATOM 1691 C C . THR A 1 209 ? 31.562 18.328 9.211 1 88.12 209 THR A C 1
ATOM 1693 O O . THR A 1 209 ? 32.562 17.703 8.812 1 88.12 209 THR A O 1
ATOM 1696 N N . ASP A 1 210 ? 31.609 19.594 9.516 1 88.5 210 ASP A N 1
ATOM 1697 C CA . ASP A 1 210 ? 32.906 20.297 9.484 1 88.5 210 ASP A CA 1
ATOM 1698 C C . ASP A 1 210 ? 33.844 19.75 10.539 1 88.5 210 ASP A C 1
ATOM 1700 O O . ASP A 1 210 ? 33.406 19.188 11.547 1 88.5 210 ASP A O 1
ATOM 1704 N N . VAL A 1 211 ? 35.094 19.953 10.227 1 90.5 211 VAL A N 1
ATOM 1705 C CA . VAL A 1 211 ? 36.125 19.359 11.039 1 90.5 211 VAL A CA 1
ATOM 1706 C C . VAL A 1 211 ? 36.094 19.969 12.445 1 90.5 211 VAL A C 1
ATOM 1708 O O . VAL A 1 211 ? 36.438 19.297 13.422 1 90.5 211 VAL A O 1
ATOM 1711 N N . GLU A 1 212 ? 35.719 21.25 12.516 1 92.06 212 GLU A N 1
ATOM 1712 C CA . GLU A 1 212 ? 35.594 21.875 13.828 1 92.06 212 GLU A CA 1
ATOM 1713 C C . GLU A 1 212 ? 34.625 21.109 14.711 1 92.06 212 GLU A C 1
ATOM 1715 O O . GLU A 1 212 ? 34.906 20.844 15.883 1 92.06 212 GLU A O 1
ATOM 1720 N N . THR A 1 213 ? 33.531 20.719 14.141 1 93.06 213 THR A N 1
ATOM 1721 C CA . THR A 1 213 ? 32.5 19.953 14.844 1 93.06 213 THR A CA 1
ATOM 1722 C C . THR A 1 213 ? 33.031 18.547 15.172 1 93.06 213 THR A C 1
ATOM 1724 O O . THR A 1 213 ? 32.781 18.031 16.266 1 93.06 213 THR A O 1
ATOM 1727 N N . LEU A 1 214 ? 33.781 18.016 14.297 1 92.81 214 LEU A N 1
ATOM 1728 C CA . LEU A 1 214 ? 34.344 16.703 14.523 1 92.81 214 LEU A CA 1
ATOM 1729 C C . LEU A 1 214 ? 35.312 16.719 15.695 1 92.81 214 LEU A C 1
ATOM 1731 O O . LEU A 1 214 ? 35.312 15.82 16.531 1 92.81 214 LEU A O 1
ATOM 1735 N N . ASN A 1 215 ? 36.062 17.75 15.711 1 91.88 215 ASN A N 1
ATOM 1736 C CA . ASN A 1 215 ? 37 17.922 16.812 1 91.88 215 ASN A CA 1
ATOM 1737 C C . ASN A 1 215 ? 36.281 18.078 18.141 1 91.88 215 ASN A C 1
ATOM 1739 O O . ASN A 1 215 ? 36.719 17.547 19.172 1 91.88 215 ASN A O 1
ATOM 1743 N N . GLN A 1 216 ? 35.25 18.844 18.078 1 93.31 216 GLN A N 1
ATOM 1744 C CA . GLN A 1 216 ? 34.438 19.016 19.281 1 93.31 216 GLN A CA 1
ATOM 1745 C C . GLN A 1 216 ? 33.875 17.688 19.766 1 93.31 216 GLN A C 1
ATOM 1747 O O . GLN A 1 216 ? 33.906 17.391 20.953 1 93.31 216 GLN A O 1
ATOM 1752 N N . TRP A 1 217 ? 33.312 16.859 18.859 1 92.94 217 TRP A N 1
ATOM 1753 C CA . TRP A 1 217 ? 32.781 15.539 19.188 1 92.94 217 TRP A CA 1
ATOM 1754 C C . TRP A 1 217 ? 33.875 14.648 19.797 1 92.94 217 TRP A C 1
ATOM 1756 O O . TRP A 1 217 ? 33.594 13.914 20.75 1 92.94 217 TRP A O 1
ATOM 1766 N N . ASP A 1 218 ? 35 14.68 19.219 1 91.75 218 ASP A N 1
ATOM 1767 C CA . ASP A 1 218 ? 36.125 13.891 19.719 1 91.75 218 ASP A CA 1
ATOM 1768 C C . ASP A 1 218 ? 36.5 14.289 21.141 1 91.75 218 ASP A C 1
ATOM 1770 O O . ASP A 1 218 ? 36.688 13.43 22 1 91.75 218 ASP A O 1
ATOM 1774 N N . LYS A 1 219 ? 36.562 15.602 21.359 1 91.94 219 LYS A N 1
ATOM 1775 C CA . LYS A 1 219 ? 36.875 16.125 22.672 1 91.94 219 LYS A CA 1
ATOM 1776 C C . LYS A 1 219 ? 35.844 15.695 23.719 1 91.94 219 LYS A C 1
ATOM 1778 O O . LYS A 1 219 ? 36.188 15.438 24.875 1 91.94 219 LYS A O 1
ATOM 1783 N N . GLU A 1 220 ? 34.625 15.664 23.328 1 93.19 220 GLU A N 1
ATOM 1784 C CA . GLU A 1 220 ? 33.531 15.328 24.219 1 93.19 220 GLU A CA 1
ATOM 1785 C C . GLU A 1 220 ? 33.375 13.812 24.359 1 93.19 220 GLU A C 1
ATOM 1787 O O . GLU A 1 220 ? 32.469 13.344 25.062 1 93.19 220 GLU A O 1
ATOM 1792 N N . GLY A 1 221 ? 34.156 13.078 23.688 1 90.19 221 GLY A N 1
ATOM 1793 C CA . GLY A 1 221 ? 34.094 11.633 23.781 1 90.19 221 GLY A CA 1
ATOM 1794 C C . GLY A 1 221 ? 32.969 11.016 22.969 1 90.19 221 GLY A C 1
ATOM 1795 O O . GLY A 1 221 ? 32.469 9.938 23.312 1 90.19 221 GLY A O 1
ATOM 1796 N N . LEU A 1 222 ? 32.562 11.656 21.938 1 92.81 222 LEU A N 1
ATOM 1797 C CA . LEU A 1 222 ? 31.406 11.227 21.156 1 92.81 222 LEU A CA 1
ATOM 1798 C C . LEU A 1 222 ? 31.844 10.523 19.875 1 92.81 222 LEU A C 1
ATOM 1800 O O . LEU A 1 222 ? 31.031 10.305 18.969 1 92.81 222 LEU A O 1
ATOM 1804 N N . ILE A 1 223 ? 33.094 10.227 19.719 1 93 223 ILE A N 1
ATOM 1805 C CA . ILE A 1 223 ? 33.594 9.523 18.547 1 93 223 ILE A CA 1
ATOM 1806 C C . ILE A 1 223 ? 34.125 8.148 18.953 1 93 223 ILE A C 1
ATOM 1808 O O . ILE A 1 223 ? 34.906 8.031 19.922 1 93 223 ILE A O 1
ATOM 1812 N N . GLU A 1 224 ? 33.594 7.152 18.297 1 91.31 224 GLU A N 1
ATOM 1813 C CA . GLU A 1 224 ? 34.062 5.789 18.469 1 91.31 224 GLU A CA 1
ATOM 1814 C C . GLU A 1 224 ? 34.938 5.352 17.297 1 91.31 224 GLU A C 1
ATOM 1816 O O . GLU A 1 224 ? 34.562 5.566 16.141 1 91.31 224 GLU A O 1
ATOM 1821 N N . TRP A 1 225 ? 36.062 4.785 17.609 1 88.06 225 TRP A N 1
ATOM 1822 C CA . TRP A 1 225 ? 37 4.348 16.562 1 88.06 225 TRP A CA 1
ATOM 1823 C C . TRP A 1 225 ? 36.969 2.834 16.391 1 88.06 225 TRP A C 1
ATOM 1825 O O . TRP A 1 225 ? 37.031 2.086 17.375 1 88.06 225 TRP A O 1
ATOM 1835 N N . SER A 1 226 ? 36.719 2.418 15.109 1 83.62 226 SER A N 1
ATOM 1836 C CA . SER A 1 226 ? 36.75 0.988 14.812 1 83.62 226 SER A CA 1
ATOM 1837 C C . SER A 1 226 ? 38.156 0.417 14.945 1 83.62 226 SER A C 1
ATOM 1839 O O . SER A 1 226 ? 39.125 1.167 15.07 1 83.62 226 SER A O 1
ATOM 1841 N N . ALA A 1 227 ? 38.125 -0.977 14.836 1 82.88 227 ALA A N 1
ATOM 1842 C CA . ALA A 1 227 ? 39.406 -1.668 14.883 1 82.88 227 ALA A CA 1
ATOM 1843 C C . ALA A 1 227 ? 40.312 -1.233 13.734 1 82.88 227 ALA A C 1
ATOM 1845 O O . ALA A 1 227 ? 41.531 -1.189 13.875 1 82.88 227 ALA A O 1
ATOM 1846 N N . ASN A 1 228 ? 39.719 -0.792 12.594 1 82.69 228 ASN A N 1
ATOM 1847 C CA . ASN A 1 228 ? 40.469 -0.381 11.398 1 82.69 228 ASN A CA 1
ATOM 1848 C C . ASN A 1 228 ? 40.688 1.126 11.383 1 82.69 228 ASN A C 1
ATOM 1850 O O . ASN A 1 228 ? 41.125 1.68 10.367 1 82.69 228 ASN A O 1
ATOM 1854 N N . GLY A 1 229 ? 40.375 1.744 12.516 1 80 229 GLY A N 1
ATOM 1855 C CA . GLY A 1 229 ? 40.688 3.16 12.648 1 80 229 GLY A CA 1
ATOM 1856 C C . GLY A 1 229 ? 39.656 4.055 11.977 1 80 229 GLY A C 1
ATOM 1857 O O . GLY A 1 229 ? 40 5.148 11.516 1 80 229 GLY A O 1
ATOM 1858 N N . VAL A 1 230 ? 38.5 3.566 11.719 1 84.12 230 VAL A N 1
ATOM 1859 C CA . VAL A 1 230 ? 37.438 4.379 11.117 1 84.12 230 VAL A CA 1
ATOM 1860 C C . VAL A 1 230 ? 36.594 5.016 12.211 1 84.12 230 VAL A C 1
ATOM 1862 O O . VAL A 1 230 ? 35.969 4.312 13.008 1 84.12 230 VAL A O 1
ATOM 1865 N N . PRO A 1 231 ? 36.625 6.387 12.273 1 88.75 231 PRO A N 1
ATOM 1866 C CA . PRO A 1 231 ? 35.844 7.059 13.312 1 88.75 231 PRO A CA 1
ATOM 1867 C C . PRO A 1 231 ? 34.344 7.062 13.016 1 88.75 231 PRO A C 1
ATOM 1869 O O . PRO A 1 231 ? 33.938 7.199 11.859 1 88.75 231 PRO A O 1
ATOM 1872 N N . ARG A 1 232 ? 33.5 6.848 14.016 1 92.69 232 ARG A N 1
ATOM 1873 C CA . ARG A 1 232 ? 32.031 6.934 13.938 1 92.69 232 ARG A CA 1
ATOM 1874 C C . ARG A 1 232 ? 31.484 7.754 15.094 1 92.69 232 ARG A C 1
ATOM 1876 O O . ARG A 1 232 ? 32.062 7.801 16.172 1 92.69 232 ARG A O 1
ATOM 1883 N N . LYS A 1 233 ? 30.438 8.43 14.828 1 92.31 233 LYS A N 1
ATOM 1884 C CA . LYS A 1 233 ? 29.812 9.258 15.852 1 92.31 233 LYS A CA 1
ATOM 1885 C C . LYS A 1 233 ? 28.906 8.43 16.766 1 92.31 233 LYS A C 1
ATOM 1887 O O . LYS A 1 233 ? 28.078 7.652 16.281 1 92.31 233 LYS A O 1
ATOM 1892 N N . ILE A 1 234 ? 29.109 8.578 18.031 1 91.62 234 ILE A N 1
ATOM 1893 C CA . ILE A 1 234 ? 28.25 7.934 19.016 1 91.62 234 ILE A CA 1
ATOM 1894 C C . ILE A 1 234 ? 26.922 8.688 19.125 1 91.62 234 ILE A C 1
ATOM 1896 O O . ILE A 1 234 ? 26.906 9.914 19.219 1 91.62 234 ILE A O 1
ATOM 1900 N N . VAL A 1 235 ? 25.859 7.98 19.031 1 90.12 235 VAL A N 1
ATOM 1901 C CA . VAL A 1 235 ? 24.531 8.547 19.203 1 90.12 235 VAL A CA 1
ATOM 1902 C C . VAL A 1 235 ? 23.766 7.758 20.266 1 90.12 235 VAL A C 1
ATOM 1904 O O . VAL A 1 235 ? 23.578 6.543 20.125 1 90.12 235 VAL A O 1
ATOM 1907 N N . TYR A 1 236 ? 23.375 8.508 21.25 1 90.25 236 TYR A N 1
ATOM 1908 C CA . TYR A 1 236 ? 22.672 7.852 22.344 1 90.25 236 TYR A CA 1
ATOM 1909 C C . TYR A 1 236 ? 21.188 7.766 22.062 1 90.25 236 TYR A C 1
ATOM 1911 O O . TYR A 1 236 ? 20.594 8.703 21.516 1 90.25 236 TYR A O 1
ATOM 1919 N N . ALA A 1 237 ? 20.547 6.66 22.5 1 87.25 237 ALA A N 1
ATOM 1920 C CA . ALA A 1 237 ? 19.141 6.395 22.234 1 87.25 237 ALA A CA 1
ATOM 1921 C C . ALA A 1 237 ? 18.25 7.469 22.875 1 87.25 237 ALA A C 1
ATOM 1923 O O . ALA A 1 237 ? 17.25 7.891 22.281 1 87.25 237 ALA A O 1
ATOM 1924 N N . ASP A 1 238 ? 18.578 7.871 24.047 1 85.06 238 ASP A N 1
ATOM 1925 C CA . ASP A 1 238 ? 17.766 8.812 24.797 1 85.06 238 ASP A CA 1
ATOM 1926 C C . ASP A 1 238 ? 17.859 10.219 24.203 1 85.06 238 ASP A C 1
ATOM 1928 O O . ASP A 1 238 ? 17.078 11.102 24.578 1 85.06 238 ASP A O 1
ATOM 1932 N N . GLU A 1 239 ? 18.828 10.477 23.328 1 83 239 GLU A N 1
ATOM 1933 C CA . GLU A 1 239 ? 19 11.781 22.703 1 83 239 GLU A CA 1
ATOM 1934 C C . GLU A 1 239 ? 18.281 11.836 21.344 1 83 239 GLU A C 1
ATOM 1936 O O . GLU A 1 239 ? 18.172 12.906 20.734 1 83 239 GLU A O 1
ATOM 1941 N N . ARG A 1 240 ? 17.844 10.695 20.984 1 80.12 240 ARG A N 1
ATOM 1942 C CA . ARG A 1 240 ? 17.156 10.656 19.703 1 80.12 240 ARG A CA 1
ATOM 1943 C C . ARG A 1 240 ? 15.68 10.984 19.875 1 80.12 240 ARG A C 1
ATOM 1945 O O . ARG A 1 240 ? 15.039 10.531 20.828 1 80.12 240 ARG A O 1
ATOM 1952 N N . LYS A 1 241 ? 15.117 11.906 19.062 1 79.44 241 LYS A N 1
ATOM 1953 C CA . LYS A 1 241 ? 13.742 12.375 19.109 1 79.44 241 LYS A CA 1
ATOM 1954 C C . LYS A 1 241 ? 12.766 11.297 18.641 1 79.44 241 LYS A C 1
ATOM 1956 O O . LYS A 1 241 ? 11.555 11.453 18.781 1 79.44 241 LYS A O 1
ATOM 1961 N N . GLY A 1 242 ? 13.195 10.086 18.219 1 85.31 242 GLY A N 1
ATOM 1962 C CA . GLY A 1 242 ? 12.32 9.039 17.719 1 85.31 242 GLY A CA 1
ATOM 1963 C C . GLY A 1 242 ? 12.57 8.695 16.266 1 85.31 242 GLY A C 1
ATOM 1964 O O . GLY A 1 242 ? 13.508 9.211 15.648 1 85.31 242 GLY A O 1
ATOM 1965 N N . LYS A 1 243 ? 11.789 7.777 15.859 1 87.94 243 LYS A N 1
ATOM 1966 C CA . LYS A 1 243 ? 11.938 7.332 14.477 1 87.94 243 LYS A CA 1
ATOM 1967 C C . LYS A 1 243 ? 10.93 8.039 13.57 1 87.94 243 LYS A C 1
ATOM 1969 O O . LYS A 1 243 ? 9.781 8.25 13.945 1 87.94 243 LYS A O 1
ATOM 1974 N N . ARG A 1 244 ? 11.422 8.422 12.445 1 93.5 244 ARG A N 1
ATOM 1975 C CA . ARG A 1 244 ? 10.547 9.016 11.438 1 93.5 244 ARG A CA 1
ATOM 1976 C C . ARG A 1 244 ? 9.422 8.07 11.07 1 93.5 244 ARG A C 1
ATOM 1978 O O . ARG A 1 244 ? 9.633 6.867 10.906 1 93.5 244 ARG A O 1
ATOM 1985 N N . VAL A 1 245 ? 8.188 8.617 10.969 1 96.38 245 VAL A N 1
ATOM 1986 C CA . VAL A 1 245 ? 7.051 7.812 10.539 1 96.38 245 VAL A CA 1
ATOM 1987 C C . VAL A 1 245 ? 7.207 7.445 9.07 1 96.38 245 VAL A C 1
ATOM 1989 O O . VAL A 1 245 ? 7.574 8.289 8.25 1 96.38 245 VAL A O 1
ATOM 1992 N N . GLN A 1 246 ? 7.031 6.176 8.789 1 96.94 246 GLN A N 1
ATOM 1993 C CA . GLN A 1 246 ? 7.133 5.672 7.426 1 96.94 246 GLN A CA 1
ATOM 1994 C C . GLN A 1 246 ? 5.773 5.68 6.734 1 96.94 246 GLN A C 1
ATOM 1996 O O . GLN A 1 246 ? 4.809 6.246 7.254 1 96.94 246 GLN A O 1
ATOM 2001 N N . ASP A 1 247 ? 5.645 5.117 5.504 1 97.75 247 ASP A N 1
ATOM 2002 C CA . ASP A 1 247 ? 4.43 5.234 4.707 1 97.75 247 ASP A CA 1
ATOM 2003 C C . ASP A 1 247 ? 3.564 3.982 4.84 1 97.75 247 ASP A C 1
ATOM 2005 O O . ASP A 1 247 ? 2.715 3.715 3.986 1 97.75 247 ASP A O 1
ATOM 2009 N N . ILE A 1 248 ? 3.746 3.174 5.84 1 97.88 248 ILE A N 1
ATOM 2010 C CA . ILE A 1 248 ? 2.857 2.086 6.234 1 97.88 248 ILE A CA 1
ATOM 2011 C C . ILE A 1 248 ? 2.371 2.309 7.664 1 97.88 248 ILE A C 1
ATOM 2013 O O . ILE A 1 248 ? 3.174 2.35 8.602 1 97.88 248 ILE A O 1
ATOM 2017 N N . TRP A 1 249 ? 1.035 2.463 7.781 1 98 249 TRP A N 1
ATOM 2018 C CA . TRP A 1 249 ? 0.418 2.803 9.062 1 98 249 TRP A CA 1
ATOM 2019 C C . TRP A 1 249 ? -0.452 1.657 9.562 1 98 249 TRP A C 1
ATOM 2021 O O . TRP A 1 249 ? -1.142 1 8.781 1 98 249 TRP A O 1
ATOM 2031 N N . GLU A 1 250 ? -0.389 1.394 10.805 1 96.25 250 GLU A N 1
ATOM 2032 C CA . GLU A 1 250 ? -1.31 0.438 11.414 1 96.25 250 GLU A CA 1
ATOM 2033 C C . GLU A 1 250 ? -2.273 1.135 12.375 1 96.25 250 GLU A C 1
ATOM 2035 O O . GLU A 1 250 ? -1.969 1.305 13.555 1 96.25 250 GLU A O 1
ATOM 2040 N N . TYR A 1 251 ? -3.379 1.531 11.891 1 96.38 251 TYR A N 1
ATOM 2041 C CA . TYR A 1 251 ? -4.457 2.176 12.633 1 96.38 251 TYR A CA 1
ATOM 2042 C C . TYR A 1 251 ? -5.809 1.564 12.266 1 96.38 251 TYR A C 1
ATOM 2044 O O . TYR A 1 251 ? -6.402 1.918 11.242 1 96.38 251 TYR A O 1
ATOM 2052 N N . LYS A 1 252 ? -6.297 0.703 13.086 1 93.44 252 LYS A N 1
ATOM 2053 C CA . LYS A 1 252 ? -7.602 0.092 12.844 1 93.44 252 LYS A CA 1
ATOM 2054 C C . LYS A 1 252 ? -8.734 1.03 13.258 1 93.44 252 LYS A C 1
ATOM 2056 O O . LYS A 1 252 ? -8.57 1.845 14.172 1 93.44 252 LYS A O 1
ATOM 2061 N N . ASP A 1 253 ? -9.82 0.919 12.523 1 88.75 253 ASP A N 1
ATOM 2062 C CA . ASP A 1 253 ? -10.984 1.718 12.898 1 88.75 253 ASP A CA 1
ATOM 2063 C C . ASP A 1 253 ? -11.516 1.298 14.266 1 88.75 253 ASP A C 1
ATOM 2065 O O . ASP A 1 253 ? -11.258 0.185 14.727 1 88.75 253 ASP A O 1
ATOM 2069 N N . PRO A 1 254 ? -12.273 2.221 14.898 1 85.88 254 PRO A N 1
ATOM 2070 C CA . PRO A 1 254 ? -12.805 1.886 16.219 1 85.88 254 PRO A CA 1
ATOM 2071 C C . PRO A 1 254 ? -13.773 0.702 16.188 1 85.88 254 PRO A C 1
ATOM 2073 O O . PRO A 1 254 ? -14.539 0.558 15.234 1 85.88 254 PRO A O 1
ATOM 2076 N N . GLN A 1 255 ? -13.688 -0.152 17.172 1 78 255 GLN A N 1
ATOM 2077 C CA . GLN A 1 255 ? -14.531 -1.334 17.281 1 78 255 GLN A CA 1
ATOM 2078 C C . GLN A 1 255 ? -15.992 -0.944 17.5 1 78 255 GLN A C 1
ATOM 2080 O O . GLN A 1 255 ? -16.906 -1.604 17 1 78 255 GLN A O 1
ATOM 2085 N N . TYR A 1 256 ? -16.172 0.143 18.266 1 81.88 256 TYR A N 1
ATOM 2086 C CA . TYR A 1 256 ? -17.5 0.635 18.562 1 81.88 256 TYR A CA 1
ATOM 2087 C C . TYR A 1 256 ? -17.688 2.068 18.078 1 81.88 256 TYR A C 1
ATOM 2089 O O . TYR A 1 256 ? -17.688 3.008 18.875 1 81.88 256 TYR A O 1
ATOM 2097 N N . PRO A 1 257 ? -17.922 2.141 16.797 1 76.62 257 PRO A N 1
ATOM 2098 C CA . PRO A 1 257 ? -18.016 3.486 16.219 1 76.62 257 PRO A CA 1
ATOM 2099 C C . PRO A 1 257 ? -19.344 4.164 16.531 1 76.62 257 PRO A C 1
ATOM 2101 O O . PRO A 1 257 ? -20.375 3.496 16.625 1 76.62 257 PRO A O 1
ATOM 2104 N N . ILE A 1 258 ? -19.391 5.48 16.688 1 77.19 258 ILE A N 1
ATOM 2105 C CA . ILE A 1 258 ? -20.594 6.27 16.906 1 77.19 258 ILE A CA 1
ATOM 2106 C C . ILE A 1 258 ? -21.281 6.559 15.578 1 77.19 258 ILE A C 1
ATOM 2108 O O . ILE A 1 258 ? -22.438 6.965 15.539 1 77.19 258 ILE A O 1
ATOM 2112 N N . TYR A 1 259 ? -20.547 6.402 14.562 1 78.62 259 TYR A N 1
ATOM 2113 C CA . TYR A 1 259 ? -20.953 6.668 13.188 1 78.62 259 TYR A CA 1
ATOM 2114 C C . TYR A 1 259 ? -20.375 5.625 12.242 1 78.62 259 TYR A C 1
ATOM 2116 O O . TYR A 1 259 ? -19.25 5.152 12.438 1 78.62 259 TYR A O 1
ATOM 2124 N N . PRO A 1 260 ? -21.188 5.273 11.188 1 78.69 260 PRO A N 1
ATOM 2125 C CA . PRO A 1 260 ? -20.656 4.332 10.203 1 78.69 260 PRO A CA 1
ATOM 2126 C C . PRO A 1 260 ? -19.359 4.824 9.57 1 78.69 260 PRO A C 1
ATOM 2128 O O . PRO A 1 260 ? -19.234 6.004 9.242 1 78.69 260 PRO A O 1
ATOM 2131 N N . THR A 1 261 ? -18.281 4.07 9.5 1 79.75 261 THR A N 1
ATOM 2132 C CA . THR A 1 261 ? -17.031 4.293 8.789 1 79.75 261 THR A CA 1
ATOM 2133 C C . THR A 1 261 ? -16.141 5.258 9.57 1 79.75 261 THR A C 1
ATOM 2135 O O . THR A 1 261 ? -15.242 5.887 8.992 1 79.75 261 THR A O 1
ATOM 2138 N N . GLU A 1 262 ? -16.531 5.516 10.836 1 87.38 262 GLU A N 1
ATOM 2139 C CA . GLU A 1 262 ? -15.664 6.359 11.664 1 87.38 262 GLU A CA 1
ATOM 2140 C C . GLU A 1 262 ? -14.219 5.887 11.609 1 87.38 262 GLU A C 1
ATOM 2142 O O . GLU A 1 262 ? -13.938 4.691 11.727 1 87.38 262 GLU A O 1
ATOM 2147 N N . LYS A 1 263 ? -13.32 6.812 11.367 1 93.25 263 LYS A N 1
ATOM 2148 C CA . LYS A 1 263 ? -11.898 6.488 11.258 1 93.25 263 LYS A CA 1
ATOM 2149 C C . LYS A 1 263 ? -11.203 6.625 12.609 1 93.25 263 LYS A C 1
ATOM 2151 O O . LYS A 1 263 ? -11.68 7.332 13.492 1 93.25 263 LYS A O 1
ATOM 2156 N N . ASN A 1 264 ? -10.102 5.934 12.781 1 95.88 264 ASN A N 1
ATOM 2157 C CA . ASN A 1 264 ? -9.227 6.051 13.938 1 95.88 264 ASN A CA 1
ATOM 2158 C C . ASN A 1 264 ? -8.703 7.473 14.109 1 95.88 264 ASN A C 1
ATOM 2160 O O . ASN A 1 264 ? -8.07 8.016 13.195 1 95.88 264 ASN A O 1
ATOM 2164 N N . ILE A 1 265 ? -8.953 8.086 15.203 1 96.38 265 ILE A N 1
ATOM 2165 C CA . ILE A 1 265 ? -8.656 9.508 15.383 1 96.38 265 ILE A CA 1
ATOM 2166 C C . ILE A 1 265 ? -7.148 9.711 15.484 1 96.38 265 ILE A C 1
ATOM 2168 O O . ILE A 1 265 ? -6.641 10.797 15.188 1 96.38 265 ILE A O 1
ATOM 2172 N N . ASP A 1 266 ? -6.402 8.711 15.891 1 97.19 266 ASP A N 1
ATOM 2173 C CA . ASP A 1 266 ? -4.977 8.859 16.156 1 97.19 266 ASP A CA 1
ATOM 2174 C C . ASP A 1 266 ? -4.203 9.188 14.891 1 97.19 266 ASP A C 1
ATOM 2176 O O . ASP A 1 266 ? -3.332 10.062 14.891 1 97.19 266 ASP A O 1
ATOM 2180 N N . PHE A 1 267 ? -4.504 8.469 13.773 1 97.56 267 PHE A N 1
ATOM 2181 C CA . PHE A 1 267 ? -3.734 8.805 12.578 1 97.56 267 PHE A CA 1
ATOM 2182 C C . PHE A 1 267 ? -4.207 10.125 11.984 1 97.56 267 PHE A C 1
ATOM 2184 O O . PHE A 1 267 ? -3.443 10.82 11.305 1 97.56 267 PHE A O 1
ATOM 2191 N N . ILE A 1 268 ? -5.457 10.539 12.211 1 98.38 268 ILE A N 1
ATOM 2192 C CA . ILE A 1 268 ? -5.93 11.844 11.766 1 98.38 268 ILE A CA 1
ATOM 2193 C C . ILE A 1 268 ? -5.223 12.945 12.547 1 98.38 268 ILE A C 1
ATOM 2195 O O . ILE A 1 268 ? -4.809 13.953 11.969 1 98.38 268 ILE A O 1
ATOM 2199 N N . LYS A 1 269 ? -5.113 12.734 13.883 1 98.56 269 LYS A N 1
ATOM 2200 C CA . LYS A 1 269 ? -4.355 13.68 14.695 1 98.56 269 LYS A CA 1
ATOM 2201 C C . LYS A 1 269 ? -2.924 13.82 14.195 1 98.56 269 LYS A C 1
ATOM 2203 O O . LYS A 1 269 ? -2.383 14.93 14.141 1 98.56 269 LYS A O 1
ATOM 2208 N N . MET A 1 270 ? -2.301 12.703 13.852 1 98.38 270 MET A N 1
ATOM 2209 C CA . MET A 1 270 ? -0.945 12.734 13.312 1 98.38 270 MET A CA 1
ATOM 2210 C C . MET A 1 270 ? -0.885 13.57 12.039 1 98.38 270 MET A C 1
ATOM 2212 O O . MET A 1 270 ? 0.037 14.367 11.859 1 98.38 270 MET A O 1
ATOM 2216 N N . ILE A 1 271 ? -1.876 13.422 11.141 1 98.81 271 ILE A N 1
ATOM 2217 C CA . ILE A 1 271 ? -1.938 14.188 9.898 1 98.81 271 ILE A CA 1
ATOM 2218 C C . ILE A 1 271 ? -2.061 15.68 10.219 1 98.81 271 ILE A C 1
ATOM 2220 O O . ILE A 1 271 ? -1.331 16.5 9.664 1 98.81 271 ILE A O 1
ATOM 2224 N N . VAL A 1 272 ? -2.957 16.016 11.141 1 98.88 272 VAL A N 1
ATOM 2225 C CA . VAL A 1 272 ? -3.207 17.406 11.5 1 98.88 272 VAL A CA 1
ATOM 2226 C C . VAL A 1 272 ? -1.947 18.016 12.117 1 98.88 272 VAL A C 1
ATOM 2228 O O . VAL A 1 272 ? -1.537 19.109 11.742 1 98.88 272 VAL A O 1
ATOM 2231 N N . GLU A 1 273 ? -1.34 17.281 12.984 1 98.69 273 GLU A N 1
ATOM 2232 C CA . GLU A 1 273 ? -0.122 17.75 13.633 1 98.69 273 GLU A CA 1
ATOM 2233 C C . GLU A 1 273 ? 1.002 17.953 12.617 1 98.69 273 GLU A C 1
ATOM 2235 O O . GLU A 1 273 ? 1.772 18.906 12.711 1 98.69 273 GLU A O 1
ATOM 2240 N N . THR A 1 274 ? 1.099 17.094 11.719 1 98.69 274 THR A N 1
ATOM 2241 C CA . THR A 1 274 ? 2.191 17.047 10.75 1 98.69 274 THR A CA 1
ATOM 2242 C C . THR A 1 274 ? 2.029 18.156 9.711 1 98.69 274 THR A C 1
ATOM 2244 O O . THR A 1 274 ? 2.994 18.844 9.375 1 98.69 274 THR A O 1
ATOM 2247 N N . SER A 1 275 ? 0.804 18.406 9.242 1 98.88 275 SER A N 1
ATOM 2248 C CA . SER A 1 275 ? 0.604 19.203 8.031 1 98.88 275 SER A CA 1
ATOM 2249 C C . SER A 1 275 ? -0.125 20.516 8.336 1 98.88 275 SER A C 1
ATOM 2251 O O . SER A 1 275 ? -0.713 21.125 7.449 1 98.88 275 SER A O 1
ATOM 2253 N N . SER A 1 276 ? -0.187 20.922 9.562 1 98.81 276 SER A N 1
ATOM 2254 C CA . SER A 1 276 ? -0.765 22.188 9.969 1 98.81 276 SER A CA 1
ATOM 2255 C C . SER A 1 276 ? -0.12 22.703 11.25 1 98.81 276 SER A C 1
ATOM 2257 O O . SER A 1 276 ? 0.679 22.016 11.875 1 98.81 276 SER A O 1
ATOM 2259 N N . ASN A 1 277 ? -0.362 23.969 11.508 1 98.69 277 ASN A N 1
ATOM 2260 C CA . ASN A 1 277 ? 0.102 24.609 12.727 1 98.69 277 ASN A CA 1
ATOM 2261 C C . ASN A 1 277 ? -1.064 25.094 13.586 1 98.69 277 ASN A C 1
ATOM 2263 O O . ASN A 1 277 ? -2.219 25.047 13.156 1 98.69 277 ASN A O 1
ATOM 2267 N N . LYS A 1 278 ? -0.669 25.5 14.805 1 98 278 LYS A N 1
ATOM 2268 C CA . LYS A 1 278 ? -1.684 26.172 15.609 1 98 278 LYS A CA 1
ATOM 2269 C C . LYS A 1 278 ? -2.352 27.297 14.828 1 98 278 LYS A C 1
ATOM 2271 O O . LYS A 1 278 ? -1.683 28.047 14.102 1 98 278 LYS A O 1
ATOM 2276 N N . ASP A 1 279 ? -3.725 27.328 14.883 1 97.31 279 ASP A N 1
ATOM 2277 C CA . ASP A 1 279 ? -4.586 28.359 14.312 1 97.31 279 ASP A CA 1
ATOM 2278 C C . ASP A 1 279 ? -4.75 28.156 12.805 1 97.31 279 ASP A C 1
ATOM 2280 O O . ASP A 1 279 ? -5.461 28.922 12.148 1 97.31 279 ASP A O 1
ATOM 2284 N N . SER A 1 280 ? -4.062 27.109 12.234 1 98.69 280 SER A N 1
ATOM 2285 C CA . SER A 1 280 ? -4.352 26.766 10.852 1 98.69 280 SER A CA 1
ATOM 2286 C C . SER A 1 280 ? -5.824 26.422 10.664 1 98.69 280 SER A C 1
ATOM 2288 O O . SER A 1 280 ? -6.496 26 11.602 1 98.69 280 SER A O 1
ATOM 2290 N N . ILE A 1 281 ? -6.262 26.578 9.453 1 98.81 281 ILE A N 1
ATOM 2291 C CA . ILE A 1 281 ? -7.609 26.141 9.117 1 98.81 281 ILE A CA 1
ATOM 2292 C C . ILE A 1 281 ? -7.547 24.75 8.484 1 98.81 281 ILE A C 1
ATOM 2294 O O . ILE A 1 281 ? -6.828 24.547 7.508 1 98.81 281 ILE A O 1
ATOM 2298 N N . VAL A 1 282 ? -8.281 23.781 9.07 1 98.88 282 VAL A N 1
ATOM 2299 C CA . VAL A 1 282 ? -8.398 22.422 8.578 1 98.88 282 VAL A CA 1
ATOM 2300 C C . VAL A 1 282 ? -9.797 22.188 8.008 1 98.88 282 VAL A C 1
ATOM 2302 O O . VAL A 1 282 ? -10.797 22.516 8.648 1 98.88 282 VAL A O 1
ATOM 2305 N N . LEU A 1 283 ? -9.828 21.656 6.777 1 98.94 283 LEU A N 1
ATOM 2306 C CA . LEU A 1 283 ? -11.102 21.438 6.098 1 98.94 283 LEU A CA 1
ATOM 2307 C C . LEU A 1 283 ? -11.344 19.953 5.863 1 98.94 283 LEU A C 1
ATOM 2309 O O . LEU A 1 283 ? -10.445 19.234 5.418 1 98.94 283 LEU A O 1
ATOM 2313 N N . ASP A 1 284 ? -12.531 19.453 6.184 1 98.75 284 ASP A N 1
ATOM 2314 C CA . ASP A 1 284 ? -13.039 18.141 5.801 1 98.75 284 ASP A CA 1
ATOM 2315 C C . ASP A 1 284 ? -14.383 18.266 5.086 1 98.75 284 ASP A C 1
ATOM 2317 O O . ASP A 1 284 ? -15.422 18.406 5.73 1 98.75 284 ASP A O 1
ATOM 2321 N N . PRO A 1 285 ? -14.367 18.141 3.76 1 98.38 285 PRO A N 1
ATOM 2322 C CA . PRO A 1 285 ? -15.602 18.359 2.994 1 98.38 285 PRO A CA 1
ATOM 2323 C C . PRO A 1 285 ? -16.516 17.125 3.016 1 98.38 285 PRO A C 1
ATOM 2325 O O . PRO A 1 285 ? -17.562 17.141 2.373 1 98.38 285 PRO A O 1
ATOM 2328 N N . PHE A 1 286 ? -16.141 16.031 3.625 1 96.12 286 PHE A N 1
ATOM 2329 C CA . PHE A 1 286 ? -16.891 14.82 3.926 1 96.12 286 PHE A CA 1
ATOM 2330 C C . PHE A 1 286 ? -16.766 14.445 5.395 1 96.12 286 PHE A C 1
ATOM 2332 O O . PHE A 1 286 ? -16.312 13.344 5.723 1 96.12 286 PHE A O 1
ATOM 2339 N N . CYS A 1 287 ? -17.25 15.297 6.25 1 95.56 287 CYS A N 1
ATOM 2340 C CA . CYS A 1 287 ? -16.75 15.266 7.617 1 95.56 287 CYS A CA 1
ATOM 2341 C C . CYS A 1 287 ? -17.422 14.156 8.422 1 95.56 287 CYS A C 1
ATOM 2343 O O . CYS A 1 287 ? -16.938 13.781 9.492 1 95.56 287 CYS A O 1
ATOM 2345 N N . GLY A 1 288 ? -18.578 13.594 7.895 1 92.06 288 GLY A N 1
ATOM 2346 C CA . GLY A 1 288 ? -19.188 12.461 8.562 1 92.06 288 GLY A CA 1
ATOM 2347 C C . GLY A 1 288 ? -19.422 12.695 10.047 1 92.06 288 GLY A C 1
ATOM 2348 O O . GLY A 1 288 ? -20.094 13.648 10.43 1 92.06 288 GLY A O 1
ATOM 2349 N N . SER A 1 289 ? -18.672 11.906 10.875 1 91.38 289 SER A N 1
ATOM 2350 C CA . SER A 1 289 ? -18.875 11.961 12.32 1 91.38 289 SER A CA 1
ATOM 2351 C C . SER A 1 289 ? -18.031 13.062 12.961 1 91.38 289 SER A C 1
ATOM 2353 O O . SER A 1 289 ? -18.031 13.227 14.18 1 91.38 289 SER A O 1
ATOM 2355 N N . GLY A 1 290 ? -17.266 13.758 12.227 1 95.88 290 GLY A N 1
ATOM 2356 C CA . GLY A 1 290 ? -16.516 14.898 12.727 1 95.88 290 GLY A CA 1
ATOM 2357 C C . GLY A 1 290 ? -15.18 14.523 13.328 1 95.88 290 GLY A C 1
ATOM 2358 O O . GLY A 1 290 ? -14.609 15.289 14.109 1 95.88 290 GLY A O 1
ATOM 2359 N N . THR A 1 291 ? -14.641 13.344 13.008 1 96 291 THR A N 1
ATOM 2360 C CA . THR A 1 291 ? -13.375 12.883 13.57 1 96 291 THR A CA 1
ATOM 2361 C C . THR A 1 291 ? -12.25 13.867 13.258 1 96 291 THR A C 1
ATOM 2363 O O . THR A 1 291 ? -11.453 14.211 14.141 1 96 291 THR A O 1
ATOM 2366 N N . THR A 1 292 ? -12.195 14.352 12.031 1 98.12 292 THR A N 1
ATOM 2367 C CA . THR A 1 292 ? -11.188 15.32 11.609 1 98.12 292 THR A CA 1
ATOM 2368 C C . THR A 1 292 ? -11.328 16.625 12.398 1 98.12 292 THR A C 1
ATOM 2370 O O . THR A 1 292 ? -10.336 17.203 12.82 1 98.12 292 THR A O 1
ATOM 2373 N N . LEU A 1 293 ? -12.547 17.062 12.625 1 98 293 LEU A N 1
ATOM 2374 C CA . LEU A 1 293 ? -12.828 18.297 13.344 1 98 293 LEU A CA 1
ATOM 2375 C C . LEU A 1 293 ? -12.383 18.188 14.805 1 98 293 LEU A C 1
ATOM 2377 O O . LEU A 1 293 ? -11.812 19.125 15.359 1 98 293 LEU A O 1
ATOM 2381 N N . GLN A 1 294 ? -12.664 17.062 15.375 1 97.38 294 GLN A N 1
ATOM 2382 C CA . GLN A 1 294 ? -12.227 16.812 16.75 1 97.38 294 GLN A CA 1
ATOM 2383 C C . GLN A 1 294 ? -10.703 16.828 16.844 1 97.38 294 GLN A C 1
ATOM 2385 O O . GLN A 1 294 ? -10.141 17.375 17.797 1 97.38 294 GLN A O 1
ATOM 2390 N N . ALA A 1 295 ? -10.039 16.156 15.891 1 98.19 295 ALA A N 1
ATOM 2391 C CA . ALA A 1 295 ? -8.578 16.156 15.859 1 98.19 295 ALA A CA 1
ATOM 2392 C C . ALA A 1 295 ? -8.039 17.594 15.766 1 98.19 295 ALA A C 1
ATOM 2394 O O . ALA A 1 295 ? -7.105 17.953 16.484 1 98.19 295 ALA A O 1
ATOM 2395 N N . ALA A 1 296 ? -8.602 18.406 14.898 1 98.38 296 ALA A N 1
ATOM 2396 C CA . ALA A 1 296 ? -8.195 19.797 14.727 1 98.38 296 ALA A CA 1
ATOM 2397 C C . ALA A 1 296 ? -8.367 20.578 16.031 1 98.38 296 ALA A C 1
ATOM 2399 O O . ALA A 1 296 ? -7.469 21.312 16.438 1 98.38 296 ALA A O 1
ATOM 2400 N N . THR A 1 297 ? -9.484 20.406 16.688 1 97.38 297 THR A N 1
ATOM 2401 C CA . THR A 1 297 ? -9.781 21.094 17.938 1 97.38 297 THR A CA 1
ATOM 2402 C C . THR A 1 297 ? -8.773 20.719 19.016 1 97.38 297 THR A C 1
ATOM 2404 O O . THR A 1 297 ? -8.227 21.594 19.688 1 97.38 297 THR A O 1
ATOM 2407 N N . SER A 1 298 ? -8.539 19.453 19.156 1 97.31 298 SER A N 1
ATOM 2408 C CA . SER A 1 298 ? -7.648 18.953 20.188 1 97.31 298 SER A CA 1
ATOM 2409 C C . SER A 1 298 ? -6.234 19.5 20.016 1 97.31 298 SER A C 1
ATOM 2411 O O . SER A 1 298 ? -5.461 19.562 20.969 1 97.31 298 SER A O 1
ATOM 2413 N N . LEU A 1 299 ? -5.879 19.938 18.781 1 98 299 LEU A N 1
ATOM 2414 C CA . LEU A 1 299 ? -4.535 20.422 18.484 1 98 299 LEU A CA 1
ATOM 2415 C C . LEU A 1 299 ? -4.551 21.922 18.25 1 98 299 LEU A C 1
ATOM 2417 O O . LEU A 1 299 ? -3.602 22.469 17.672 1 98 299 LEU A O 1
ATOM 2421 N N . SER A 1 300 ? -5.637 22.609 18.562 1 97.38 300 SER A N 1
ATOM 2422 C CA . SER A 1 300 ? -5.789 24.047 18.562 1 97.38 300 SER A CA 1
ATOM 2423 C C . SER A 1 300 ? -5.746 24.625 17.156 1 97.38 300 SER A C 1
ATOM 2425 O O . SER A 1 300 ? -5.039 25.594 16.891 1 97.38 300 SER A O 1
ATOM 2427 N N . ARG A 1 301 ? -6.391 23.906 16.25 1 98.06 301 ARG A N 1
ATOM 2428 C CA . ARG A 1 301 ? -6.625 24.406 14.898 1 98.06 301 ARG A CA 1
ATOM 2429 C C . ARG A 1 301 ? -8.078 24.828 14.719 1 98.06 301 ARG A C 1
ATOM 2431 O O . ARG A 1 301 ? -8.953 24.391 15.461 1 98.06 301 ARG A O 1
ATOM 2438 N N . LYS A 1 302 ? -8.305 25.766 13.797 1 97.88 302 LYS A N 1
ATOM 2439 C CA . LYS A 1 302 ? -9.656 26.062 13.32 1 97.88 302 LYS A CA 1
ATOM 2440 C C . LYS A 1 302 ? -10.117 25.016 12.305 1 97.88 302 LYS A C 1
ATOM 2442 O O . LYS A 1 302 ? -9.297 24.328 11.703 1 97.88 302 LYS A O 1
ATOM 2447 N N . TRP A 1 303 ? -11.438 24.812 12.188 1 98.25 303 TRP A N 1
ATOM 2448 C CA . TRP A 1 303 ? -11.875 23.75 11.289 1 98.25 303 TRP A CA 1
ATOM 2449 C C . TRP A 1 303 ? -13.141 24.156 10.539 1 98.25 303 TRP A C 1
ATOM 2451 O O . TRP A 1 303 ? -13.867 25.047 10.984 1 98.25 303 TRP A O 1
ATOM 2461 N N . ILE A 1 304 ? -13.297 23.625 9.375 1 98.56 304 ILE A N 1
ATOM 2462 C CA . ILE A 1 304 ? -14.508 23.672 8.562 1 98.56 304 ILE A CA 1
ATOM 2463 C C . ILE A 1 304 ? -14.945 22.25 8.203 1 98.56 304 ILE A C 1
ATOM 2465 O O . ILE A 1 304 ? -14.156 21.453 7.691 1 98.56 304 ILE A O 1
ATOM 2469 N N . GLY A 1 305 ? -16.141 21.859 8.531 1 98.31 305 GLY A N 1
ATOM 2470 C CA . GLY A 1 305 ? -16.75 20.594 8.148 1 98.31 305 GLY A CA 1
ATOM 2471 C C . GLY A 1 305 ? -17.953 20.75 7.242 1 98.31 305 GLY A C 1
ATOM 2472 O O . GLY A 1 305 ? -18.75 21.672 7.418 1 98.31 305 GLY A O 1
ATOM 2473 N N . ILE A 1 306 ? -18.062 19.891 6.25 1 98 306 ILE A N 1
ATOM 2474 C CA . ILE A 1 306 ? -19.219 19.875 5.359 1 98 306 ILE A CA 1
ATOM 2475 C C . ILE A 1 306 ? -19.812 18.469 5.281 1 98 306 ILE A C 1
ATOM 2477 O O . ILE A 1 306 ? -19.062 17.5 5.133 1 98 306 ILE A O 1
ATOM 2481 N N . ASP A 1 307 ? -21.047 18.359 5.438 1 95.62 307 ASP A N 1
ATOM 2482 C CA . ASP A 1 307 ? -21.766 17.109 5.156 1 95.62 307 ASP A CA 1
ATOM 2483 C C . ASP A 1 307 ? -23.234 17.391 4.836 1 95.62 307 ASP A C 1
ATOM 2485 O O . ASP A 1 307 ? -23.812 18.359 5.324 1 95.62 307 ASP A O 1
ATOM 2489 N N . GLN A 1 308 ? -23.766 16.516 4.035 1 93.88 308 GLN A N 1
ATOM 2490 C CA . GLN A 1 308 ? -25.156 16.734 3.652 1 93.88 308 GLN A CA 1
ATOM 2491 C C . GLN A 1 308 ? -26.094 15.898 4.504 1 93.88 308 GLN A C 1
ATOM 2493 O O . GLN A 1 308 ? -27.297 16.172 4.578 1 93.88 308 GLN A O 1
ATOM 2498 N N . SER A 1 309 ? -25.578 14.844 5.109 1 90.69 309 SER A N 1
ATOM 2499 C CA . SER A 1 309 ? -26.391 13.883 5.852 1 90.69 309 SER A CA 1
ATOM 2500 C C . SER A 1 309 ? -26.828 14.461 7.191 1 90.69 309 SER A C 1
ATOM 2502 O O . SER A 1 309 ? -26.016 14.953 7.965 1 90.69 309 SER A O 1
ATOM 2504 N N . ASP A 1 310 ? -28.156 14.289 7.473 1 90.62 310 ASP A N 1
ATOM 2505 C CA . ASP A 1 310 ? -28.688 14.711 8.766 1 90.62 310 ASP A CA 1
ATOM 2506 C C . ASP A 1 310 ? -28.016 13.969 9.914 1 90.62 310 ASP A C 1
ATOM 2508 O O . ASP A 1 310 ? -27.703 14.562 10.945 1 90.62 310 ASP A O 1
ATOM 2512 N N . LEU A 1 311 ? -27.828 12.773 9.641 1 89.62 311 LEU A N 1
ATOM 2513 C CA . LEU A 1 311 ? -27.203 11.945 10.664 1 89.62 311 LEU A CA 1
ATOM 2514 C C . LEU A 1 311 ? -25.766 12.398 10.93 1 89.62 311 LEU A C 1
ATOM 2516 O O . LEU A 1 311 ? -25.344 12.477 12.086 1 89.62 311 LEU A O 1
ATOM 2520 N N . ALA A 1 312 ? -25.031 12.633 9.922 1 91.62 312 ALA A N 1
ATOM 2521 C CA . ALA A 1 312 ? -23.656 13.109 10.047 1 91.62 312 ALA A CA 1
ATOM 2522 C C . ALA A 1 312 ? -23.594 14.422 10.828 1 91.62 312 ALA A C 1
ATOM 2524 O O . ALA A 1 312 ? -22.797 14.57 11.758 1 91.62 312 ALA A O 1
ATOM 2525 N N . ILE A 1 313 ? -24.484 15.336 10.5 1 94 313 ILE A N 1
ATOM 2526 C CA . ILE A 1 313 ? -24.5 16.656 11.109 1 94 313 ILE A CA 1
ATOM 2527 C C . ILE A 1 313 ? -24.859 16.531 12.594 1 94 313 ILE A C 1
ATOM 2529 O O . ILE A 1 313 ? -24.203 17.141 13.445 1 94 313 ILE A O 1
ATOM 2533 N N . LYS A 1 314 ? -25.859 15.742 12.82 1 93 314 LYS A N 1
ATOM 2534 C CA . LYS A 1 314 ? -26.25 15.531 14.211 1 93 314 LYS A CA 1
ATOM 2535 C C . LYS A 1 314 ? -25.109 14.945 15.023 1 93 314 LYS A C 1
ATOM 2537 O O . LYS A 1 314 ? -24.812 15.414 16.125 1 93 314 LYS A O 1
ATOM 2542 N N . THR A 1 315 ? -24.469 13.906 14.492 1 92.75 315 THR A N 1
ATOM 2543 C CA . THR A 1 315 ? -23.359 13.234 15.172 1 92.75 315 THR A CA 1
ATOM 2544 C C . THR A 1 315 ? -22.203 14.211 15.414 1 92.75 315 THR A C 1
ATOM 2546 O O . THR A 1 315 ? -21.625 14.227 16.5 1 92.75 315 THR A O 1
ATOM 2549 N N . THR A 1 316 ? -21.891 14.977 14.414 1 94.44 316 THR A N 1
ATOM 2550 C CA . THR A 1 316 ? -20.812 15.945 14.516 1 94.44 316 THR A CA 1
ATOM 2551 C C . THR A 1 316 ? -21.141 17.016 15.555 1 94.44 316 THR A C 1
ATOM 2553 O O . THR A 1 316 ? -20.281 17.391 16.359 1 94.44 316 THR A O 1
ATOM 2556 N N . LYS A 1 317 ? -22.375 17.531 15.578 1 94 317 LYS A N 1
ATOM 2557 C CA . LYS A 1 317 ? -22.797 18.516 16.562 1 94 317 LYS A CA 1
ATOM 2558 C C . LYS A 1 317 ? -22.656 17.984 17.984 1 94 317 LYS A C 1
ATOM 2560 O O . LYS A 1 317 ? -22.156 18.688 18.875 1 94 317 LYS A O 1
ATOM 2565 N N . ASP A 1 318 ? -23.078 16.797 18.141 1 92.31 318 ASP A N 1
ATOM 2566 C CA . ASP A 1 318 ? -22.984 16.156 19.453 1 92.31 318 ASP A CA 1
ATOM 2567 C C . ASP A 1 318 ? -21.516 16.016 19.875 1 92.31 318 ASP A C 1
ATOM 2569 O O . ASP A 1 318 ? -21.172 16.297 21.031 1 92.31 318 ASP A O 1
ATOM 2573 N N . ARG A 1 319 ? -20.656 15.57 18.938 1 92 319 ARG A N 1
ATOM 2574 C CA . ARG A 1 319 ? -19.234 15.336 19.203 1 92 319 ARG A CA 1
ATOM 2575 C C . ARG A 1 319 ? -18.516 16.641 19.547 1 92 319 ARG A C 1
ATOM 2577 O O . ARG A 1 319 ? -17.703 16.688 20.469 1 92 319 ARG A O 1
ATOM 2584 N N . MET A 1 320 ? -18.875 17.672 18.781 1 92.94 320 MET A N 1
ATOM 2585 C CA . MET A 1 320 ? -18.125 18.922 18.875 1 92.94 320 MET A CA 1
ATOM 2586 C C . MET A 1 320 ? -18.781 19.859 19.875 1 92.94 320 MET A C 1
ATOM 2588 O O . MET A 1 320 ? -18.219 20.922 20.188 1 92.94 320 MET A O 1
ATOM 2592 N N . GLY A 1 321 ? -19.984 19.469 20.391 1 86.94 321 GLY A N 1
ATOM 2593 C CA . GLY A 1 321 ? -20.703 20.312 21.328 1 86.94 321 GLY A CA 1
ATOM 2594 C C . GLY A 1 321 ? -21.297 21.547 20.672 1 86.94 321 GLY A C 1
ATOM 2595 O O . GLY A 1 321 ? -21.25 22.641 21.25 1 86.94 321 GLY A O 1
ATOM 2596 N N . VAL A 1 322 ? -21.609 21.359 19.469 1 77.88 322 VAL A N 1
ATOM 2597 C CA . VAL A 1 322 ? -22.219 22.469 18.75 1 77.88 322 VAL A CA 1
ATOM 2598 C C . VAL A 1 322 ? -23.719 22.531 19.047 1 77.88 322 VAL A C 1
ATOM 2600 O O . VAL A 1 322 ? -24.438 21.562 18.781 1 77.88 322 VAL A O 1
ATOM 2603 N N . ASP A 1 323 ? -24.25 23.266 20.031 1 66.44 323 ASP A N 1
ATOM 2604 C CA . ASP A 1 323 ? -25.656 23.406 20.375 1 66.44 323 ASP A CA 1
ATOM 2605 C C . ASP A 1 323 ? -26.281 24.594 19.625 1 66.44 323 ASP A C 1
ATOM 2607 O O . ASP A 1 323 ? -25.594 25.547 19.281 1 66.44 323 ASP A O 1
ATOM 2611 N N . GLU A 1 324 ? -27.516 24.328 18.969 1 55.47 324 GLU A N 1
ATOM 2612 C CA . GLU A 1 324 ? -28.25 25.422 18.328 1 55.47 324 GLU A CA 1
ATOM 2613 C C . GLU A 1 324 ? -28.344 26.625 19.25 1 55.47 324 GLU A C 1
ATOM 2615 O O . GLU A 1 324 ? -28.344 27.766 18.797 1 55.47 324 GLU A O 1
ATOM 2620 N N . VAL A 1 325 ? -28.797 26.375 20.422 1 45.31 325 VAL A N 1
ATOM 2621 C CA . VAL A 1 325 ? -29.203 27.438 21.344 1 45.31 325 VAL A CA 1
ATOM 2622 C C . VAL A 1 325 ? -27.984 28.156 21.891 1 45.31 325 VAL A C 1
ATOM 2624 O O . VAL A 1 325 ? -28.109 29.156 22.609 1 45.31 325 VAL A O 1
ATOM 2627 N N . SER A 1 326 ? -26.984 27.469 22 1 45.53 326 SER A N 1
ATOM 2628 C CA . SER A 1 326 ? -26.031 28.172 22.859 1 45.53 326 SER A CA 1
ATOM 2629 C C . SER A 1 326 ? -25.406 29.359 22.125 1 45.53 326 SER A C 1
ATOM 2631 O O . SER A 1 326 ? -24.656 29.188 21.172 1 45.53 326 SER A O 1
ATOM 2633 N N . LEU A 1 327 ? -26.094 30.438 21.938 1 41.22 327 LEU A N 1
ATOM 2634 C CA . LEU A 1 327 ? -25.719 31.797 21.531 1 41.22 327 LEU A CA 1
ATOM 2635 C C . LEU A 1 327 ? -24.281 32.094 21.938 1 41.22 327 LEU A C 1
ATOM 2637 O O . LEU A 1 327 ? -23.688 33.062 21.453 1 41.22 327 LEU A O 1
ATOM 2641 N N . PHE A 1 328 ? -23.938 31.75 23.203 1 43.41 328 PHE A N 1
ATOM 2642 C CA . PHE A 1 328 ? -22.734 32.375 23.766 1 43.41 328 PHE A CA 1
ATOM 2643 C C . PHE A 1 328 ? -21.484 31.812 23.078 1 43.41 328 PHE A C 1
ATOM 2645 O O . PHE A 1 328 ? -20.812 32.531 22.328 1 43.41 328 PHE A O 1
ATOM 2652 N N . GLU A 1 329 ? -20.641 30.938 23.844 1 47.56 329 GLU A N 1
ATOM 2653 C CA . GLU A 1 329 ? -19.203 30.75 23.891 1 47.56 329 GLU A CA 1
ATOM 2654 C C . GLU A 1 329 ? -18.719 29.844 22.766 1 47.56 329 GLU A C 1
ATOM 2656 O O . GLU A 1 329 ? -17.516 29.531 22.672 1 47.56 329 GLU A O 1
ATOM 2661 N N . ASN A 1 330 ? -19.641 29.234 21.906 1 58.38 330 ASN A N 1
ATOM 2662 C CA . ASN A 1 330 ? -19.016 28.25 21.047 1 58.38 330 ASN A CA 1
ATOM 2663 C C . ASN A 1 330 ? -18.531 28.891 19.734 1 58.38 330 ASN A C 1
ATOM 2665 O O . ASN A 1 330 ? -19.25 29.672 19.125 1 58.38 330 ASN A O 1
ATOM 2669 N N . ASP A 1 331 ? -17.312 29.031 19.453 1 81.56 331 ASP A N 1
ATOM 2670 C CA . ASP A 1 331 ? -16.531 29.594 18.359 1 81.56 331 ASP A CA 1
ATOM 2671 C C . ASP A 1 331 ? -16.766 28.828 17.062 1 81.56 331 ASP A C 1
ATOM 2673 O O . ASP A 1 331 ? -15.852 28.688 16.234 1 81.56 331 ASP A O 1
ATOM 2677 N N . THR A 1 332 ? -18.234 28.234 16.969 1 91.44 332 THR A N 1
ATOM 2678 C CA . THR A 1 332 ? -18.531 27.5 15.742 1 91.44 332 THR A CA 1
ATOM 2679 C C . THR A 1 332 ? -19.766 28.062 15.055 1 91.44 332 THR A C 1
ATOM 2681 O O . THR A 1 332 ? -20.797 28.266 15.688 1 91.44 332 THR A O 1
ATOM 2684 N N . GLU A 1 333 ? -19.766 28.406 13.859 1 92.44 333 GLU A N 1
ATOM 2685 C CA . GLU A 1 333 ? -20.875 28.828 13.008 1 92.44 333 GLU A CA 1
ATOM 2686 C C . GLU A 1 333 ? -21.484 27.625 12.273 1 92.44 333 GLU A C 1
ATOM 2688 O O . GLU A 1 333 ? -20.781 26.938 11.531 1 92.44 333 GLU A O 1
ATOM 2693 N N . PHE A 1 334 ? -22.719 27.281 12.594 1 94 334 PHE A N 1
ATOM 2694 C CA . PHE A 1 334 ? -23.438 26.266 11.844 1 94 334 PHE A CA 1
ATOM 2695 C C . PHE A 1 334 ? -24.297 26.891 10.75 1 94 334 PHE A C 1
ATOM 2697 O O . PHE A 1 334 ? -25.0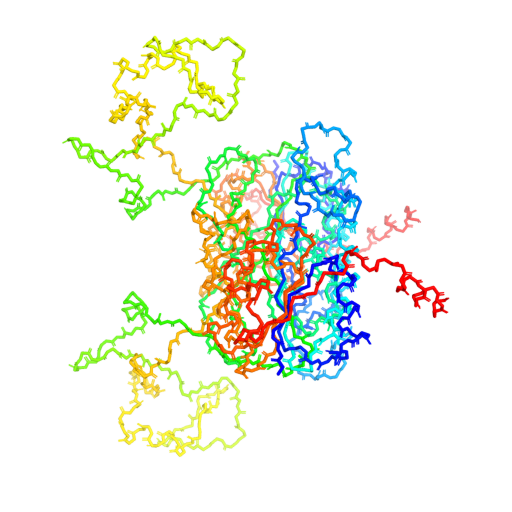78 27.812 11.023 1 94 334 PHE A O 1
ATOM 2704 N N . ILE A 1 335 ? -24.188 26.5 9.492 1 93.94 335 ILE A N 1
ATOM 2705 C CA . ILE A 1 335 ? -24.922 27.031 8.359 1 93.94 335 ILE A CA 1
ATOM 2706 C C . ILE A 1 335 ? -25.594 25.891 7.594 1 93.94 335 ILE A C 1
ATOM 2708 O O . ILE A 1 335 ? -24.938 24.969 7.145 1 93.94 335 ILE A O 1
ATOM 2712 N N . ASP A 1 336 ? -26.891 25.859 7.445 1 94.44 336 ASP A N 1
ATOM 2713 C CA . ASP A 1 336 ? -27.625 24.906 6.641 1 94.44 336 ASP A CA 1
ATOM 2714 C C . ASP A 1 336 ? -27.969 25.484 5.27 1 94.44 336 ASP A C 1
ATOM 2716 O O . ASP A 1 336 ? -28.875 26.328 5.152 1 94.44 336 ASP A O 1
ATOM 2720 N N . LEU A 1 337 ? -27.297 25.078 4.258 1 92.38 337 LEU A N 1
ATOM 2721 C CA . LEU A 1 337 ? -27.469 25.625 2.916 1 92.38 337 LEU A CA 1
ATOM 2722 C C . LEU A 1 337 ? -28.484 24.812 2.121 1 92.38 337 LEU A C 1
ATOM 2724 O O . LEU A 1 337 ? -28.719 25.078 0.944 1 92.38 337 LEU A O 1
ATOM 2728 N N . THR A 1 338 ? -28.984 23.719 2.68 1 84.44 338 THR A N 1
ATOM 2729 C CA . THR A 1 338 ? -29.984 22.906 1.979 1 84.44 338 THR A CA 1
ATOM 2730 C C . THR A 1 338 ? -31.297 23.672 1.842 1 84.44 338 THR A C 1
ATOM 2732 O O . THR A 1 338 ? -32.094 23.375 0.958 1 84.44 338 THR A O 1
ATOM 2735 N N . LYS A 1 339 ? -31.641 24.484 2.682 1 65.19 339 LYS A N 1
ATOM 2736 C CA . LYS A 1 339 ? -32.875 25.25 2.691 1 65.19 339 LYS A CA 1
ATOM 2737 C C . LYS A 1 339 ? -32.781 26.469 1.792 1 65.19 339 LYS A C 1
ATOM 2739 O O . LYS A 1 339 ? -33.781 27.094 1.459 1 65.19 339 LYS A O 1
ATOM 2744 N N . CYS A 1 340 ? -31.531 26.875 1.442 1 56.59 340 CYS A N 1
ATOM 2745 C CA . CYS A 1 340 ? -31.375 28.109 0.668 1 56.59 340 CYS A CA 1
ATOM 2746 C C . CYS A 1 340 ? -31.484 27.828 -0.825 1 56.59 340 CYS A C 1
ATOM 2748 O O . CYS A 1 340 ? -30.484 27.547 -1.484 1 56.59 340 CYS A O 1
ATOM 2750 N N . LYS A 1 341 ? -32.156 27.031 -1.484 1 45.31 341 LYS A N 1
ATOM 2751 C CA . LYS A 1 341 ? -32.25 26.812 -2.926 1 45.31 341 LYS A CA 1
ATOM 2752 C C . LYS A 1 341 ? -32.344 28.141 -3.674 1 45.31 341 LYS A C 1
ATOM 2754 O O . LYS A 1 341 ? -32.125 28.188 -4.887 1 45.31 341 LYS A O 1
ATOM 2759 N N . LYS A 1 342 ? -33.188 29 -3.406 1 41 342 LYS A N 1
ATOM 2760 C CA . LYS A 1 342 ? -33.719 29.891 -4.414 1 41 342 LYS A CA 1
ATOM 2761 C C . LYS A 1 342 ? -32.656 30.797 -5 1 41 342 LYS A C 1
ATOM 2763 O O . LYS A 1 342 ? -32.656 31.094 -6.199 1 41 342 LYS A O 1
ATOM 2768 N N . ASP A 1 343 ? -31.656 31.453 -4.285 1 36.88 343 ASP A N 1
ATOM 2769 C CA . ASP A 1 343 ? -30.969 32.594 -4.871 1 36.88 343 ASP A CA 1
ATOM 2770 C C . ASP A 1 343 ? -29.641 32.188 -5.492 1 36.88 343 ASP A C 1
ATOM 2772 O O . ASP A 1 343 ? -29.094 32.875 -6.352 1 36.88 343 ASP A O 1
ATOM 2776 N N . PHE A 1 344 ? -28.906 31.078 -5.191 1 35.66 344 PHE A N 1
ATOM 2777 C CA . PHE A 1 344 ? -27.562 30.891 -5.73 1 35.66 344 PHE A CA 1
ATOM 2778 C C . PHE A 1 344 ? -27.625 30.219 -7.102 1 35.66 344 PHE A C 1
ATOM 2780 O O . PHE A 1 344 ? -26.594 30.062 -7.762 1 35.66 344 PHE A O 1
ATOM 2787 N N . ALA A 1 345 ? -28.516 29.422 -7.488 1 41.88 345 ALA A N 1
ATOM 2788 C CA . ALA A 1 345 ? -28.609 28.969 -8.875 1 41.88 345 ALA A CA 1
ATOM 2789 C C . ALA A 1 345 ? -28.5 30.156 -9.836 1 41.88 345 ALA A C 1
ATOM 2791 O O . ALA A 1 345 ? -28.281 29.969 -11.031 1 41.88 345 ALA A O 1
ATOM 2792 N N . GLN A 1 346 ? -28.922 31.234 -9.492 1 34.41 346 GLN A N 1
ATOM 2793 C CA . GLN A 1 346 ? -28.859 32.406 -10.352 1 34.41 346 GLN A CA 1
ATOM 2794 C C . GLN A 1 346 ? -27.406 32.844 -10.555 1 34.41 346 GLN A C 1
ATOM 2796 O O . GLN A 1 346 ? -27.094 33.562 -11.523 1 34.41 346 GLN A O 1
ATOM 2801 N N . PHE A 1 347 ? -26.5 32.5 -9.617 1 34.47 347 PHE A N 1
ATOM 2802 C CA . PHE A 1 347 ? -25.125 32.938 -9.867 1 34.47 347 PHE A CA 1
ATOM 2803 C C . PHE A 1 347 ? -24.438 32.031 -10.875 1 34.47 347 PHE A C 1
ATOM 2805 O O . PHE A 1 347 ? -23.641 32.5 -11.695 1 34.47 347 PHE A O 1
ATOM 2812 N N . SER A 1 348 ? -24.578 30.719 -10.805 1 38.25 348 SER A N 1
ATOM 2813 C CA . SER A 1 348 ? -23.734 29.891 -11.664 1 38.25 348 SER A CA 1
ATOM 2814 C C . SER A 1 348 ? -24.203 29.938 -13.109 1 38.25 348 SER A C 1
ATOM 2816 O O . SER A 1 348 ? -23.516 29.469 -14.016 1 38.25 348 SER A O 1
ATOM 2818 N N . GLN A 1 349 ? -25.469 30.109 -13.422 1 34.69 349 GLN A N 1
ATOM 2819 C CA . GLN A 1 349 ? -25.875 30.141 -14.82 1 34.69 349 GLN A CA 1
ATOM 2820 C C . GLN A 1 349 ? -25.297 31.375 -15.531 1 34.69 349 GLN A C 1
ATOM 2822 O O . GLN A 1 349 ? -25.266 31.422 -16.766 1 34.69 349 GLN A O 1
ATOM 2827 N N . SER A 1 350 ? -25.078 32.438 -14.719 1 32.66 350 SER A N 1
ATO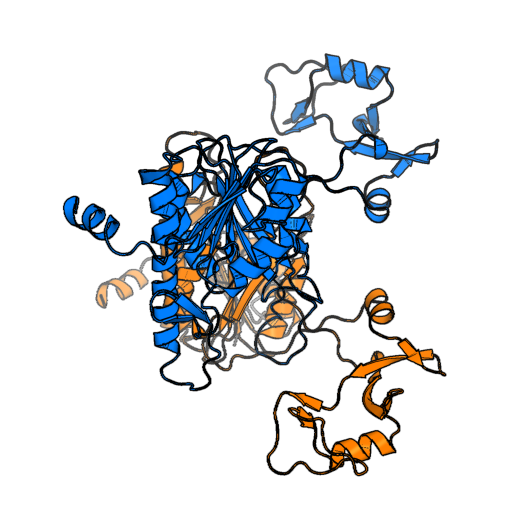M 2828 C CA . SER A 1 350 ? -24.766 33.594 -15.539 1 32.66 350 SER A CA 1
ATOM 2829 C C . SER A 1 350 ? -23.359 33.5 -16.109 1 32.66 350 SER A C 1
ATOM 2831 O O . SER A 1 350 ? -23.047 34.094 -17.141 1 32.66 350 SER A O 1
ATOM 2833 N N . ASN A 1 351 ? -22.328 32.969 -15.25 1 30.58 351 ASN A N 1
ATOM 2834 C CA . ASN A 1 351 ? -21.047 33.188 -15.898 1 30.58 351 ASN A CA 1
ATOM 2835 C C . ASN A 1 351 ? -20.641 32.031 -16.781 1 30.58 351 ASN A C 1
ATOM 2837 O O . ASN A 1 351 ? -19.5 31.938 -17.219 1 30.58 351 ASN A O 1
ATOM 2841 N N . PHE A 1 352 ? -21.453 30.828 -16.828 1 26.44 352 PHE A N 1
ATOM 2842 C CA . PHE A 1 352 ? -21 30.078 -18 1 26.44 352 PHE A CA 1
ATOM 2843 C C . PHE A 1 352 ? -21.703 30.547 -19.266 1 26.44 352 PHE A C 1
ATOM 2845 O O . PHE A 1 352 ? -22.875 30.922 -19.219 1 26.44 352 PHE A O 1
ATOM 2852 N N . MET B 1 1 ? 8.352 -29.844 -22.172 1 73.31 1 MET B N 1
ATOM 2853 C CA . MET B 1 1 ? 8.875 -28.609 -22.734 1 73.31 1 MET B CA 1
ATOM 2854 C C . MET B 1 1 ? 10.18 -28.203 -22.062 1 73.31 1 MET B C 1
ATOM 2856 O O . MET B 1 1 ? 10.359 -28.422 -20.859 1 73.31 1 MET B O 1
ATOM 2860 N N . MET B 1 2 ? 11.117 -27.781 -22.891 1 86 2 MET B N 1
ATOM 2861 C CA . MET B 1 2 ? 12.422 -27.328 -22.391 1 86 2 MET B CA 1
ATOM 2862 C C . MET B 1 2 ? 12.352 -25.906 -21.875 1 86 2 MET B C 1
ATOM 2864 O O . MET B 1 2 ? 11.445 -25.156 -22.234 1 86 2 MET B O 1
ATOM 2868 N N . ASN B 1 3 ? 13.188 -25.625 -20.891 1 96.38 3 ASN B N 1
ATOM 2869 C CA . ASN B 1 3 ? 13.406 -24.25 -20.469 1 96.38 3 ASN B CA 1
ATOM 2870 C C . ASN B 1 3 ? 14.023 -23.422 -21.594 1 96.38 3 ASN B C 1
ATOM 2872 O O . ASN B 1 3 ? 14.75 -23.953 -22.438 1 96.38 3 ASN B O 1
ATOM 2876 N N . ILE B 1 4 ? 13.648 -22.156 -21.672 1 96.69 4 ILE B N 1
ATOM 2877 C CA . ILE B 1 4 ? 14.148 -21.312 -22.75 1 96.69 4 ILE B CA 1
ATOM 2878 C C . ILE B 1 4 ? 14.75 -20.031 -22.172 1 96.69 4 ILE B C 1
ATOM 2880 O O . ILE B 1 4 ? 14.141 -19.375 -21.328 1 96.69 4 ILE B O 1
ATOM 2884 N N . LEU B 1 5 ? 15.945 -19.703 -22.516 1 97 5 LEU B N 1
ATOM 2885 C CA . LEU B 1 5 ? 16.562 -18.422 -22.234 1 97 5 LEU B CA 1
ATOM 2886 C C . LEU B 1 5 ? 16.828 -17.641 -23.516 1 97 5 LEU B C 1
ATOM 2888 O O . LEU B 1 5 ? 17.594 -18.078 -24.375 1 97 5 LEU B O 1
ATOM 2892 N N . LEU B 1 6 ? 16.156 -16.469 -23.656 1 97 6 LEU B N 1
ATOM 2893 C CA . LEU B 1 6 ? 16.266 -15.648 -24.844 1 97 6 LEU B CA 1
ATOM 2894 C C . LEU B 1 6 ? 17.094 -14.398 -24.562 1 97 6 LEU B C 1
ATOM 2896 O O . LEU B 1 6 ? 16.797 -13.656 -23.625 1 97 6 LEU B O 1
ATOM 2900 N N . LYS B 1 7 ? 18.094 -14.195 -25.328 1 96.06 7 LYS B N 1
ATOM 2901 C CA . LYS B 1 7 ? 18.812 -12.922 -25.312 1 96.06 7 LYS B CA 1
ATOM 2902 C C . LYS B 1 7 ? 18.297 -11.984 -26.406 1 96.06 7 LYS B C 1
ATOM 2904 O O . LYS B 1 7 ? 18.688 -12.109 -27.562 1 96.06 7 LYS B O 1
ATOM 2909 N N . THR B 1 8 ? 17.516 -11.062 -26.094 1 95.88 8 THR B N 1
ATOM 2910 C CA . THR B 1 8 ? 16.922 -10.125 -27.031 1 95.88 8 THR B CA 1
ATOM 2911 C C . THR B 1 8 ? 16.094 -9.07 -26.312 1 95.88 8 THR B C 1
ATOM 2913 O O . THR B 1 8 ? 15.969 -9.117 -25.078 1 95.88 8 THR B O 1
ATOM 2916 N N . ASP B 1 9 ? 15.672 -8.117 -27.062 1 94.25 9 ASP B N 1
ATOM 2917 C CA . ASP B 1 9 ? 14.648 -7.207 -26.562 1 94.25 9 ASP B CA 1
ATOM 2918 C C . ASP B 1 9 ? 13.375 -7.957 -26.203 1 94.25 9 ASP B C 1
ATOM 2920 O O . ASP B 1 9 ? 12.961 -8.875 -26.906 1 94.25 9 ASP B O 1
ATOM 2924 N N . ASN B 1 10 ? 12.828 -7.602 -25.047 1 95.06 10 ASN B N 1
ATOM 2925 C CA . ASN B 1 10 ? 11.695 -8.352 -24.531 1 95.06 10 ASN B CA 1
ATOM 2926 C C . ASN B 1 10 ? 10.516 -8.328 -25.5 1 95.06 10 ASN B C 1
ATOM 2928 O O . ASN B 1 10 ? 9.766 -9.305 -25.594 1 95.06 10 ASN B O 1
ATOM 2932 N N . LEU B 1 11 ? 10.281 -7.168 -26.188 1 96.12 11 LEU B N 1
ATOM 2933 C CA . LEU B 1 11 ? 9.188 -7.113 -27.156 1 96.12 11 LEU B CA 1
ATOM 2934 C C . LEU B 1 11 ? 9.398 -8.141 -28.266 1 96.12 11 LEU B C 1
ATOM 2936 O O . LEU B 1 11 ? 8.484 -8.891 -28.609 1 96.12 11 LEU B O 1
ATOM 2940 N N . VAL B 1 12 ? 10.578 -8.172 -28.797 1 96.56 12 VAL B N 1
ATOM 2941 C CA . VAL B 1 12 ? 10.953 -9.117 -29.844 1 96.56 12 VAL B CA 1
ATOM 2942 C C . VAL B 1 12 ? 10.836 -10.547 -29.328 1 96.56 12 VAL B C 1
ATOM 2944 O O . VAL B 1 12 ? 10.312 -11.422 -30.016 1 96.56 12 VAL B O 1
ATOM 2947 N N . GLY B 1 13 ? 11.312 -10.75 -28.141 1 97.88 13 GLY B N 1
ATOM 2948 C CA . GLY B 1 13 ? 11.242 -12.07 -27.547 1 97.88 13 GLY B CA 1
ATOM 2949 C C . GLY B 1 13 ? 9.82 -12.57 -27.359 1 97.88 13 GLY B C 1
ATOM 2950 O O . GLY B 1 13 ? 9.531 -13.734 -27.641 1 97.88 13 GLY B O 1
ATOM 2951 N N . LEU B 1 14 ? 8.953 -11.688 -26.859 1 98.62 14 LEU B N 1
ATOM 2952 C CA . LEU B 1 14 ? 7.555 -12.055 -26.656 1 98.62 14 LEU B CA 1
ATOM 2953 C C . LEU B 1 14 ? 6.887 -12.406 -27.984 1 98.62 14 LEU B C 1
ATOM 2955 O O . LEU B 1 14 ? 6.145 -13.391 -28.062 1 98.62 14 LEU B O 1
ATOM 2959 N N . GLU B 1 15 ? 7.156 -11.641 -28.984 1 97.75 15 GLU B N 1
ATOM 2960 C CA . GLU B 1 15 ? 6.625 -11.938 -30.312 1 97.75 15 GLU B CA 1
ATOM 2961 C C . GLU B 1 15 ? 7.145 -13.273 -30.828 1 97.75 15 GLU B C 1
ATOM 2963 O O . GLU B 1 15 ? 6.391 -14.047 -31.422 1 97.75 15 GLU B O 1
ATOM 2968 N N . TYR B 1 16 ? 8.391 -13.492 -30.641 1 97.81 16 TYR B N 1
ATOM 2969 C CA . TYR B 1 16 ? 9.016 -14.742 -31.047 1 97.81 16 TYR B CA 1
ATOM 2970 C C . TYR B 1 16 ? 8.328 -15.938 -30.391 1 97.81 16 TYR B C 1
ATOM 2972 O O . TYR B 1 16 ? 8.078 -16.953 -31.047 1 97.81 16 TYR B O 1
ATOM 2980 N N . LEU B 1 17 ? 8.023 -15.836 -29.109 1 98.31 17 LEU B N 1
ATOM 2981 C CA . LEU B 1 17 ? 7.363 -16.922 -28.391 1 98.31 17 LEU B CA 1
ATOM 2982 C C . LEU B 1 17 ? 5.992 -17.219 -28.984 1 98.31 17 LEU B C 1
ATOM 2984 O O . LEU B 1 17 ? 5.582 -18.375 -29.062 1 98.31 17 LEU B O 1
ATOM 2988 N N . ILE B 1 18 ? 5.277 -16.141 -29.375 1 98.31 18 ILE B N 1
ATOM 2989 C CA . ILE B 1 18 ? 3.936 -16.312 -29.922 1 98.31 18 ILE B CA 1
ATOM 2990 C C . ILE B 1 18 ? 4.027 -16.859 -31.344 1 98.31 18 ILE B C 1
ATOM 2992 O O . ILE B 1 18 ? 3.451 -17.906 -31.641 1 98.31 18 ILE B O 1
ATOM 2996 N N . LYS B 1 19 ? 4.848 -16.297 -32.219 1 97.19 19 LYS B N 1
ATOM 2997 C CA . LYS B 1 19 ? 4.844 -16.547 -33.656 1 97.19 19 LYS B CA 1
ATOM 2998 C C . LYS B 1 19 ? 5.68 -17.781 -34 1 97.19 19 LYS B C 1
ATOM 3000 O O . LYS B 1 19 ? 5.293 -18.562 -34.875 1 97.19 19 LYS B O 1
ATOM 3005 N N . GLN B 1 20 ? 6.84 -17.938 -33.406 1 96.25 20 GLN B N 1
ATOM 3006 C CA . GLN B 1 20 ? 7.777 -18.984 -33.812 1 96.25 20 GLN B CA 1
ATOM 3007 C C . GLN B 1 20 ? 7.668 -20.203 -32.875 1 96.25 20 GLN B C 1
ATOM 3009 O O . GLN B 1 20 ? 7.832 -21.344 -33.344 1 96.25 20 GLN B O 1
ATOM 3014 N N . LYS B 1 21 ? 7.355 -19.922 -31.641 1 96.5 21 LYS B N 1
ATOM 3015 C CA . LYS B 1 21 ? 7.32 -21.047 -30.719 1 96.5 21 LYS B CA 1
ATOM 3016 C C . LYS B 1 21 ? 5.887 -21.516 -30.469 1 96.5 21 LYS B C 1
ATOM 3018 O O . LYS B 1 21 ? 5.664 -22.578 -29.875 1 96.5 21 LYS B O 1
ATOM 3023 N N . GLY B 1 22 ? 4.875 -20.797 -30.938 1 97.38 22 GLY B N 1
ATOM 3024 C CA . GLY B 1 22 ? 3.48 -21.188 -30.812 1 97.38 22 GLY B CA 1
ATOM 3025 C C . GLY B 1 22 ? 3.025 -21.297 -29.359 1 97.38 22 GLY B C 1
ATOM 3026 O O . GLY B 1 22 ? 2.305 -22.234 -29 1 97.38 22 GLY B O 1
ATOM 3027 N N . LEU B 1 23 ? 3.387 -20.391 -28.484 1 98.19 23 LEU B N 1
ATOM 3028 C CA . LEU B 1 23 ? 3.133 -20.531 -27.062 1 98.19 23 LEU B CA 1
ATOM 3029 C C . LEU B 1 23 ? 1.966 -19.641 -26.625 1 98.19 23 LEU B C 1
ATOM 3031 O O . LEU B 1 23 ? 1.744 -19.453 -25.422 1 98.19 23 LEU B O 1
ATOM 3035 N N . ALA B 1 24 ? 1.21 -19.109 -27.578 1 98.62 24 ALA B N 1
ATOM 3036 C CA . ALA B 1 24 ? 0.011 -18.359 -27.234 1 98.62 24 ALA B CA 1
ATOM 3037 C C . ALA B 1 24 ? -0.927 -19.172 -26.359 1 98.62 24 ALA B C 1
ATOM 3039 O O . ALA B 1 24 ? -1.234 -20.328 -26.672 1 98.62 24 ALA B O 1
ATOM 3040 N N . GLY B 1 25 ? -1.344 -18.609 -25.219 1 98.69 25 GLY B N 1
ATOM 3041 C CA . GLY B 1 25 ? -2.299 -19.25 -24.328 1 98.69 25 GLY B CA 1
ATOM 3042 C C . GLY B 1 25 ? -1.711 -20.422 -23.562 1 98.69 25 GLY B C 1
ATOM 3043 O O . GLY B 1 25 ? -2.447 -21.266 -23.047 1 98.69 25 GLY B O 1
ATOM 3044 N N . LYS B 1 26 ? -0.391 -20.484 -23.453 1 98.56 26 LYS B N 1
ATOM 3045 C CA . LYS B 1 26 ? 0.188 -21.703 -22.891 1 98.56 26 LYS B CA 1
ATOM 3046 C C . LYS B 1 26 ? 0.918 -21.406 -21.578 1 98.56 26 LYS B C 1
ATOM 3048 O O . LYS B 1 26 ? 1.271 -22.312 -20.844 1 98.56 26 LYS B O 1
ATOM 3053 N N . ILE B 1 27 ? 1.128 -20.125 -21.266 1 98.88 27 ILE B N 1
ATOM 3054 C CA . ILE B 1 27 ? 1.89 -19.734 -20.094 1 98.88 27 ILE B CA 1
ATOM 3055 C C . ILE B 1 27 ? 0.954 -19.609 -18.891 1 98.88 27 ILE B C 1
ATOM 3057 O O . ILE B 1 27 ? -0.068 -18.922 -18.969 1 98.88 27 ILE B O 1
ATOM 3061 N N . ASP B 1 28 ? 1.328 -20.203 -17.75 1 98.94 28 ASP B N 1
ATOM 3062 C CA . ASP B 1 28 ? 0.437 -20.219 -16.594 1 98.94 28 ASP B CA 1
ATOM 3063 C C . ASP B 1 28 ? 0.764 -19.078 -15.641 1 98.94 28 ASP B C 1
ATOM 3065 O O . ASP B 1 28 ? -0.086 -18.656 -14.852 1 98.94 28 ASP B O 1
ATOM 3069 N N . LEU B 1 29 ? 1.976 -18.641 -15.641 1 98.94 29 LEU B N 1
ATOM 3070 C CA . LEU B 1 29 ? 2.375 -17.562 -14.734 1 98.94 29 LEU B CA 1
ATOM 3071 C C . LEU B 1 29 ? 3.402 -16.656 -15.391 1 98.94 29 LEU B C 1
ATOM 3073 O O . LEU B 1 29 ? 4.363 -17.125 -16 1 98.94 29 LEU B O 1
ATOM 3077 N N . ILE B 1 30 ? 3.111 -15.383 -15.328 1 98.94 30 ILE B N 1
ATOM 3078 C CA . ILE B 1 30 ? 4.098 -14.367 -15.68 1 98.94 30 ILE B CA 1
ATOM 3079 C C . ILE B 1 30 ? 4.387 -13.484 -14.469 1 98.94 30 ILE B C 1
ATOM 3081 O O . ILE B 1 30 ? 3.471 -12.891 -13.891 1 98.94 30 ILE B O 1
ATOM 3085 N N . TYR B 1 31 ? 5.574 -13.453 -14.008 1 98.75 31 TYR B N 1
ATOM 3086 C CA . TYR B 1 31 ? 6.094 -12.445 -13.086 1 98.75 31 TYR B CA 1
ATOM 3087 C C . TYR B 1 31 ? 7.129 -11.562 -13.773 1 98.75 31 TYR B C 1
ATOM 3089 O O . TYR B 1 31 ? 8.055 -12.062 -14.414 1 98.75 31 TYR B O 1
ATOM 3097 N N . THR B 1 32 ? 6.949 -10.281 -13.617 1 96.5 32 THR B N 1
ATOM 3098 C CA . THR B 1 32 ? 7.895 -9.398 -14.297 1 96.5 32 THR B CA 1
ATOM 3099 C C . THR B 1 32 ? 8.234 -8.195 -13.43 1 96.5 32 THR B C 1
ATOM 3101 O O . THR B 1 32 ? 7.395 -7.715 -12.672 1 96.5 32 THR B O 1
ATOM 3104 N N . ASP B 1 33 ? 9.438 -7.73 -13.508 1 95.12 33 ASP B N 1
ATOM 3105 C CA . ASP B 1 33 ? 9.984 -6.59 -12.789 1 95.12 33 ASP B CA 1
ATOM 3106 C C . ASP B 1 33 ? 10.75 -5.656 -13.727 1 95.12 33 ASP B C 1
ATOM 3108 O O . ASP B 1 33 ? 11.977 -5.605 -13.695 1 95.12 33 ASP B O 1
ATOM 3112 N N . PRO B 1 34 ? 10.047 -4.895 -14.508 1 93.25 34 PRO B N 1
ATOM 3113 C CA . PRO B 1 34 ? 10.695 -3.992 -15.461 1 93.25 34 PRO B CA 1
ATOM 3114 C C . PRO B 1 34 ? 11.438 -2.844 -14.773 1 93.25 34 PRO B C 1
ATOM 3116 O O . PRO B 1 34 ? 11.133 -2.51 -13.625 1 93.25 34 PRO B O 1
ATOM 3119 N N . PRO B 1 35 ? 12.375 -2.266 -15.438 1 82.5 35 PRO B N 1
ATOM 3120 C CA . PRO B 1 35 ? 13 -1.058 -14.898 1 82.5 35 PRO B CA 1
ATOM 3121 C C . PRO B 1 35 ? 12.07 0.151 -14.914 1 82.5 35 PRO B C 1
ATOM 3123 O O . PRO B 1 35 ? 11.398 0.407 -15.914 1 82.5 35 PRO B O 1
ATOM 3126 N N . PHE B 1 36 ? 11.688 0.602 -13.773 1 70.56 36 PHE B N 1
ATOM 3127 C CA . PHE B 1 36 ? 10.703 1.679 -13.75 1 70.56 36 PHE B CA 1
ATOM 3128 C C . PHE B 1 36 ? 11.383 3.027 -13.555 1 70.56 36 PHE B C 1
ATOM 3130 O O . PHE B 1 36 ? 12.484 3.098 -13.008 1 70.56 36 PHE B O 1
ATOM 3137 N N . ALA B 1 37 ? 10.922 4.105 -14.422 1 54.5 37 ALA B N 1
ATOM 3138 C CA . ALA B 1 37 ? 11.398 5.477 -14.555 1 54.5 37 ALA B CA 1
ATOM 3139 C C . ALA B 1 37 ? 11.141 6.27 -13.273 1 54.5 37 ALA B C 1
ATOM 3141 O O . ALA B 1 37 ? 10.234 7.102 -13.227 1 54.5 37 ALA B O 1
ATOM 3142 N N . THR B 1 38 ? 11.352 5.859 -12.031 1 50.41 38 THR B N 1
ATOM 3143 C CA . THR B 1 38 ? 10.867 6.602 -10.875 1 50.41 38 THR B CA 1
ATOM 3144 C C . THR B 1 38 ? 11.422 8.023 -10.875 1 50.41 38 THR B C 1
ATOM 3146 O O . THR B 1 38 ? 10.703 8.977 -10.57 1 50.41 38 THR B O 1
ATOM 3149 N N . ASN B 1 39 ? 12.797 8.359 -10.812 1 46.44 39 ASN B N 1
ATOM 3150 C CA . ASN B 1 39 ? 13.414 9.68 -10.664 1 46.44 39 ASN B CA 1
ATOM 3151 C C . ASN B 1 39 ? 13.953 10.195 -11.992 1 46.44 39 ASN B C 1
ATOM 3153 O O . ASN B 1 39 ? 14.984 10.867 -12.023 1 46.44 39 ASN B O 1
ATOM 3157 N N . GLY B 1 40 ? 13.203 10.164 -13.07 1 42.41 40 GLY B N 1
ATOM 3158 C CA . GLY B 1 40 ? 13.602 10.836 -14.297 1 42.41 40 GLY B CA 1
ATOM 3159 C C . GLY B 1 40 ? 14.68 10.094 -15.062 1 42.41 40 GLY B C 1
ATOM 3160 O O . GLY B 1 40 ? 15.023 10.461 -16.188 1 42.41 40 GLY B O 1
ATOM 3161 N N . ASN B 1 41 ? 15.141 9.25 -14.43 1 44.09 41 ASN B N 1
ATOM 3162 C CA . ASN B 1 41 ? 16.297 8.719 -15.133 1 44.09 41 ASN B CA 1
ATOM 3163 C C . ASN B 1 41 ? 15.922 7.555 -16.047 1 44.09 41 ASN B C 1
ATOM 3165 O O . ASN B 1 41 ? 16.703 6.609 -16.203 1 44.09 41 ASN B O 1
ATOM 3169 N N . PHE B 1 42 ? 14.727 7.527 -16.266 1 42.59 42 PHE B N 1
ATOM 3170 C CA . PHE B 1 42 ? 14.398 6.469 -17.203 1 42.59 42 PHE B CA 1
ATOM 3171 C C . PHE B 1 42 ? 14.688 6.914 -18.641 1 42.59 42 PHE B C 1
ATOM 3173 O O . PHE B 1 42 ? 14.227 7.973 -19.062 1 42.59 42 PHE B O 1
ATOM 3180 N N . THR B 1 43 ? 15.875 6.695 -19.203 1 41.16 43 THR B N 1
ATOM 3181 C CA . THR B 1 43 ? 16.172 6.992 -20.594 1 41.16 43 THR B CA 1
ATOM 3182 C C . THR B 1 43 ? 16.031 5.734 -21.453 1 41.16 43 THR B C 1
ATOM 3184 O O . THR B 1 43 ? 16.375 4.637 -21.016 1 41.16 43 THR B O 1
ATOM 3187 N N . ILE B 1 44 ? 15.07 5.723 -22.359 1 38 44 ILE B N 1
ATOM 3188 C CA . ILE B 1 44 ? 15.117 4.723 -23.422 1 38 44 ILE B CA 1
ATOM 3189 C C . ILE B 1 44 ? 16.172 5.113 -24.453 1 38 44 ILE B C 1
ATOM 3191 O O . ILE B 1 44 ? 16.062 6.16 -25.094 1 38 44 ILE B O 1
ATOM 3195 N N . THR B 1 45 ? 17.375 4.746 -24.203 1 35.84 45 THR B N 1
ATOM 3196 C CA . THR B 1 45 ? 18.344 4.926 -25.281 1 35.84 45 THR B CA 1
ATOM 3197 C C . THR B 1 45 ? 18.484 3.646 -26.094 1 35.84 45 THR B C 1
ATOM 3199 O O . THR B 1 45 ? 18.828 2.592 -25.562 1 35.84 45 THR B O 1
ATOM 3202 N N . ASN B 1 46 ? 18.344 3.727 -27.281 1 38.88 46 ASN B N 1
ATOM 3203 C CA . ASN B 1 46 ? 18.422 2.691 -28.312 1 38.88 46 ASN B CA 1
ATOM 3204 C C . ASN B 1 46 ? 17.562 1.481 -27.953 1 38.88 46 ASN B C 1
ATOM 3206 O O . ASN B 1 46 ? 18.016 0.341 -28.062 1 38.88 46 ASN B O 1
ATOM 3210 N N . GLY B 1 47 ? 16.406 1.687 -27.25 1 34.97 47 GLY B N 1
ATOM 3211 C CA . GLY B 1 47 ? 15.453 0.626 -26.953 1 34.97 47 GLY B CA 1
ATOM 3212 C C . GLY B 1 47 ? 15.594 0.076 -25.547 1 34.97 47 GLY B C 1
ATOM 3213 O O . GLY B 1 47 ? 14.859 -0.837 -25.141 1 34.97 47 GLY B O 1
ATOM 3214 N N . ARG B 1 48 ? 16.656 0.559 -24.922 1 39.62 48 ARG B N 1
ATOM 3215 C CA . ARG B 1 48 ? 16.953 0.049 -23.594 1 39.62 48 ARG B CA 1
ATOM 3216 C C . ARG B 1 48 ? 16.516 1.043 -22.516 1 39.62 48 ARG B C 1
ATOM 3218 O O . ARG B 1 48 ? 16.906 2.213 -22.547 1 39.62 48 ARG B O 1
ATOM 3225 N N . ALA B 1 49 ? 15.586 0.689 -21.688 1 41.94 49 ALA B N 1
ATOM 3226 C CA . ALA B 1 49 ? 15.172 1.537 -20.578 1 41.94 49 ALA B CA 1
ATOM 3227 C C . ALA B 1 49 ? 16.234 1.572 -19.484 1 41.94 49 ALA B C 1
ATOM 3229 O O . ALA B 1 49 ? 16.703 0.526 -19.047 1 41.94 49 ALA B O 1
ATOM 3230 N N . THR B 1 50 ? 17.016 2.682 -19.344 1 42.47 50 THR B N 1
ATOM 3231 C CA . THR B 1 50 ? 17.969 2.812 -18.25 1 42.47 50 THR B CA 1
ATOM 3232 C C . THR B 1 50 ? 17.547 3.906 -17.281 1 42.47 50 THR B C 1
ATOM 3234 O O . THR B 1 50 ? 16.906 4.879 -17.672 1 42.47 50 THR B O 1
ATOM 3237 N N . THR B 1 51 ? 17.469 3.756 -15.992 1 41.75 51 THR B N 1
ATOM 3238 C CA . THR B 1 51 ? 17.203 4.809 -15.016 1 41.75 51 THR B CA 1
ATOM 3239 C C . THR B 1 51 ? 18.484 5.594 -14.719 1 41.75 51 THR B C 1
ATOM 3241 O O . THR B 1 51 ? 19.531 5.004 -14.445 1 41.75 51 THR B O 1
ATOM 3244 N N . ILE B 1 52 ? 18.812 6.828 -15.32 1 36.88 52 ILE B N 1
ATOM 3245 C CA . ILE B 1 52 ? 19.984 7.637 -15 1 36.88 52 ILE B CA 1
ATOM 3246 C C . ILE B 1 52 ? 19.641 8.625 -13.891 1 36.88 52 ILE B C 1
ATOM 3248 O O . ILE B 1 52 ? 18.531 9.133 -13.82 1 36.88 52 ILE B O 1
ATOM 3252 N N . SER B 1 53 ? 20.391 8.742 -12.852 1 34.84 53 SER B N 1
ATOM 3253 C CA . SER B 1 53 ? 20.297 9.727 -11.781 1 34.84 53 SER B CA 1
ATOM 3254 C C . SER B 1 53 ? 20.438 11.148 -12.32 1 34.84 53 SER B C 1
ATOM 3256 O O . SER B 1 53 ? 21.438 11.469 -12.969 1 34.84 53 SER B O 1
ATOM 3258 N N . ASN B 1 54 ? 19.484 11.812 -12.773 1 36.44 54 ASN B N 1
ATOM 3259 C CA . ASN B 1 54 ? 19.609 13.102 -13.438 1 36.44 54 ASN B CA 1
ATOM 3260 C C . ASN B 1 54 ? 19.969 14.211 -12.453 1 36.44 54 ASN B C 1
ATOM 3262 O O . ASN B 1 54 ? 19.266 14.414 -11.461 1 36.44 54 ASN B O 1
ATOM 3266 N N . SER B 1 55 ? 21.109 14.727 -12.391 1 32.56 55 SER B N 1
ATOM 3267 C CA . SER B 1 55 ? 21.531 15.93 -11.695 1 32.56 55 SER B CA 1
ATOM 3268 C C . SER B 1 55 ? 20.719 17.141 -12.133 1 32.56 55 SER B C 1
ATOM 3270 O O . SER B 1 55 ? 20.75 18.188 -11.469 1 32.56 55 SER B O 1
ATOM 3272 N N . GLN B 1 56 ? 20.531 17.578 -13.406 1 33.78 56 GLN B N 1
ATOM 3273 C CA . GLN B 1 56 ? 20.234 18.969 -13.734 1 33.78 56 GLN B CA 1
ATOM 3274 C C . GLN B 1 56 ? 18.734 19.234 -13.664 1 33.78 56 GLN B C 1
ATOM 3276 O O . GLN B 1 56 ? 17.938 18.516 -14.273 1 33.78 56 GLN B O 1
ATOM 3281 N N . ARG B 1 57 ? 18.094 20.234 -12.906 1 36.78 57 ARG B N 1
ATOM 3282 C CA . ARG B 1 57 ? 16.859 20.625 -12.219 1 36.78 57 ARG B CA 1
ATOM 3283 C C . ARG B 1 57 ? 15.742 20.906 -13.219 1 36.78 57 ARG B C 1
ATOM 3285 O O . ARG B 1 57 ? 14.586 20.562 -12.977 1 36.78 57 ARG B O 1
ATOM 3292 N N . GLY B 1 58 ? 15.688 21.906 -14.125 1 35.09 58 GLY B N 1
ATOM 3293 C CA . GLY B 1 58 ? 14.602 22.609 -14.789 1 35.09 58 GLY B CA 1
ATOM 3294 C C . GLY B 1 58 ? 13.805 21.719 -15.734 1 35.09 58 GLY B C 1
ATOM 3295 O O . GLY B 1 58 ? 12.578 21.797 -15.781 1 35.09 58 GLY B O 1
ATOM 3296 N N . GLU B 1 59 ? 14.195 21.109 -16.766 1 34.88 59 GLU B N 1
ATOM 3297 C CA . GLU B 1 59 ? 13.711 20.281 -17.859 1 34.88 59 GLU B CA 1
ATOM 3298 C C . GLU B 1 59 ? 13.266 18.906 -17.359 1 34.88 59 GLU B C 1
ATOM 3300 O O . GLU B 1 59 ? 12.781 18.094 -18.141 1 34.88 59 GLU B O 1
ATOM 3305 N N . VAL B 1 60 ? 13.055 18.766 -16.141 1 38.62 60 VAL B N 1
ATOM 3306 C CA . VAL B 1 60 ? 12.93 17.469 -15.477 1 38.62 60 VAL B CA 1
ATOM 3307 C C . VAL B 1 60 ? 11.453 17.109 -15.32 1 38.62 60 VAL B C 1
ATOM 3309 O O . VAL B 1 60 ? 11.07 15.961 -15.539 1 38.62 60 VAL B O 1
ATOM 3312 N N . ALA B 1 61 ? 10.578 18.156 -14.961 1 43.22 61 ALA B N 1
ATOM 3313 C CA . ALA B 1 61 ? 9.18 17.828 -14.68 1 43.22 61 ALA B CA 1
ATOM 3314 C C . ALA B 1 61 ? 8.492 17.266 -15.922 1 43.22 61 ALA B C 1
ATOM 3316 O O . ALA B 1 61 ? 7.77 16.266 -15.836 1 43.22 61 ALA B O 1
ATOM 3317 N N . TYR B 1 62 ? 8.5 18.078 -17.016 1 39.91 62 TYR B N 1
ATOM 3318 C CA . TYR B 1 62 ? 7.949 17.625 -18.297 1 39.91 62 TYR B CA 1
ATOM 3319 C C . TYR B 1 62 ? 8.594 16.312 -18.734 1 39.91 62 TYR B C 1
ATOM 3321 O O . TYR B 1 62 ? 7.934 15.461 -19.312 1 39.91 62 TYR B O 1
ATOM 3329 N N . SER B 1 63 ? 9.781 16.234 -18.266 1 45.62 63 SER B N 1
ATOM 3330 C CA . SER B 1 63 ? 10.555 15.047 -18.625 1 45.62 63 SER B CA 1
ATOM 3331 C C . SER B 1 63 ? 10.109 13.828 -17.844 1 45.62 63 SER B C 1
ATOM 3333 O O . SER B 1 63 ? 10.023 12.727 -18.391 1 45.62 63 SER B O 1
ATOM 3335 N N . ASP B 1 64 ? 9.547 14.172 -16.656 1 50.66 64 ASP B N 1
ATOM 3336 C CA . ASP B 1 64 ? 9.109 13.047 -15.836 1 50.66 64 ASP B CA 1
ATOM 3337 C C . ASP B 1 64 ? 7.773 12.5 -16.328 1 50.66 64 ASP B C 1
ATOM 3339 O O . ASP B 1 64 ? 7.574 11.281 -16.375 1 50.66 64 ASP B O 1
ATOM 3343 N N . LYS B 1 65 ? 6.938 13.516 -16.672 1 53.41 65 LYS B N 1
ATOM 3344 C CA . LYS B 1 65 ? 5.641 13.117 -17.203 1 53.41 65 LYS B CA 1
ATOM 3345 C C . LYS B 1 65 ? 5.797 12.352 -18.516 1 53.41 65 LYS B C 1
ATOM 3347 O O . LYS B 1 65 ? 5.129 11.344 -18.734 1 53.41 65 LYS B O 1
ATOM 3352 N N . LEU B 1 66 ? 6.652 12.898 -19.297 1 51.38 66 LEU B N 1
ATOM 3353 C CA . LEU B 1 66 ? 6.914 12.266 -20.594 1 51.38 66 LEU B CA 1
ATOM 3354 C C . LEU B 1 66 ? 7.57 10.906 -20.406 1 51.38 66 LEU B C 1
ATOM 3356 O O . LEU B 1 66 ? 7.211 9.938 -21.078 1 51.38 66 LEU B O 1
ATOM 3360 N N . THR B 1 67 ? 8.273 10.969 -19.312 1 64.75 67 THR B N 1
ATOM 3361 C CA . THR B 1 67 ? 8.977 9.719 -19.047 1 64.75 67 THR B CA 1
ATOM 3362 C C . THR B 1 67 ? 8.023 8.664 -18.484 1 64.75 67 THR B C 1
ATOM 3364 O O . THR B 1 67 ? 8.062 7.504 -18.891 1 64.75 67 THR B O 1
ATOM 3367 N N . GLY B 1 68 ? 6.98 9.188 -17.719 1 76.19 68 GLY B N 1
ATOM 3368 C CA . GLY B 1 68 ? 5.996 8.258 -17.188 1 76.19 68 GLY B CA 1
ATOM 3369 C C . GLY B 1 68 ? 5.074 7.695 -18.266 1 76.19 68 GLY B C 1
ATOM 3370 O O . GLY B 1 68 ? 4.816 6.488 -18.297 1 76.19 68 GLY B O 1
ATOM 3371 N N . LYS B 1 69 ? 4.656 8.586 -19.125 1 82.19 69 LYS B N 1
ATOM 3372 C CA . LYS B 1 69 ? 3.756 8.18 -20.188 1 82.19 69 LYS B CA 1
ATOM 3373 C C . LYS B 1 69 ? 4.457 7.234 -21.172 1 82.19 69 LYS B C 1
ATOM 3375 O O . LYS B 1 69 ? 3.867 6.25 -21.609 1 82.19 69 LYS B O 1
ATOM 3380 N N . GLU B 1 70 ? 5.672 7.551 -21.469 1 84.81 70 GLU B N 1
ATOM 3381 C CA . GLU B 1 70 ? 6.453 6.711 -22.375 1 84.81 70 GLU B CA 1
ATOM 3382 C C . GLU B 1 70 ? 6.688 5.328 -21.766 1 84.81 70 GLU B C 1
ATOM 3384 O O . GLU B 1 70 ? 6.629 4.32 -22.484 1 84.81 70 GLU B O 1
ATOM 3389 N N . PHE B 1 71 ? 6.906 5.398 -20.562 1 87.06 71 PHE B N 1
ATOM 3390 C CA . PHE B 1 71 ? 7.109 4.117 -19.891 1 87.06 71 PHE B CA 1
ATOM 3391 C C . PHE B 1 71 ? 5.84 3.279 -19.922 1 87.06 71 PHE B C 1
ATOM 3393 O O . PHE B 1 71 ? 5.887 2.08 -20.219 1 87.06 71 PHE B O 1
ATOM 3400 N N . VAL B 1 72 ? 4.742 3.852 -19.594 1 93.19 72 VAL B N 1
ATOM 3401 C CA . VAL B 1 72 ? 3.475 3.133 -19.562 1 93.19 72 VAL B CA 1
ATOM 3402 C C . VAL B 1 72 ? 3.158 2.57 -20.938 1 93.19 72 VAL B C 1
ATOM 3404 O O . VAL B 1 72 ? 2.695 1.434 -21.062 1 93.19 72 VAL B O 1
ATOM 3407 N N . GLU B 1 73 ? 3.443 3.307 -21.953 1 92.75 73 GLU B N 1
ATOM 3408 C CA . GLU B 1 73 ? 3.232 2.828 -23.312 1 92.75 73 GLU B CA 1
ATOM 3409 C C . GLU B 1 73 ? 4.188 1.687 -23.656 1 92.75 73 GLU B C 1
ATOM 3411 O O . GLU B 1 73 ? 3.795 0.708 -24.281 1 92.75 73 GLU B O 1
ATOM 3416 N N . TYR B 1 74 ? 5.41 1.904 -23.234 1 91.25 74 TYR B N 1
ATOM 3417 C CA . TYR B 1 74 ? 6.426 0.872 -23.406 1 91.25 74 TYR B CA 1
ATOM 3418 C C . TYR B 1 74 ? 5.973 -0.445 -22.781 1 91.25 74 TYR B C 1
ATOM 3420 O O . TYR B 1 74 ? 6.055 -1.497 -23.422 1 91.25 74 TYR B O 1
ATOM 3428 N N . ILE B 1 75 ? 5.438 -0.401 -21.641 1 95.06 75 ILE B N 1
ATOM 3429 C CA . ILE B 1 75 ? 5.016 -1.591 -20.922 1 95.06 75 ILE B CA 1
ATOM 3430 C C . ILE B 1 75 ? 3.715 -2.125 -21.516 1 95.06 75 ILE B C 1
ATOM 3432 O O . ILE B 1 75 ? 3.51 -3.34 -21.578 1 95.06 75 ILE B O 1
ATOM 3436 N N . LYS B 1 76 ? 2.832 -1.244 -21.906 1 96.94 76 LYS B N 1
ATOM 3437 C CA . LYS B 1 76 ? 1.54 -1.647 -22.453 1 96.94 76 LYS B CA 1
ATOM 3438 C C . LYS B 1 76 ? 1.715 -2.568 -23.656 1 96.94 76 LYS B C 1
ATOM 3440 O O . LYS B 1 76 ? 1.065 -3.613 -23.75 1 96.94 76 LYS B O 1
ATOM 3445 N N . LYS B 1 77 ? 2.582 -2.236 -24.562 1 97.12 77 LYS B N 1
ATOM 3446 C CA . LYS B 1 77 ? 2.846 -3.045 -25.75 1 97.12 77 LYS B CA 1
ATOM 3447 C C . LYS B 1 77 ? 3.27 -4.461 -25.375 1 97.12 77 LYS B C 1
ATOM 3449 O O . LYS B 1 77 ? 2.834 -5.434 -26 1 97.12 77 LYS B O 1
ATOM 3454 N N . ARG B 1 78 ? 4.043 -4.523 -24.422 1 97.81 78 ARG B N 1
ATOM 3455 C CA . ARG B 1 78 ? 4.547 -5.816 -23.984 1 97.81 78 ARG B CA 1
ATOM 3456 C C . ARG B 1 78 ? 3.475 -6.586 -23.219 1 97.81 78 ARG B C 1
ATOM 3458 O O . ARG B 1 78 ? 3.354 -7.805 -23.359 1 97.81 78 ARG B O 1
ATOM 3465 N N . VAL B 1 79 ? 2.697 -5.828 -22.391 1 98.69 79 VAL B N 1
ATOM 3466 C CA . VAL B 1 79 ? 1.654 -6.449 -21.594 1 98.69 79 VAL B CA 1
ATOM 3467 C C . VAL B 1 79 ? 0.598 -7.074 -22.5 1 98.69 79 VAL B C 1
ATOM 3469 O O . VAL B 1 79 ? 0.052 -8.133 -22.188 1 98.69 79 VAL B O 1
ATOM 3472 N N . ILE B 1 80 ? 0.308 -6.473 -23.594 1 98.75 80 ILE B N 1
ATOM 3473 C CA . ILE B 1 80 ? -0.654 -7.012 -24.547 1 98.75 80 ILE B CA 1
ATOM 3474 C C . ILE B 1 80 ? -0.182 -8.375 -25.047 1 98.75 80 ILE B C 1
ATOM 3476 O O . ILE B 1 80 ? -0.965 -9.328 -25.109 1 98.75 80 ILE B O 1
ATOM 3480 N N . LEU B 1 81 ? 1.079 -8.516 -25.375 1 98.81 81 LEU B N 1
ATOM 3481 C CA . LEU B 1 81 ? 1.649 -9.781 -25.828 1 98.81 81 LEU B CA 1
ATOM 3482 C C . LEU B 1 81 ? 1.679 -10.797 -24.688 1 98.81 81 LEU B C 1
ATOM 3484 O O . LEU B 1 81 ? 1.41 -11.984 -24.906 1 98.81 81 LEU B O 1
ATOM 3488 N N . MET B 1 82 ? 2.008 -10.312 -23.484 1 98.94 82 MET B N 1
ATOM 3489 C CA . MET B 1 82 ? 2.006 -11.188 -22.312 1 98.94 82 MET B CA 1
ATOM 3490 C C . MET B 1 82 ? 0.612 -11.75 -22.047 1 98.94 82 MET B C 1
ATOM 3492 O O . MET B 1 82 ? 0.466 -12.93 -21.719 1 98.94 82 MET B O 1
ATOM 3496 N N . HIS B 1 83 ? -0.345 -10.852 -22.156 1 98.94 83 HIS B N 1
ATOM 3497 C CA . HIS B 1 83 ? -1.73 -11.281 -22.016 1 98.94 83 HIS B CA 1
ATOM 3498 C C . HIS B 1 83 ? -2.078 -12.383 -23 1 98.94 83 HIS B C 1
ATOM 3500 O O . HIS B 1 83 ? -2.742 -13.359 -22.641 1 98.94 83 HIS B O 1
ATOM 3506 N N . GLU B 1 84 ? -1.618 -12.289 -24.234 1 98.75 84 GLU B N 1
ATOM 3507 C CA . GLU B 1 84 ? -1.854 -13.281 -25.281 1 98.75 84 GLU B CA 1
ATOM 3508 C C . GLU B 1 84 ? -1.166 -14.602 -24.938 1 98.75 84 GLU B C 1
ATOM 3510 O O . GLU B 1 84 ? -1.685 -15.68 -25.25 1 98.75 84 GLU B O 1
ATOM 3515 N N . LEU B 1 85 ? -0.118 -14.523 -24.328 1 98.88 85 LEU B N 1
ATOM 3516 C CA . LEU B 1 85 ? 0.677 -15.703 -24 1 98.88 85 LEU B CA 1
ATOM 3517 C C . LEU B 1 85 ? 0.072 -16.453 -22.812 1 98.88 85 LEU B C 1
ATOM 3519 O O . LEU B 1 85 ? 0.255 -17.672 -22.688 1 98.88 85 LEU B O 1
ATOM 3523 N N . LEU B 1 86 ? -0.648 -15.781 -21.938 1 98.94 86 LEU B N 1
ATOM 3524 C CA . LEU B 1 86 ? -1.206 -16.391 -20.734 1 98.94 86 LEU B CA 1
ATOM 3525 C C . LEU B 1 86 ? -2.283 -17.406 -21.094 1 98.94 86 LEU B C 1
ATOM 3527 O O . LEU B 1 86 ? -3.102 -17.172 -21.984 1 98.94 86 LEU B O 1
ATOM 3531 N N . SER B 1 87 ? -2.256 -18.562 -20.406 1 98.81 87 SER B N 1
ATOM 3532 C CA . SER B 1 87 ? -3.367 -19.5 -20.5 1 98.81 87 SER B CA 1
ATOM 3533 C C . SER B 1 87 ? -4.617 -18.953 -19.828 1 98.81 87 SER B C 1
ATOM 3535 O O . SER B 1 87 ? -4.555 -17.938 -19.109 1 98.81 87 SER B O 1
ATOM 3537 N N . ASP B 1 88 ? -5.73 -19.609 -19.969 1 98.25 88 ASP B N 1
ATOM 3538 C CA . ASP B 1 88 ? -6.984 -19.156 -19.391 1 98.25 88 ASP B CA 1
ATOM 3539 C C . ASP B 1 88 ? -6.938 -19.234 -17.859 1 98.25 88 ASP B C 1
ATOM 3541 O O . ASP B 1 88 ? -7.703 -18.547 -17.172 1 98.25 88 ASP B O 1
ATOM 3545 N N . LYS B 1 89 ? -6.023 -19.984 -17.359 1 98.62 89 LYS B N 1
ATOM 3546 C CA . LYS B 1 89 ? -5.867 -20.125 -15.914 1 98.62 89 LYS B CA 1
ATOM 3547 C C . LYS B 1 89 ? -4.648 -19.344 -15.422 1 98.62 89 LYS B C 1
ATOM 3549 O O . LYS B 1 89 ? -4.188 -19.562 -14.297 1 98.62 89 LYS B O 1
ATOM 3554 N N . GLY B 1 90 ? -4.117 -18.516 -16.281 1 98.88 90 GLY B N 1
ATOM 3555 C CA . GLY B 1 90 ? -2.846 -17.859 -16 1 98.88 90 GLY B CA 1
ATOM 3556 C C . GLY B 1 90 ? -2.975 -16.656 -15.102 1 98.88 90 GLY B C 1
ATOM 3557 O O . GLY B 1 90 ? -4.047 -16.047 -15.008 1 98.88 90 GLY B O 1
ATOM 3558 N N . SER B 1 91 ? -1.897 -16.344 -14.43 1 98.94 91 SER B N 1
ATOM 3559 C CA . SER B 1 91 ? -1.784 -15.188 -13.547 1 98.94 91 SER B CA 1
ATOM 3560 C C . SER B 1 91 ? -0.632 -14.281 -13.969 1 98.94 91 SER B C 1
ATOM 3562 O O . SER B 1 91 ? 0.344 -14.75 -14.562 1 98.94 91 SER B O 1
ATOM 3564 N N . PHE B 1 92 ? -0.81 -13.023 -13.695 1 98.94 92 PHE B N 1
ATOM 3565 C CA . PHE B 1 92 ? 0.154 -11.992 -14.062 1 98.94 92 PHE B CA 1
ATOM 3566 C C . PHE B 1 92 ? 0.512 -11.141 -12.852 1 98.94 92 PHE B C 1
ATOM 3568 O O . PHE B 1 92 ? -0.372 -10.594 -12.188 1 98.94 92 PHE B O 1
ATOM 3575 N N . TYR B 1 93 ? 1.821 -11.094 -12.523 1 98.94 93 TYR B N 1
ATOM 3576 C CA . TYR B 1 93 ? 2.355 -10.219 -11.484 1 98.94 93 TYR B CA 1
ATOM 3577 C C . TYR B 1 93 ? 3.359 -9.227 -12.07 1 98.94 93 TYR B C 1
ATOM 3579 O O . TYR B 1 93 ? 4.281 -9.625 -12.789 1 98.94 93 TYR B O 1
ATOM 3587 N N . ILE B 1 94 ? 3.174 -7.984 -11.758 1 98.38 94 ILE B N 1
ATOM 3588 C CA . ILE B 1 94 ? 4.176 -7.004 -12.156 1 98.38 94 ILE B CA 1
ATOM 3589 C C . ILE B 1 94 ? 4.637 -6.203 -10.945 1 98.38 94 ILE B C 1
ATOM 3591 O O . ILE B 1 94 ? 3.812 -5.715 -10.164 1 98.38 94 ILE B O 1
ATOM 3595 N N . HIS B 1 95 ? 5.918 -6.203 -10.742 1 96.81 95 HIS B N 1
ATOM 3596 C CA . HIS B 1 95 ? 6.566 -5.406 -9.711 1 96.81 95 HIS B CA 1
ATOM 3597 C C . HIS B 1 95 ? 6.785 -3.971 -10.172 1 96.81 95 HIS B C 1
ATOM 3599 O O . HIS B 1 95 ? 7.273 -3.74 -11.281 1 96.81 95 HIS B O 1
ATOM 3605 N N . THR B 1 96 ? 6.359 -2.961 -9.383 1 94.19 96 THR B N 1
ATOM 3606 C CA . THR B 1 96 ? 6.477 -1.551 -9.734 1 94.19 96 THR B CA 1
ATOM 3607 C C . THR B 1 96 ? 6.668 -0.695 -8.484 1 94.19 96 THR B C 1
ATOM 3609 O O . THR B 1 96 ? 6.836 -1.223 -7.387 1 94.19 96 THR B O 1
ATOM 3612 N N . ASP B 1 97 ? 6.816 0.587 -8.672 1 90.81 97 ASP B N 1
ATOM 3613 C CA . ASP B 1 97 ? 6.938 1.493 -7.535 1 90.81 97 ASP B CA 1
ATOM 3614 C C . ASP B 1 97 ? 5.668 2.326 -7.363 1 90.81 97 ASP B C 1
ATOM 3616 O O . ASP B 1 97 ? 4.754 2.254 -8.188 1 90.81 97 ASP B O 1
ATOM 3620 N N . TYR B 1 98 ? 5.602 3.039 -6.305 1 87 98 TYR B N 1
ATOM 3621 C CA . TYR B 1 98 ? 4.391 3.752 -5.914 1 87 98 TYR B CA 1
ATOM 3622 C C . TYR B 1 98 ? 4.207 5.016 -6.742 1 87 98 TYR B C 1
ATOM 3624 O O . TYR B 1 98 ? 3.137 5.625 -6.73 1 87 98 TYR B O 1
ATOM 3632 N N . LYS B 1 99 ? 5.223 5.418 -7.438 1 85.5 99 LYS B N 1
ATOM 3633 C CA . LYS B 1 99 ? 5.086 6.633 -8.234 1 85.5 99 LYS B CA 1
ATOM 3634 C C . LYS B 1 99 ? 4.434 6.332 -9.586 1 85.5 99 LYS B C 1
ATOM 3636 O O . LYS B 1 99 ? 3.484 7.008 -9.984 1 85.5 99 LYS B O 1
ATOM 3641 N N . ILE B 1 100 ? 4.918 5.254 -10.242 1 91.25 100 ILE B N 1
ATOM 3642 C CA . ILE B 1 100 ? 4.43 4.953 -11.578 1 91.25 100 ILE B CA 1
ATOM 3643 C C . ILE B 1 100 ? 3.385 3.842 -11.516 1 91.25 100 ILE B C 1
ATOM 3645 O O . ILE B 1 100 ? 2.637 3.627 -12.469 1 91.25 100 ILE B O 1
ATOM 3649 N N . GLY B 1 101 ? 3.35 3.123 -10.422 1 94.69 101 GLY B N 1
ATOM 3650 C CA . GLY B 1 101 ? 2.506 1.948 -10.281 1 94.69 101 GLY B CA 1
ATOM 3651 C C . GLY B 1 101 ? 1.031 2.242 -10.484 1 94.69 101 GLY B C 1
ATOM 3652 O O . GLY B 1 101 ? 0.293 1.405 -11.008 1 94.69 101 GLY B O 1
ATOM 3653 N N . HIS B 1 102 ? 0.599 3.402 -10.078 1 95.94 102 HIS B N 1
ATOM 3654 C CA . HIS B 1 102 ? -0.801 3.771 -10.258 1 95.94 102 HIS B CA 1
ATOM 3655 C C . HIS B 1 102 ? -1.166 3.854 -11.734 1 95.94 102 HIS B C 1
ATOM 3657 O O . HIS B 1 102 ? -2.248 3.418 -12.141 1 95.94 102 HIS B O 1
ATOM 3663 N N . TYR B 1 103 ? -0.272 4.391 -12.531 1 94.5 103 TYR B N 1
ATOM 3664 C CA . TYR B 1 103 ? -0.488 4.469 -13.977 1 94.5 103 TYR B CA 1
ATOM 3665 C C . TYR B 1 103 ? -0.487 3.082 -14.602 1 94.5 103 TYR B C 1
ATOM 3667 O O . TYR B 1 103 ? -1.29 2.797 -15.492 1 94.5 103 TYR B O 1
ATOM 3675 N N . VAL B 1 104 ? 0.382 2.258 -14.125 1 96.38 104 VAL B N 1
ATOM 3676 C CA . VAL B 1 104 ? 0.472 0.886 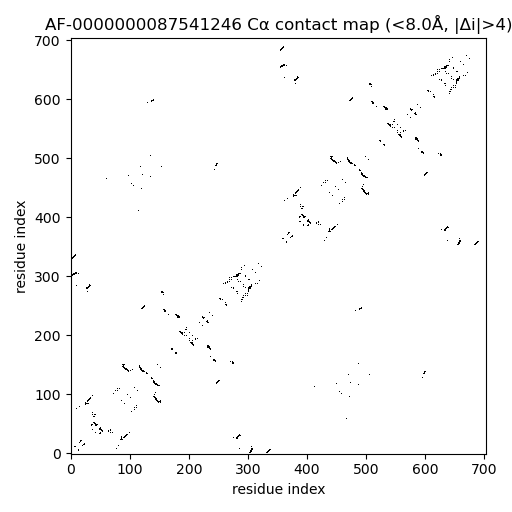-14.609 1 96.38 104 VAL B CA 1
ATOM 3677 C C . VAL B 1 104 ? -0.826 0.142 -14.305 1 96.38 104 VAL B C 1
ATOM 3679 O O . VAL B 1 104 ? -1.35 -0.581 -15.156 1 96.38 104 VAL B O 1
ATOM 3682 N N . LYS B 1 105 ? -1.311 0.354 -13.125 1 97.25 105 LYS B N 1
ATOM 3683 C CA . LYS B 1 105 ? -2.545 -0.314 -12.727 1 97.25 105 LYS B CA 1
ATOM 3684 C C . LYS B 1 105 ? -3.707 0.089 -13.633 1 97.25 105 LYS B C 1
ATOM 3686 O O . LYS B 1 105 ? -4.484 -0.763 -14.07 1 97.25 105 LYS B O 1
ATOM 3691 N N . VAL B 1 106 ? -3.861 1.34 -13.891 1 95.94 106 VAL B N 1
ATOM 3692 C CA . VAL B 1 106 ? -4.926 1.83 -14.766 1 95.94 106 VAL B CA 1
ATOM 3693 C C . VAL B 1 106 ? -4.781 1.21 -16.156 1 95.94 106 VAL B C 1
ATOM 3695 O O . VAL B 1 106 ? -5.77 0.771 -16.75 1 95.94 106 VAL B O 1
ATOM 3698 N N . MET B 1 107 ? -3.586 1.157 -16.641 1 96.56 107 MET B N 1
ATOM 3699 C CA . MET B 1 107 ? -3.314 0.551 -17.953 1 96.56 107 MET B CA 1
ATOM 3700 C C . MET B 1 107 ? -3.646 -0.938 -17.938 1 96.56 107 MET B C 1
ATOM 3702 O O . MET B 1 107 ? -4.238 -1.455 -18.875 1 96.56 107 MET B O 1
ATOM 3706 N N . LEU B 1 108 ? -3.287 -1.625 -16.906 1 98.31 108 LEU B N 1
ATOM 3707 C CA . LEU B 1 108 ? -3.555 -3.055 -16.797 1 98.31 108 LEU B CA 1
ATOM 3708 C C . LEU B 1 108 ? -5.055 -3.328 -16.797 1 98.31 108 LEU B C 1
ATOM 3710 O O . LEU B 1 108 ? -5.508 -4.348 -17.312 1 98.31 108 LEU B O 1
ATOM 3714 N N . ASP B 1 109 ? -5.797 -2.424 -16.109 1 96.44 109 ASP B N 1
ATOM 3715 C CA . ASP B 1 109 ? -7.25 -2.561 -16.125 1 96.44 109 ASP B CA 1
ATOM 3716 C C . ASP B 1 109 ? -7.785 -2.572 -17.562 1 96.44 109 ASP B C 1
ATOM 3718 O O . ASP B 1 109 ? -8.766 -3.26 -17.859 1 96.44 109 ASP B O 1
ATOM 3722 N N . GLU B 1 110 ? -7.164 -1.844 -18.406 1 96.31 110 GLU B N 1
ATOM 3723 C CA . GLU B 1 110 ? -7.578 -1.788 -19.797 1 96.31 110 GLU B CA 1
ATOM 3724 C C . GLU B 1 110 ? -7.281 -3.102 -20.516 1 96.31 110 GLU B C 1
ATOM 3726 O O . GLU B 1 110 ? -8.07 -3.551 -21.359 1 96.31 110 GLU B O 1
ATOM 3731 N N . VAL B 1 111 ? -6.219 -3.729 -20.172 1 98.31 111 VAL B N 1
ATOM 3732 C CA . VAL B 1 111 ? -5.77 -4.914 -20.891 1 98.31 111 VAL B CA 1
ATOM 3733 C C . VAL B 1 111 ? -6.43 -6.16 -20.312 1 98.31 111 VAL B C 1
ATOM 3735 O O . VAL B 1 111 ? -6.949 -7.004 -21.047 1 98.31 111 VAL B O 1
ATOM 3738 N N . PHE B 1 112 ? -6.445 -6.293 -19.016 1 98.25 112 PHE B N 1
ATOM 3739 C CA . PHE B 1 112 ? -6.898 -7.504 -18.344 1 98.25 112 PHE B CA 1
ATOM 3740 C C . PHE B 1 112 ? -8.375 -7.414 -18 1 98.25 112 PHE B C 1
ATOM 3742 O O . PHE B 1 112 ? -9.039 -8.43 -17.781 1 98.25 112 PHE B O 1
ATOM 3749 N N . GLY B 1 113 ? -8.938 -6.129 -17.906 1 95.5 113 GLY B N 1
ATOM 3750 C CA . GLY B 1 113 ? -10.258 -5.918 -17.344 1 95.5 113 GLY B CA 1
ATOM 3751 C C . GLY B 1 113 ? -10.234 -5.695 -15.844 1 95.5 113 GLY B C 1
ATOM 3752 O O . GLY B 1 113 ? -9.508 -6.375 -15.117 1 95.5 113 GLY B O 1
ATOM 3753 N N . ILE B 1 114 ? -11.062 -4.797 -15.398 1 93 114 ILE B N 1
ATOM 3754 C CA . ILE B 1 114 ? -11.117 -4.406 -13.992 1 93 114 ILE B CA 1
ATOM 3755 C C . ILE B 1 114 ? -11.516 -5.609 -13.141 1 93 114 ILE B C 1
ATOM 3757 O O . ILE B 1 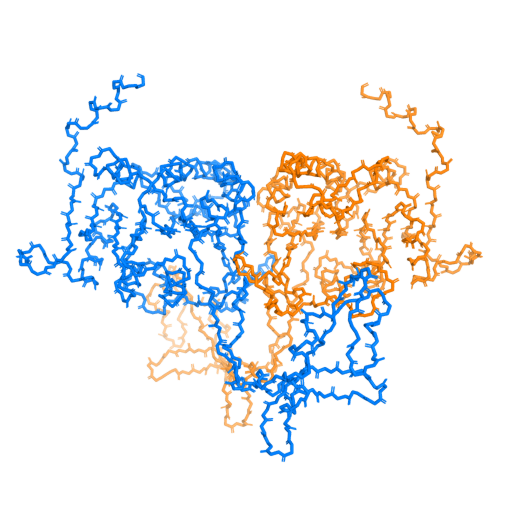114 ? -11.039 -5.762 -12.008 1 93 114 ILE B O 1
ATOM 3761 N N . GLU B 1 115 ? -12.289 -6.5 -13.633 1 92.38 115 GLU B N 1
ATOM 3762 C CA . GLU B 1 115 ? -12.836 -7.633 -12.891 1 92.38 115 GLU B CA 1
ATOM 3763 C C . GLU B 1 115 ? -11.758 -8.68 -12.609 1 92.38 115 GLU B C 1
ATOM 3765 O O . GLU B 1 115 ? -11.938 -9.539 -11.742 1 92.38 115 GLU B O 1
ATOM 3770 N N . ASN B 1 116 ? -10.664 -8.594 -13.375 1 97 116 ASN B N 1
ATOM 3771 C CA . ASN B 1 116 ? -9.617 -9.602 -13.234 1 97 116 ASN B CA 1
ATOM 3772 C C . ASN B 1 116 ? -8.484 -9.109 -12.336 1 97 116 ASN B C 1
ATOM 3774 O O . ASN B 1 116 ? -7.477 -9.789 -12.172 1 97 116 ASN B O 1
ATOM 3778 N N . PHE B 1 117 ? -8.711 -7.895 -11.75 1 96.69 117 PHE B N 1
ATOM 3779 C CA . PHE B 1 117 ? -7.789 -7.391 -10.742 1 96.69 117 PHE B CA 1
ATOM 3780 C C . PHE B 1 117 ? -7.926 -8.172 -9.445 1 96.69 117 PHE B C 1
ATOM 3782 O O . PHE B 1 117 ? -9.023 -8.281 -8.891 1 96.69 117 PHE B O 1
ATOM 3789 N N . ARG B 1 118 ? -6.762 -8.711 -8.961 1 97.38 118 ARG B N 1
ATOM 3790 C CA . ARG B 1 118 ? -6.832 -9.562 -7.777 1 97.38 118 ARG B CA 1
ATOM 3791 C C . ARG B 1 118 ? -6.262 -8.859 -6.555 1 97.38 118 ARG B C 1
ATOM 3793 O O . ARG B 1 118 ? -6.824 -8.938 -5.461 1 97.38 118 ARG B O 1
ATOM 3800 N N . ASN B 1 119 ? -5.082 -8.18 -6.754 1 97.69 119 ASN B N 1
ATOM 3801 C CA . ASN B 1 119 ? -4.473 -7.539 -5.59 1 97.69 119 ASN B CA 1
ATOM 3802 C C . ASN B 1 119 ? -3.539 -6.402 -6 1 97.69 119 ASN B C 1
ATOM 3804 O O . ASN B 1 119 ? -2.912 -6.457 -7.059 1 97.69 119 ASN B O 1
ATOM 3808 N N . ASP B 1 120 ? -3.568 -5.43 -5.195 1 97.62 120 ASP B N 1
ATOM 3809 C CA . ASP B 1 120 ? -2.443 -4.527 -4.969 1 97.62 120 ASP B CA 1
ATOM 3810 C C . ASP B 1 120 ? -1.639 -4.949 -3.742 1 97.62 120 ASP B C 1
ATOM 3812 O O . ASP B 1 120 ? -2.086 -4.77 -2.607 1 97.62 120 ASP B O 1
ATOM 3816 N N . ILE B 1 121 ? -0.479 -5.496 -3.988 1 98.38 121 ILE B N 1
ATOM 3817 C CA . ILE B 1 121 ? 0.336 -6.016 -2.896 1 98.38 121 ILE B CA 1
ATOM 3818 C C . ILE B 1 121 ? 1.386 -4.98 -2.498 1 98.38 121 ILE B C 1
ATOM 3820 O O . ILE B 1 121 ? 2.107 -4.461 -3.35 1 98.38 121 ILE B O 1
ATOM 3824 N N . THR B 1 122 ? 1.405 -4.609 -1.241 1 98.25 122 THR B N 1
ATOM 3825 C CA . THR B 1 122 ? 2.426 -3.73 -0.681 1 98.25 122 THR B CA 1
ATOM 3826 C C . THR B 1 122 ? 3.604 -4.543 -0.146 1 98.25 122 THR B C 1
ATOM 3828 O O . THR B 1 122 ? 3.432 -5.383 0.737 1 98.25 122 THR B O 1
ATOM 3831 N N . ARG B 1 123 ? 4.805 -4.277 -0.66 1 97.75 123 ARG B N 1
ATOM 3832 C CA . ARG B 1 123 ? 5.996 -4.941 -0.146 1 97.75 123 ARG B CA 1
ATOM 3833 C C . ARG B 1 123 ? 6.879 -3.971 0.632 1 97.75 123 ARG B C 1
ATOM 3835 O O . ARG B 1 123 ? 7.273 -2.928 0.107 1 97.75 123 ARG B O 1
ATOM 3842 N N . ILE B 1 124 ? 7.113 -4.242 1.859 1 97.38 124 ILE B N 1
ATOM 3843 C CA . ILE B 1 124 ? 8.125 -3.527 2.627 1 97.38 124 ILE B CA 1
ATOM 3844 C C . ILE B 1 124 ? 9.516 -3.949 2.16 1 97.38 124 ILE B C 1
ATOM 3846 O O . ILE B 1 124 ? 9.969 -5.059 2.449 1 97.38 124 ILE B O 1
ATOM 3850 N N . LYS B 1 125 ? 10.18 -3.035 1.498 1 93.69 125 LYS B N 1
ATOM 3851 C CA . LYS B 1 125 ? 11.344 -3.42 0.711 1 93.69 125 LYS B CA 1
ATOM 3852 C C . LYS B 1 125 ? 12.641 -3.086 1.449 1 93.69 125 LYS B C 1
ATOM 3854 O O . LYS B 1 125 ? 13.719 -3.541 1.061 1 93.69 125 LYS B O 1
ATOM 3859 N N . CYS B 1 126 ? 12.547 -2.221 2.461 1 90.81 126 CYS B N 1
ATOM 3860 C CA . CYS B 1 126 ? 13.766 -1.77 3.115 1 90.81 126 CYS B CA 1
ATOM 3861 C C . CYS B 1 126 ? 13.492 -1.338 4.551 1 90.81 126 CYS B C 1
ATOM 3863 O O . CYS B 1 126 ? 12.352 -1.37 5.004 1 90.81 126 CYS B O 1
ATOM 3865 N N . ASN B 1 127 ? 14.57 -1.102 5.215 1 86.62 127 ASN B N 1
ATOM 3866 C CA . ASN B 1 127 ? 14.477 -0.582 6.574 1 86.62 127 ASN B CA 1
ATOM 3867 C C . ASN B 1 127 ? 13.961 0.856 6.586 1 86.62 127 ASN B C 1
ATOM 3869 O O . ASN B 1 127 ? 13.992 1.538 5.562 1 86.62 127 ASN B O 1
ATOM 3873 N N . PRO B 1 128 ? 13.484 1.311 7.727 1 88.31 128 PRO B N 1
ATOM 3874 C CA . PRO B 1 128 ? 12.953 2.674 7.828 1 88.31 128 PRO B CA 1
ATOM 3875 C C . PRO B 1 128 ? 13.953 3.73 7.367 1 88.31 128 PRO B C 1
ATOM 3877 O O . PRO B 1 128 ? 15.156 3.6 7.613 1 88.31 128 PRO B O 1
ATOM 3880 N N . LYS B 1 129 ? 13.328 4.691 6.734 1 86.81 129 LYS B N 1
ATOM 3881 C CA . LYS B 1 129 ? 14.125 5.824 6.27 1 86.81 129 LYS B CA 1
ATOM 3882 C C . LYS B 1 129 ? 14.188 6.922 7.324 1 86.81 129 LYS B C 1
ATOM 3884 O O . LYS B 1 129 ? 13.188 7.203 7.996 1 86.81 129 LYS B O 1
ATOM 3889 N N . ASN B 1 130 ? 15.352 7.547 7.477 1 81.81 130 ASN B N 1
ATOM 3890 C CA . ASN B 1 130 ? 15.484 8.547 8.531 1 81.81 130 ASN B CA 1
ATOM 3891 C C . ASN B 1 130 ? 16.016 9.867 7.988 1 81.81 130 ASN B C 1
ATOM 3893 O O . ASN B 1 130 ? 16.359 10.766 8.758 1 81.81 130 ASN B O 1
ATOM 3897 N N . PHE B 1 131 ? 16.047 9.984 6.695 1 78.38 131 PHE B N 1
ATOM 3898 C CA . PHE B 1 131 ? 16.562 11.234 6.145 1 78.38 131 PHE B CA 1
ATOM 3899 C C . PHE B 1 131 ? 15.484 12.312 6.156 1 78.38 131 PHE B C 1
ATOM 3901 O O . PHE B 1 131 ? 14.289 12.008 6.047 1 78.38 131 PHE B O 1
ATOM 3908 N N . ASN B 1 132 ? 15.938 13.523 6.273 1 79.5 132 ASN B N 1
ATOM 3909 C CA . ASN B 1 132 ? 15.031 14.656 6.371 1 79.5 132 ASN B CA 1
ATOM 3910 C C . ASN B 1 132 ? 14.461 15.039 5.004 1 79.5 132 ASN B C 1
ATOM 3912 O O . ASN B 1 132 ? 15.203 15.438 4.109 1 79.5 132 ASN B O 1
ATOM 3916 N N . LYS B 1 133 ? 13.25 14.836 4.848 1 87.81 133 LYS B N 1
ATOM 3917 C CA . LYS B 1 133 ? 12.523 15.227 3.645 1 87.81 133 LYS B CA 1
ATOM 3918 C C . LYS B 1 133 ? 11.047 15.477 3.953 1 87.81 133 LYS B C 1
ATOM 3920 O O . LYS B 1 133 ? 10.531 14.992 4.965 1 87.81 133 LYS B O 1
ATOM 3925 N N . ILE B 1 134 ? 10.492 16.312 3.086 1 94.75 134 ILE B N 1
ATOM 3926 C CA . ILE B 1 134 ? 9.047 16.469 3.203 1 94.75 134 ILE B CA 1
ATOM 3927 C C . ILE B 1 134 ? 8.336 15.195 2.775 1 94.75 134 ILE B C 1
ATOM 3929 O O . ILE B 1 134 ? 8.578 14.68 1.681 1 94.75 134 ILE B O 1
ATOM 3933 N N . GLY B 1 135 ? 7.516 14.656 3.705 1 96.31 135 GLY B N 1
ATOM 3934 C CA . GLY B 1 135 ? 6.82 13.414 3.414 1 96.31 135 GLY B CA 1
ATOM 3935 C C . GLY B 1 135 ? 7.211 12.281 4.344 1 96.31 135 GLY B C 1
ATOM 3936 O O . GLY B 1 135 ? 8.234 12.359 5.027 1 96.31 135 GLY B O 1
ATOM 3937 N N . TYR B 1 136 ? 6.438 11.305 4.332 1 97.56 136 TYR B N 1
ATOM 3938 C CA . TYR B 1 136 ? 6.672 10.102 5.117 1 97.56 136 TYR B CA 1
ATOM 3939 C C . TYR B 1 136 ? 7.703 9.203 4.445 1 97.56 136 TYR B C 1
ATOM 3941 O O . TYR B 1 136 ? 7.793 9.164 3.217 1 97.56 136 TYR B O 1
ATOM 3949 N N . GLY B 1 137 ? 8.523 8.555 5.309 1 96.12 137 GLY B N 1
ATOM 3950 C CA . GLY B 1 137 ? 9.539 7.672 4.75 1 96.12 137 GLY B CA 1
ATOM 3951 C C . GLY B 1 137 ? 8.969 6.586 3.861 1 96.12 137 GLY B C 1
ATOM 3952 O O . GLY B 1 137 ? 8.039 5.879 4.258 1 96.12 137 GLY B O 1
ATOM 3953 N N . ASN B 1 138 ? 9.445 6.477 2.66 1 94.62 138 ASN B N 1
ATOM 3954 C CA . ASN B 1 138 ? 8.984 5.469 1.712 1 94.62 138 ASN B CA 1
ATOM 3955 C C . ASN B 1 138 ? 9.742 4.156 1.875 1 94.62 138 ASN B C 1
ATOM 3957 O O . ASN B 1 138 ? 10.906 4.051 1.484 1 94.62 138 ASN B O 1
ATOM 3961 N N . ILE B 1 139 ? 9.086 3.168 2.365 1 95.88 139 ILE B N 1
ATOM 3962 C CA . ILE B 1 139 ? 9.773 1.906 2.619 1 95.88 139 ILE B CA 1
ATOM 3963 C C . ILE B 1 139 ? 9.117 0.791 1.805 1 95.88 139 ILE B C 1
ATOM 3965 O O . ILE B 1 139 ? 9.438 -0.387 1.986 1 95.88 139 ILE B O 1
ATOM 3969 N N . LYS B 1 140 ? 8.211 1.098 0.901 1 96.75 140 LYS B N 1
ATOM 3970 C CA . LYS B 1 140 ? 7.434 0.054 0.242 1 96.75 140 LYS B CA 1
ATOM 3971 C C . LYS B 1 140 ? 7.504 0.194 -1.276 1 96.75 140 LYS B C 1
ATOM 3973 O O . LYS B 1 140 ? 7.809 1.271 -1.793 1 96.75 140 LYS B O 1
ATOM 3978 N N . ASP B 1 141 ? 7.32 -0.852 -1.957 1 95.69 141 ASP B N 1
ATOM 3979 C CA . ASP B 1 141 ? 6.973 -0.856 -3.375 1 95.69 141 ASP B CA 1
ATOM 3980 C C . ASP B 1 141 ? 5.699 -1.655 -3.629 1 95.69 141 ASP B C 1
ATOM 3982 O O . ASP B 1 141 ? 4.961 -1.974 -2.691 1 95.69 141 ASP B O 1
ATOM 3986 N N . MET B 1 142 ? 5.375 -1.799 -4.918 1 96.81 142 MET B N 1
ATOM 3987 C CA . MET B 1 142 ? 4.047 -2.293 -5.27 1 96.81 142 MET B CA 1
ATOM 3988 C C . MET B 1 142 ? 4.145 -3.471 -6.234 1 96.81 142 MET B C 1
ATOM 3990 O O . MET B 1 142 ? 4.949 -3.453 -7.164 1 96.81 142 MET B O 1
ATOM 3994 N N . ILE B 1 143 ? 3.402 -4.539 -5.965 1 98.38 143 ILE B N 1
ATOM 3995 C CA . ILE B 1 143 ? 3.197 -5.641 -6.902 1 98.38 143 ILE B CA 1
ATOM 3996 C C . ILE B 1 143 ? 1.717 -5.738 -7.266 1 98.38 143 ILE B C 1
ATOM 3998 O O . ILE B 1 143 ? 0.859 -5.84 -6.383 1 98.38 143 ILE B O 1
ATOM 4002 N N . LEU B 1 144 ? 1.445 -5.625 -8.539 1 98.5 144 LEU B N 1
ATOM 4003 C CA . LEU B 1 144 ? 0.073 -5.738 -9.016 1 98.5 144 LEU B CA 1
ATOM 4004 C C . LEU B 1 144 ? -0.204 -7.141 -9.547 1 98.5 144 LEU B C 1
ATOM 4006 O O . LEU B 1 144 ? 0.578 -7.68 -10.336 1 98.5 144 LEU B O 1
ATOM 4010 N N . PHE B 1 145 ? -1.337 -7.754 -9.086 1 98.81 145 PHE B N 1
ATOM 4011 C CA . PHE B 1 145 ? -1.704 -9.125 -9.414 1 98.81 145 PHE B CA 1
ATOM 4012 C C . PHE B 1 145 ? -3.018 -9.164 -10.188 1 98.81 145 PHE B C 1
ATOM 4014 O O . PHE B 1 145 ? -4.043 -8.695 -9.703 1 98.81 145 PHE B O 1
ATOM 4021 N N . TYR B 1 146 ? -2.939 -9.719 -11.43 1 98.81 146 TYR B N 1
ATOM 4022 C CA . TYR B 1 146 ? -4.102 -9.953 -12.273 1 98.81 146 TYR B CA 1
ATOM 4023 C C . TYR B 1 146 ? -4.195 -11.414 -12.688 1 98.81 146 TYR B C 1
ATOM 4025 O O . TYR B 1 146 ? -3.176 -12.109 -12.766 1 98.81 146 TYR B O 1
ATOM 4033 N N . SER B 1 147 ? -5.391 -11.883 -12.898 1 98.69 147 SER B N 1
ATOM 4034 C CA . SER B 1 147 ? -5.594 -13.156 -13.57 1 98.69 147 SER B CA 1
ATOM 4035 C C . SER B 1 147 ? -6.102 -12.961 -14.992 1 98.69 147 SER B C 1
ATOM 4037 O O . SER B 1 147 ? -6.641 -11.906 -15.328 1 98.69 147 SER B O 1
ATOM 4039 N N . LYS B 1 148 ? -5.824 -13.938 -15.812 1 98.44 148 LYS B N 1
ATOM 4040 C CA . LYS B 1 148 ? -6.32 -13.906 -17.188 1 98.44 148 LYS B CA 1
ATOM 4041 C C . LYS B 1 148 ? -7.84 -14.039 -17.219 1 98.44 148 LYS B C 1
ATOM 4043 O O . LYS B 1 148 ? -8.508 -13.359 -18 1 98.44 148 LYS B O 1
ATOM 4048 N N . GLY B 1 149 ? -8.297 -14.891 -16.406 1 96.38 149 GLY B N 1
ATOM 4049 C CA . GLY B 1 149 ? -9.727 -15.133 -16.312 1 96.38 149 GLY B CA 1
ATOM 4050 C C . GLY B 1 149 ? -10.211 -15.258 -14.875 1 96.38 149 GLY B C 1
ATOM 4051 O O . GLY B 1 149 ? -9.508 -14.867 -13.938 1 96.38 149 GLY B O 1
ATOM 4052 N N . GLN B 1 150 ? -11.414 -15.758 -14.664 1 94.31 150 GLN B N 1
ATOM 4053 C CA . GLN B 1 150 ? -12.07 -15.781 -13.367 1 94.31 150 GLN B CA 1
ATOM 4054 C C . GLN B 1 150 ? -11.57 -16.938 -12.508 1 94.31 150 GLN B C 1
ATOM 4056 O O . GLN B 1 150 ? -11.695 -16.922 -11.281 1 94.31 150 GLN B O 1
ATOM 4061 N N . ASN B 1 151 ? -11.039 -17.953 -13.219 1 96.56 151 ASN B N 1
ATOM 4062 C CA . ASN B 1 151 ? -10.641 -19.141 -12.484 1 96.56 151 ASN B CA 1
ATOM 4063 C C . ASN B 1 151 ? -9.156 -19.453 -12.68 1 96.56 151 ASN B C 1
ATOM 4065 O O . ASN B 1 151 ? -8.805 -20.5 -13.234 1 96.56 151 ASN B O 1
ATOM 4069 N N . PRO B 1 152 ? -8.328 -18.688 -12.148 1 98.56 152 PRO B N 1
ATOM 4070 C CA . PRO B 1 152 ? -6.891 -18.953 -12.273 1 98.56 152 PRO B CA 1
ATOM 4071 C C . PRO B 1 152 ? -6.41 -20.078 -11.359 1 98.56 152 PRO B C 1
ATOM 4073 O O . PRO B 1 152 ? -7.117 -20.469 -10.422 1 98.56 152 PRO B O 1
ATOM 4076 N N . ILE B 1 153 ? -5.23 -20.641 -11.727 1 98.75 153 ILE B N 1
ATOM 4077 C CA . ILE B 1 153 ? -4.551 -21.5 -10.773 1 98.75 153 ILE B CA 1
ATOM 4078 C C . ILE B 1 153 ? -4.324 -20.766 -9.461 1 98.75 153 ILE B C 1
ATOM 4080 O O . ILE B 1 153 ? -3.809 -19.641 -9.461 1 98.75 153 ILE B O 1
ATOM 4084 N N . TRP B 1 154 ? -4.723 -21.312 -8.344 1 98.44 154 TRP B N 1
ATOM 4085 C CA . TRP B 1 154 ? -4.57 -20.672 -7.043 1 98.44 154 TRP B CA 1
ATOM 4086 C C . TRP B 1 154 ? -4.344 -21.703 -5.949 1 98.44 154 TRP B C 1
ATOM 4088 O O . TRP B 1 154 ? -5.281 -22.375 -5.52 1 98.44 154 TRP B O 1
ATOM 4098 N N . ASN B 1 155 ? -3.125 -21.891 -5.625 1 97.62 155 ASN B N 1
ATOM 4099 C CA . ASN B 1 155 ? -2.75 -22.641 -4.438 1 97.62 155 ASN B CA 1
ATOM 4100 C C . ASN B 1 155 ? -2.592 -21.75 -3.217 1 97.62 155 ASN B C 1
ATOM 4102 O O . ASN B 1 155 ? -1.542 -21.125 -3.031 1 97.62 155 ASN B O 1
ATOM 4106 N N . GLU B 1 156 ? -3.523 -21.672 -2.344 1 95.5 156 GLU B N 1
ATOM 4107 C CA . GLU B 1 156 ? -3.613 -20.688 -1.261 1 95.5 156 GLU B CA 1
ATOM 4108 C C . GLU B 1 156 ? -2.342 -20.688 -0.417 1 95.5 156 GLU B C 1
ATOM 4110 O O . GLU B 1 156 ? -1.999 -21.688 0.206 1 95.5 156 GLU B O 1
ATOM 4115 N N . PRO B 1 157 ? -1.688 -19.531 -0.495 1 95.25 157 PRO B N 1
ATOM 4116 C CA . PRO B 1 157 ? -0.496 -19.453 0.354 1 95.25 157 PRO B CA 1
ATOM 4117 C C . PRO B 1 157 ? -0.834 -19.234 1.827 1 95.25 157 PRO B C 1
ATOM 4119 O O . PRO B 1 157 ? -1.714 -18.438 2.148 1 95.25 157 PRO B O 1
ATOM 4122 N N . ARG B 1 158 ? -0.126 -19.906 2.697 1 92.94 158 ARG B N 1
ATOM 4123 C CA . ARG B 1 158 ? -0.339 -19.797 4.137 1 92.94 158 ARG B CA 1
ATOM 4124 C C . ARG B 1 158 ? 0.987 -19.656 4.879 1 92.94 158 ARG B C 1
ATOM 4126 O O . ARG B 1 158 ? 2.012 -20.172 4.426 1 92.94 158 ARG B O 1
ATOM 4133 N N . THR B 1 159 ? 0.965 -18.906 5.891 1 89.06 159 THR B N 1
ATOM 4134 C CA . THR B 1 159 ? 2.121 -18.766 6.77 1 89.06 159 THR B CA 1
ATOM 4135 C C . THR B 1 159 ? 1.876 -19.484 8.094 1 89.06 159 THR B C 1
ATOM 4137 O O . THR B 1 159 ? 0.75 -19.5 8.602 1 89.06 159 THR B O 1
ATOM 4140 N N . THR B 1 160 ? 2.92 -19.953 8.617 1 85.69 160 THR B N 1
ATOM 4141 C CA . THR B 1 160 ? 2.818 -20.672 9.883 1 85.69 160 THR B CA 1
ATOM 4142 C C . THR B 1 160 ? 2.551 -19.703 11.031 1 85.69 160 THR B C 1
ATOM 4144 O O . THR B 1 160 ? 2.988 -18.547 10.992 1 85.69 160 THR B O 1
ATOM 4147 N N . TYR B 1 161 ? 1.832 -20.172 11.984 1 84.81 161 TYR B N 1
ATOM 4148 C CA . TYR B 1 161 ? 1.601 -19.391 13.188 1 84.81 161 TYR B CA 1
ATOM 4149 C C . TYR B 1 161 ? 2.885 -19.234 13.992 1 84.81 161 TYR B C 1
ATOM 4151 O O . TYR B 1 161 ? 3.615 -20.203 14.203 1 84.81 161 TYR B O 1
ATOM 4159 N N . THR B 1 162 ? 3.145 -18 14.32 1 82.06 162 THR B N 1
ATOM 4160 C CA . THR B 1 162 ? 4.238 -17.781 15.258 1 82.06 162 THR B CA 1
ATOM 4161 C C . THR B 1 162 ? 3.789 -18.094 16.688 1 82.06 162 THR B C 1
ATOM 4163 O O . THR B 1 162 ? 2.594 -18.25 16.953 1 82.06 162 THR B O 1
ATOM 4166 N N . ASP B 1 163 ? 4.77 -18.156 17.516 1 81.81 163 ASP B N 1
ATOM 4167 C CA . ASP B 1 163 ? 4.434 -18.328 18.938 1 81.81 163 ASP B CA 1
ATOM 4168 C C . ASP B 1 163 ? 3.572 -17.172 19.438 1 81.81 163 ASP B C 1
ATOM 4170 O O . ASP B 1 163 ? 2.654 -17.391 20.234 1 81.81 163 ASP B O 1
ATOM 4174 N N . GLU B 1 164 ? 3.881 -16.078 18.969 1 80.94 164 GLU B N 1
ATOM 4175 C CA . GLU B 1 164 ? 3.096 -14.914 19.344 1 80.94 164 GLU B CA 1
ATOM 4176 C C . GLU B 1 164 ? 1.658 -15.031 18.844 1 80.94 164 GLU B C 1
ATOM 4178 O O . GLU B 1 164 ? 0.717 -14.664 19.562 1 80.94 164 GLU B O 1
ATOM 4183 N N . ASP B 1 165 ? 1.523 -15.531 17.703 1 83.12 165 ASP B N 1
ATOM 4184 C CA . ASP B 1 165 ? 0.193 -15.758 17.141 1 83.12 165 ASP B CA 1
ATOM 4185 C C . ASP B 1 165 ? -0.612 -16.719 18.016 1 83.12 165 ASP B C 1
ATOM 4187 O O . ASP B 1 165 ? -1.769 -16.438 18.344 1 83.12 165 ASP B O 1
ATOM 4191 N N . ILE B 1 166 ? 0.034 -17.781 18.312 1 84.25 166 ILE B N 1
ATOM 4192 C CA . ILE B 1 166 ? -0.627 -18.844 19.062 1 84.25 166 ILE B CA 1
ATOM 4193 C C . ILE B 1 166 ? -1.064 -18.328 20.422 1 84.25 166 ILE B C 1
ATOM 4195 O O . ILE B 1 166 ? -2.195 -18.562 20.859 1 84.25 166 ILE B O 1
ATOM 4199 N N . ASN B 1 167 ? -0.213 -17.547 21 1 85 167 ASN B N 1
ATOM 4200 C CA . ASN B 1 167 ? -0.519 -17 22.328 1 85 167 ASN B CA 1
ATOM 4201 C C . ASN B 1 167 ? -1.644 -15.977 22.266 1 85 167 ASN B C 1
ATOM 4203 O O . ASN B 1 167 ? -2.441 -15.867 23.188 1 85 167 ASN B O 1
ATOM 4207 N N . ARG B 1 168 ? -1.706 -15.344 21.234 1 83.06 168 ARG B N 1
ATOM 4208 C CA . ARG B 1 168 ? -2.691 -14.273 21.094 1 83.06 168 ARG B CA 1
ATOM 4209 C C . ARG B 1 168 ? -4.047 -14.836 20.656 1 83.06 168 ARG B C 1
ATOM 4211 O O . ARG B 1 168 ? -5.086 -14.383 21.141 1 83.06 168 ARG B O 1
ATOM 4218 N N . LEU B 1 169 ? -3.992 -15.766 19.859 1 83 169 LEU B N 1
ATOM 4219 C CA . LEU B 1 169 ? -5.211 -16.203 19.188 1 83 169 LEU B CA 1
ATOM 4220 C C . LEU B 1 169 ? -5.801 -17.438 19.875 1 83 169 LEU B C 1
ATOM 4222 O O . LEU B 1 169 ? -6.988 -17.719 19.719 1 83 169 LEU B O 1
ATOM 4226 N N . PHE B 1 170 ? -4.988 -18.125 20.609 1 87.56 170 PHE B N 1
ATOM 4227 C CA . PHE B 1 170 ? -5.43 -19.406 21.141 1 87.56 170 PHE B CA 1
ATOM 4228 C C . PHE B 1 170 ? -5.293 -19.422 22.672 1 87.56 170 PHE B C 1
ATOM 4230 O O . PHE B 1 170 ? -4.324 -18.891 23.219 1 87.56 170 PHE B O 1
ATOM 4237 N N . LYS B 1 171 ? -6.32 -19.906 23.234 1 88.19 171 LYS B N 1
ATOM 4238 C CA . LYS B 1 171 ? -6.25 -20.188 24.672 1 88.19 171 LYS B CA 1
ATOM 4239 C C . LYS B 1 171 ? -5.93 -21.656 24.922 1 88.19 171 LYS B C 1
ATOM 4241 O O . LYS B 1 171 ? -5.957 -22.469 23.984 1 88.19 171 LYS B O 1
ATOM 4246 N N . LYS B 1 172 ? -5.52 -21.969 26.047 1 89.88 172 LYS B N 1
ATOM 4247 C CA . LYS B 1 172 ? -5.137 -23.344 26.359 1 89.88 172 LYS B CA 1
ATOM 4248 C C . LYS B 1 172 ? -6.27 -24.078 27.078 1 89.88 172 LYS B C 1
ATOM 4250 O O . LYS B 1 172 ? -6.941 -23.5 27.938 1 89.88 172 LYS B O 1
ATOM 4255 N N . ASN B 1 173 ? -6.52 -25.297 26.641 1 88 173 ASN B N 1
ATOM 4256 C CA . ASN B 1 173 ? -7.512 -26.109 27.328 1 88 173 ASN B CA 1
ATOM 4257 C C . ASN B 1 173 ? -6.926 -26.75 28.578 1 88 173 ASN B C 1
ATOM 4259 O O . ASN B 1 173 ? -5.816 -26.422 29 1 88 173 ASN B O 1
ATOM 4263 N N . LYS B 1 174 ? -7.773 -27.625 29.203 1 85.12 174 LYS B N 1
ATOM 4264 C CA . LYS B 1 174 ? -7.379 -28.25 30.469 1 85.12 174 LYS B CA 1
ATOM 4265 C C . LYS B 1 174 ? -6.094 -29.062 30.297 1 85.12 174 LYS B C 1
ATOM 4267 O O . LYS B 1 174 ? -5.289 -29.156 31.219 1 85.12 174 LYS B O 1
ATOM 4272 N N . ASN B 1 175 ? -5.832 -29.562 29.125 1 89.5 175 ASN B N 1
ATOM 4273 C CA . ASN B 1 175 ? -4.656 -30.375 28.828 1 89.5 175 ASN B CA 1
ATOM 4274 C C . ASN B 1 175 ? -3.512 -29.531 28.281 1 89.5 175 ASN B C 1
ATOM 4276 O O . ASN B 1 175 ? -2.486 -30.078 27.844 1 89.5 175 ASN B O 1
ATOM 4280 N N . GLY B 1 176 ? -3.691 -28.219 28.141 1 89.5 176 GLY B N 1
ATOM 4281 C CA . GLY B 1 176 ? -2.652 -27.328 27.672 1 89.5 176 GLY B CA 1
ATOM 4282 C C . GLY B 1 176 ? -2.639 -27.156 26.156 1 89.5 176 GLY B C 1
ATOM 4283 O O . GLY B 1 176 ? -1.742 -26.516 25.609 1 89.5 176 GLY B O 1
ATOM 4284 N N . ARG B 1 177 ? -3.562 -27.812 25.469 1 90.5 177 ARG B N 1
ATOM 4285 C CA . ARG B 1 177 ? -3.619 -27.719 24.016 1 90.5 177 ARG B CA 1
ATOM 4286 C C . ARG B 1 177 ? -4.262 -26.422 23.562 1 90.5 177 ARG B C 1
ATOM 4288 O O . ARG B 1 177 ? -5.387 -26.109 23.969 1 90.5 177 ARG B O 1
ATOM 4295 N N . PRO B 1 178 ? -3.424 -25.609 22.828 1 91.19 178 PRO B N 1
ATOM 4296 C CA . PRO B 1 178 ? -3.977 -24.328 22.375 1 91.19 178 PRO B CA 1
ATOM 4297 C C . PRO B 1 178 ? -5.184 -24.5 21.453 1 91.19 178 PRO B C 1
ATOM 4299 O O . PRO B 1 178 ? -5.141 -25.312 20.516 1 91.19 178 PRO B O 1
ATOM 4302 N N . TYR B 1 179 ? -6.258 -23.844 21.781 1 91.62 179 TYR B N 1
ATOM 4303 C CA . TYR B 1 1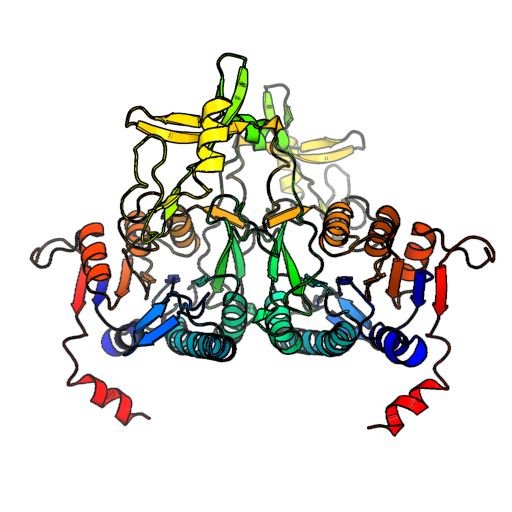79 ? -7.453 -23.906 20.953 1 91.62 179 TYR B CA 1
ATOM 4304 C C . TYR B 1 179 ? -8.203 -22.578 20.969 1 91.62 179 TYR B C 1
ATOM 4306 O O . TYR B 1 179 ? -7.922 -21.703 21.797 1 91.62 179 TYR B O 1
ATOM 4314 N N . THR B 1 180 ? -8.969 -22.266 19.906 1 90.94 180 THR B N 1
ATOM 4315 C CA . THR B 1 180 ? -9.906 -21.156 19.844 1 90.94 180 THR B CA 1
ATOM 4316 C C . THR B 1 180 ? -11.297 -21.641 19.438 1 90.94 180 THR B C 1
ATOM 4318 O O . THR B 1 180 ? -11.516 -22.828 19.25 1 90.94 180 THR B O 1
ATOM 4321 N N . THR B 1 181 ? -12.281 -20.797 19.578 1 89.94 181 THR B N 1
ATOM 4322 C CA . THR B 1 181 ? -13.633 -21.172 19.172 1 89.94 181 THR B CA 1
ATOM 4323 C C . THR B 1 181 ? -14.125 -20.266 18.047 1 89.94 181 THR B C 1
ATOM 4325 O O . THR B 1 181 ? -13.703 -19.125 17.938 1 89.94 181 THR B O 1
ATOM 4328 N N . VAL B 1 182 ? -14.836 -20.844 17.156 1 87.88 182 VAL B N 1
ATOM 4329 C CA . VAL B 1 182 ? -15.43 -20.078 16.078 1 87.88 182 VAL B CA 1
ATOM 4330 C C . VAL B 1 182 ? -16.953 -20.234 16.094 1 87.88 182 VAL B C 1
ATOM 4332 O O . VAL B 1 182 ? -17.453 -21.281 16.516 1 87.88 182 VAL B O 1
ATOM 4335 N N . PRO B 1 183 ? -17.641 -19.188 15.648 1 87.94 183 PRO B N 1
ATOM 4336 C CA . PRO B 1 183 ? -19.109 -19.312 15.617 1 87.94 183 PRO B CA 1
ATOM 4337 C C . PRO B 1 183 ? -19.578 -20.391 14.641 1 87.94 183 PRO B C 1
ATOM 4339 O O . PRO B 1 183 ? -18.953 -20.609 13.602 1 87.94 183 PRO B O 1
ATOM 4342 N N . ILE B 1 184 ? -20.672 -21.016 14.945 1 90.62 184 ILE B N 1
ATOM 4343 C CA . ILE B 1 184 ? -21.219 -22.047 14.07 1 90.62 184 ILE B CA 1
ATOM 4344 C C . ILE B 1 184 ? -22.422 -21.5 13.312 1 90.62 184 ILE B C 1
ATOM 4346 O O . ILE B 1 184 ? -23.109 -22.25 12.625 1 90.62 184 ILE B O 1
ATOM 4350 N N . HIS B 1 185 ? -22.734 -20.234 13.508 1 87.31 185 HIS B N 1
ATOM 4351 C CA . HIS B 1 185 ? -23.797 -19.578 12.75 1 87.31 185 HIS B CA 1
ATOM 4352 C C . HIS B 1 185 ? -23.281 -18.344 12.023 1 87.31 185 HIS B C 1
ATOM 4354 O O . HIS B 1 185 ? -22.234 -17.797 12.383 1 87.31 185 HIS B O 1
ATOM 4360 N N . ALA B 1 186 ? -23.906 -17.969 10.914 1 83.69 186 ALA B N 1
ATOM 4361 C CA . ALA B 1 186 ? -23.531 -16.844 10.062 1 83.69 186 ALA B CA 1
ATOM 4362 C C . ALA B 1 186 ? -24.75 -16.016 9.703 1 83.69 186 ALA B C 1
ATOM 4364 O O . ALA B 1 186 ? -25.891 -16.453 9.883 1 83.69 186 ALA B O 1
ATOM 4365 N N . PRO B 1 187 ? -24.5 -14.75 9.375 1 80.56 187 PRO B N 1
ATOM 4366 C CA . PRO B 1 187 ? -25.641 -13.898 9.023 1 80.56 187 PRO B CA 1
ATOM 4367 C C . PRO B 1 187 ? -26.438 -14.453 7.844 1 80.56 187 PRO B C 1
ATOM 4369 O O . PRO B 1 187 ? -25.859 -15.031 6.918 1 80.56 187 PRO B O 1
ATOM 4372 N N . GLY B 1 188 ? -27.75 -14.297 7.871 1 78.31 188 GLY B N 1
ATOM 4373 C CA . GLY B 1 188 ? -28.672 -14.805 6.871 1 78.31 188 GLY B CA 1
ATOM 4374 C C . GLY B 1 188 ? -29.656 -15.82 7.426 1 78.31 188 GLY B C 1
ATOM 4375 O O . GLY B 1 188 ? -29.312 -16.609 8.312 1 78.31 188 GLY B O 1
ATOM 4376 N N . GLU B 1 189 ? -30.938 -15.68 7.035 1 77.94 189 GLU B N 1
ATOM 4377 C CA . GLU B 1 189 ? -31.938 -16.594 7.57 1 77.94 189 GLU B CA 1
ATOM 4378 C C . GLU B 1 189 ? -32.312 -17.656 6.543 1 77.94 189 GLU B C 1
ATOM 4380 O O . GLU B 1 189 ? -32.344 -17.391 5.34 1 77.94 189 GLU B O 1
ATOM 4385 N N . THR B 1 190 ? -32.312 -18.875 6.984 1 76.31 190 THR B N 1
ATOM 4386 C CA . THR B 1 190 ? -32.844 -19.969 6.172 1 76.31 190 THR B CA 1
ATOM 4387 C C . THR B 1 190 ? -34.344 -20.188 6.473 1 76.31 190 THR B C 1
ATOM 4389 O O . THR B 1 190 ? -34.781 -19.984 7.605 1 76.31 190 THR B O 1
ATOM 4392 N N . LEU B 1 191 ? -35.188 -20.391 5.492 1 68.19 191 LEU B N 1
ATOM 4393 C CA . LEU B 1 191 ? -36.625 -20.531 5.594 1 68.19 191 LEU B CA 1
ATOM 4394 C C . LEU B 1 191 ? -37 -21.547 6.656 1 68.19 191 LEU B C 1
ATOM 4396 O O . LEU B 1 191 ? -37.906 -21.312 7.457 1 68.19 191 LEU B O 1
ATOM 4400 N N . SER B 1 192 ? -36.438 -22.75 6.609 1 71 192 SER B N 1
ATOM 4401 C CA . SER B 1 192 ? -36.75 -23.828 7.539 1 71 192 SER B CA 1
ATOM 4402 C C . SER B 1 192 ? -35.5 -24.438 8.148 1 71 192 SER B C 1
ATOM 4404 O O . SER B 1 192 ? -35.094 -25.531 7.762 1 71 192 SER B O 1
ATOM 4406 N N . PRO B 1 193 ? -34.969 -23.656 9.133 1 76.44 193 PRO B N 1
ATOM 4407 C CA . PRO B 1 193 ? -33.688 -24.172 9.672 1 76.44 193 PRO B CA 1
ATOM 4408 C C . PRO B 1 193 ? -33.875 -25.406 10.547 1 76.44 193 PRO B C 1
ATOM 4410 O O . PRO B 1 193 ? -34.875 -25.5 11.266 1 76.44 193 PRO B O 1
ATOM 4413 N N . GLN B 1 194 ? -33.094 -26.438 10.266 1 84.94 194 GLN B N 1
ATOM 4414 C CA . GLN B 1 194 ? -33.062 -27.609 11.148 1 84.94 194 GLN B CA 1
ATOM 4415 C C 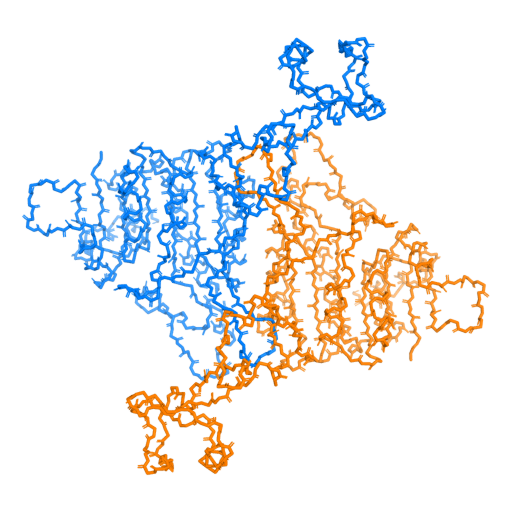. GLN B 1 194 ? -32.531 -27.234 12.531 1 84.94 194 GLN B C 1
ATOM 4417 O O . GLN B 1 194 ? -31.672 -26.375 12.664 1 84.94 194 GLN B O 1
ATOM 4422 N N . LYS B 1 195 ? -33.125 -27.812 13.484 1 90.31 195 LYS B N 1
ATOM 4423 C CA . LYS B 1 195 ? -32.75 -27.5 14.859 1 90.31 195 LYS B CA 1
ATOM 4424 C C . LYS B 1 195 ? -31.484 -28.266 15.25 1 90.31 195 LYS B C 1
ATOM 4426 O O . LYS B 1 195 ? -31.312 -29.438 14.875 1 90.31 195 LYS B O 1
ATOM 4431 N N . PHE B 1 196 ? -30.688 -27.625 15.93 1 91.19 196 PHE B N 1
ATOM 4432 C CA . PHE B 1 196 ? -29.516 -28.219 16.547 1 91.19 196 PHE B CA 1
ATOM 4433 C C . PHE B 1 196 ? -29.688 -28.312 18.062 1 91.19 196 PHE B C 1
ATOM 4435 O O . PHE B 1 196 ? -29.766 -27.281 18.734 1 91.19 196 PHE B O 1
ATOM 4442 N N . LYS B 1 197 ? -29.766 -29.547 18.562 1 90.06 197 LYS B N 1
ATOM 4443 C CA . LYS B 1 197 ? -30.016 -29.797 19.969 1 90.06 197 LYS B CA 1
ATOM 4444 C C . LYS B 1 197 ? -31.234 -29.016 20.453 1 90.06 197 LYS B C 1
ATOM 4446 O O . LYS B 1 197 ? -31.203 -28.359 21.5 1 90.06 197 LYS B O 1
ATOM 4451 N N . GLY B 1 198 ? -32.188 -29.016 19.562 1 86.5 198 GLY B N 1
ATOM 4452 C CA . GLY B 1 198 ? -33.469 -28.375 19.891 1 86.5 198 GLY B CA 1
ATOM 4453 C C . GLY B 1 198 ? -33.438 -26.875 19.719 1 86.5 198 GLY B C 1
ATOM 4454 O O . GLY B 1 198 ? -34.469 -26.219 19.938 1 86.5 198 GLY B O 1
ATOM 4455 N N . MET B 1 199 ? -32.375 -26.359 19.359 1 88.56 199 MET B N 1
ATOM 4456 C CA . MET B 1 199 ? -32.25 -24.906 19.234 1 88.56 199 MET B CA 1
ATOM 4457 C C . MET B 1 199 ? -32.25 -24.5 17.766 1 88.56 199 MET B C 1
ATOM 4459 O O . MET B 1 199 ? -31.641 -25.156 16.922 1 88.56 199 MET B O 1
ATOM 4463 N N . SER B 1 200 ? -32.938 -23.453 17.469 1 88.69 200 SER B N 1
ATOM 4464 C CA . SER B 1 200 ? -32.844 -22.812 16.156 1 88.69 200 SER B CA 1
ATOM 4465 C C . SER B 1 200 ? -31.703 -21.812 16.109 1 88.69 200 SER B C 1
ATOM 4467 O O . SER B 1 200 ? -31.266 -21.328 17.141 1 88.69 200 SER B O 1
ATOM 4469 N N . PRO B 1 201 ? -31.172 -21.594 14.891 1 88.31 201 PRO B N 1
ATOM 4470 C CA . PRO B 1 201 ? -30.203 -20.5 14.812 1 88.31 201 PRO B CA 1
ATOM 4471 C C . PRO B 1 201 ? -30.75 -19.172 15.297 1 88.31 201 PRO B C 1
ATOM 4473 O O . PRO B 1 201 ? -31.969 -18.969 15.297 1 88.31 201 PRO B O 1
ATOM 4476 N N . PRO B 1 202 ? -29.906 -18.312 15.82 1 84.19 202 PRO B N 1
ATOM 4477 C CA . PRO B 1 202 ? -30.375 -17 16.25 1 84.19 202 PRO B CA 1
ATOM 4478 C C . PRO B 1 202 ? -31.094 -16.234 15.141 1 84.19 202 PRO B C 1
ATOM 4480 O O . PRO B 1 202 ? -30.891 -16.531 13.961 1 84.19 202 PRO B O 1
ATOM 4483 N N . VAL B 1 203 ? -31.906 -15.336 15.586 1 82.75 203 VAL B N 1
ATOM 4484 C CA . VAL B 1 203 ? -32.688 -14.555 14.625 1 82.75 203 VAL B CA 1
ATOM 4485 C C . VAL B 1 203 ? -31.75 -13.836 13.664 1 82.75 203 VAL B C 1
ATOM 4487 O O . VAL B 1 203 ? -30.75 -13.242 14.078 1 82.75 203 VAL B O 1
ATOM 4490 N N . GLY B 1 204 ? -32.031 -13.922 12.414 1 84.38 204 GLY B N 1
ATOM 4491 C CA . GLY B 1 204 ? -31.25 -13.242 11.398 1 84.38 204 GLY B CA 1
ATOM 4492 C C . GLY B 1 204 ? -30 -14.008 10.992 1 84.38 204 GLY B C 1
ATOM 4493 O O . GLY B 1 204 ? -29.156 -13.484 10.258 1 84.38 204 GLY B O 1
ATOM 4494 N N . ARG B 1 205 ? -29.922 -15.242 11.508 1 88.81 205 ARG B N 1
ATOM 4495 C CA . ARG B 1 205 ? -28.719 -16.031 11.234 1 88.81 205 ARG B CA 1
ATOM 4496 C C . ARG B 1 205 ? -29.094 -17.453 10.805 1 88.81 205 ARG B C 1
ATOM 4498 O O . ARG B 1 205 ? -30.25 -17.844 10.883 1 88.81 205 ARG B O 1
ATOM 4505 N N . HIS B 1 206 ? -28.188 -18.172 10.234 1 89.44 206 HIS B N 1
ATOM 4506 C CA . HIS B 1 206 ? -28.328 -19.578 9.875 1 89.44 206 HIS B CA 1
ATOM 4507 C C . HIS B 1 206 ? -27.109 -20.391 10.305 1 89.44 206 HIS B C 1
ATOM 4509 O O . HIS B 1 206 ? -26.062 -19.812 10.633 1 89.44 206 HIS B O 1
ATOM 4515 N N . TRP B 1 207 ? -27.312 -21.688 10.398 1 90.56 207 TRP B N 1
ATOM 4516 C CA . TRP B 1 207 ? -26.172 -22.531 10.734 1 90.56 207 TRP B CA 1
ATOM 4517 C C . TRP B 1 207 ? -25.125 -22.516 9.625 1 90.56 207 TRP B C 1
ATOM 4519 O O . TRP B 1 207 ? -25.469 -22.641 8.445 1 90.56 207 TRP B O 1
ATOM 4529 N N . ARG B 1 208 ? -23.828 -22.406 9.969 1 87 208 ARG B N 1
ATOM 4530 C CA . ARG B 1 208 ? -22.75 -22.391 8.992 1 87 208 ARG B CA 1
ATOM 4531 C C . ARG B 1 208 ? -22.578 -23.75 8.328 1 87 208 ARG B C 1
ATOM 4533 O O . ARG B 1 208 ? -22.109 -23.828 7.191 1 87 208 ARG B O 1
ATOM 4540 N N . THR B 1 209 ? -22.891 -24.844 9.094 1 88.19 209 THR B N 1
ATOM 4541 C CA . THR B 1 209 ? -22.797 -26.219 8.617 1 88.19 209 THR B CA 1
ATOM 4542 C C . THR B 1 209 ? -24.094 -26.969 8.883 1 88.19 209 THR B C 1
ATOM 4544 O O . THR B 1 209 ? -24.938 -26.5 9.656 1 88.19 209 THR B O 1
ATOM 4547 N N . ASP B 1 210 ? -24.281 -28.062 8.211 1 88.69 210 ASP B N 1
ATOM 4548 C CA . ASP B 1 210 ? -25.484 -28.844 8.406 1 88.69 210 ASP B CA 1
ATOM 4549 C C . ASP B 1 210 ? -25.547 -29.422 9.82 1 88.69 210 ASP B C 1
ATOM 4551 O O . ASP B 1 210 ? -24.516 -29.609 10.469 1 88.69 210 ASP B O 1
ATOM 4555 N N . VAL B 1 211 ? -26.766 -29.641 10.203 1 90.56 211 VAL B N 1
ATOM 4556 C CA . VAL B 1 211 ? -27.031 -30.062 11.578 1 90.56 211 VAL B CA 1
ATOM 4557 C C . VAL B 1 211 ? -26.391 -31.422 11.844 1 90.56 211 VAL B C 1
ATOM 4559 O O . VAL B 1 211 ? -25.953 -31.703 12.961 1 90.56 211 VAL B O 1
ATOM 4562 N N . GLU B 1 212 ? -26.359 -32.25 10.805 1 92.19 212 GLU B N 1
ATOM 4563 C CA . GLU B 1 212 ? -25.703 -33.531 10.953 1 92.19 212 GLU B CA 1
ATOM 4564 C C . GLU B 1 212 ? -24.25 -33.375 11.383 1 92.19 212 GLU B C 1
ATOM 4566 O O . GLU B 1 212 ? -23.766 -34.062 12.289 1 92.19 212 GLU B O 1
ATOM 4571 N N . THR B 1 213 ? -23.562 -32.438 10.758 1 93.19 213 THR B N 1
ATOM 4572 C CA . THR B 1 213 ? -22.188 -32.125 11.086 1 93.19 213 THR B CA 1
ATOM 4573 C C . THR B 1 213 ? -22.078 -31.516 12.477 1 93.19 213 THR B C 1
ATOM 4575 O O . THR B 1 213 ? -21.156 -31.844 13.234 1 93.19 213 THR B O 1
ATOM 4578 N N . LEU B 1 214 ? -23.031 -30.734 12.812 1 92.88 214 LEU B N 1
ATOM 4579 C CA . LEU B 1 214 ? -23.047 -30.125 14.141 1 92.88 214 LEU B CA 1
ATOM 4580 C C . LEU B 1 214 ? -23.188 -31.188 15.219 1 92.88 214 LEU B C 1
ATOM 4582 O O . LEU B 1 214 ? -22.516 -31.125 16.25 1 92.88 214 LEU B O 1
ATOM 4586 N N . ASN B 1 215 ? -24.047 -32.094 14.938 1 92 215 ASN B N 1
ATOM 4587 C CA . ASN B 1 215 ? -24.234 -33.188 15.875 1 92 215 ASN B CA 1
ATOM 4588 C C . ASN B 1 215 ? -22.969 -34.031 16.031 1 92 215 ASN B C 1
ATOM 4590 O O . ASN B 1 215 ? -22.625 -34.469 17.125 1 92 215 ASN B O 1
ATOM 4594 N N . GLN B 1 216 ? -22.359 -34.25 14.922 1 93.44 216 GLN B N 1
ATOM 4595 C CA . GLN B 1 216 ? -21.109 -35 14.961 1 93.44 216 GLN B CA 1
ATOM 4596 C C . GLN B 1 216 ? -20.062 -34.25 15.789 1 93.44 216 GLN B C 1
ATOM 4598 O O . GLN B 1 216 ? -19.359 -34.875 16.594 1 93.44 216 GLN B O 1
ATOM 4603 N N . TRP B 1 217 ? -19.891 -32.938 15.602 1 93 217 TRP B N 1
ATOM 4604 C CA . TRP B 1 217 ? -18.969 -32.094 16.375 1 93 217 TRP B CA 1
ATOM 4605 C C . TRP B 1 217 ? -19.281 -32.188 17.859 1 93 217 TRP B C 1
ATOM 4607 O O . TRP B 1 217 ? -18.375 -32.25 18.703 1 93 217 TRP B O 1
ATOM 4617 N N . ASP B 1 218 ? -20.516 -32.094 18.172 1 91.75 218 ASP B N 1
ATOM 4618 C CA . ASP B 1 218 ? -20.953 -32.156 19.562 1 91.75 218 ASP B CA 1
ATOM 4619 C C . ASP B 1 218 ? -20.578 -33.5 20.188 1 91.75 218 ASP B C 1
ATOM 4621 O O . ASP B 1 218 ? -20.062 -33.531 21.312 1 91.75 218 ASP B O 1
ATOM 4625 N N . LYS B 1 219 ? -20.828 -34.562 19.438 1 92 219 LYS B N 1
ATOM 4626 C CA . LYS B 1 219 ? -20.5 -35.906 19.906 1 92 219 LYS B CA 1
ATOM 4627 C C . LYS B 1 219 ? -19 -36.062 20.156 1 92 219 LYS B C 1
ATOM 4629 O O . LYS B 1 219 ? -18.594 -36.75 21.094 1 92 219 LYS B O 1
ATOM 4634 N N . GLU B 1 220 ? -18.234 -35.469 19.328 1 93.19 220 GLU B N 1
ATOM 4635 C CA . GLU B 1 220 ? -16.781 -35.562 19.406 1 93.19 220 GLU B CA 1
ATOM 4636 C C . GLU B 1 220 ? -16.219 -34.594 20.422 1 93.19 220 GLU B C 1
ATOM 4638 O O . GLU B 1 220 ? -15 -34.5 20.609 1 93.19 220 GLU B O 1
ATOM 4643 N N . GLY B 1 221 ? -17.031 -33.812 21 1 90.19 221 GLY B N 1
ATOM 4644 C CA . GLY B 1 221 ? -16.594 -32.875 22.016 1 90.19 221 GLY B CA 1
ATOM 4645 C C . GLY B 1 221 ? -15.969 -31.625 21.422 1 90.19 221 GLY B C 1
ATOM 4646 O O . GLY B 1 221 ? -15.125 -30.984 22.062 1 90.19 221 GLY B O 1
ATOM 4647 N N . LEU B 1 222 ? -16.359 -31.25 20.25 1 92.94 222 LEU B N 1
ATOM 4648 C CA . LEU B 1 222 ? -15.742 -30.141 19.531 1 92.94 222 LEU B CA 1
ATOM 4649 C C . LEU B 1 222 ? -16.625 -28.891 19.609 1 92.94 222 LEU B C 1
ATOM 4651 O O . LEU B 1 222 ? -16.406 -27.938 18.875 1 92.94 222 LEU B O 1
ATOM 4655 N N . ILE B 1 223 ? -17.641 -28.891 20.406 1 93.12 223 ILE B N 1
ATOM 4656 C CA . ILE B 1 223 ? -18.5 -27.734 20.594 1 93.12 223 ILE B CA 1
ATOM 4657 C C . ILE B 1 223 ? -18.359 -27.203 22 1 93.12 223 ILE B C 1
ATOM 4659 O O . ILE B 1 223 ? -18.438 -27.953 22.984 1 93.12 223 ILE B O 1
ATOM 4663 N N . GLU B 1 224 ? -18.031 -25.906 22.078 1 91.38 224 GLU B N 1
ATOM 4664 C CA . GLU B 1 224 ? -18 -25.203 23.359 1 91.38 224 GLU B CA 1
ATOM 4665 C C . GLU B 1 224 ? -19.219 -24.312 23.531 1 91.38 224 GLU B C 1
ATOM 4667 O O . GLU B 1 224 ? -19.609 -23.594 22.609 1 91.38 224 GLU B O 1
ATOM 4672 N N . TRP B 1 225 ? -19.828 -24.422 24.688 1 88.06 225 TRP B N 1
ATOM 4673 C CA . TRP B 1 225 ? -21.031 -23.641 24.969 1 88.06 225 TRP B CA 1
ATOM 4674 C C . TRP B 1 225 ? -20.703 -22.453 25.891 1 88.06 225 TRP B C 1
ATOM 4676 O O . TRP B 1 225 ? -20.031 -22.625 26.906 1 88.06 225 TRP B O 1
ATOM 4686 N N . SER B 1 226 ? -21.125 -21.25 25.406 1 83.5 226 SER B N 1
ATOM 4687 C CA . SER B 1 226 ? -20.953 -20.062 26.25 1 83.5 226 SER B CA 1
ATOM 4688 C C . SER B 1 226 ? -21.875 -20.109 27.469 1 83.5 226 SER B C 1
ATOM 4690 O O . SER B 1 226 ? -22.766 -20.953 27.547 1 83.5 226 SER B O 1
ATOM 4692 N N . ALA B 1 227 ? -21.562 -19.062 28.344 1 82.88 227 ALA B N 1
ATOM 4693 C CA . ALA B 1 227 ? -22.406 -18.938 29.531 1 82.88 227 ALA B CA 1
ATOM 4694 C C . ALA B 1 227 ? -23.859 -18.672 29.156 1 82.88 227 ALA B C 1
ATOM 4696 O O . ALA B 1 227 ? -24.781 -19.094 29.859 1 82.88 227 ALA B O 1
ATOM 4697 N N . ASN B 1 228 ? -24.109 -18.062 27.953 1 82.56 228 ASN B N 1
ATOM 4698 C CA . ASN B 1 228 ? -25.438 -17.719 27.5 1 82.56 228 ASN B CA 1
ATOM 4699 C C . ASN B 1 228 ? -26.016 -18.812 26.594 1 82.56 228 ASN B C 1
ATOM 4701 O O . ASN B 1 228 ? -27.047 -18.594 25.938 1 82.56 228 ASN B O 1
ATOM 4705 N N . GLY B 1 229 ? -25.312 -19.938 26.578 1 79.94 229 GLY B N 1
ATOM 4706 C CA . GLY B 1 229 ? -25.828 -21.078 25.844 1 79.94 229 GLY B CA 1
ATOM 4707 C C . GLY B 1 229 ? -25.578 -20.984 24.359 1 79.94 229 GLY B C 1
ATOM 4708 O O . GLY B 1 229 ? -26.359 -21.516 23.562 1 79.94 229 GLY B O 1
ATOM 4709 N N . VAL B 1 230 ? -24.656 -20.172 23.938 1 84.06 230 VAL B N 1
ATOM 4710 C CA . VAL B 1 230 ? -24.344 -20.062 22.516 1 84.06 230 VAL B CA 1
ATOM 4711 C C . VAL B 1 230 ? -23.219 -21.047 22.156 1 84.06 230 VAL B C 1
ATOM 4713 O O . VAL B 1 230 ? -22.109 -20.953 22.703 1 84.06 230 VAL B O 1
ATOM 4716 N N . PRO B 1 231 ? -23.531 -22.047 21.266 1 88.81 231 PRO B N 1
ATOM 4717 C CA . PRO B 1 231 ? -22.516 -23.031 20.891 1 88.81 231 PRO B CA 1
ATOM 4718 C C . PRO B 1 231 ? -21.469 -22.453 19.922 1 88.81 231 PRO B C 1
ATOM 4720 O O . PRO B 1 231 ? -21.812 -21.672 1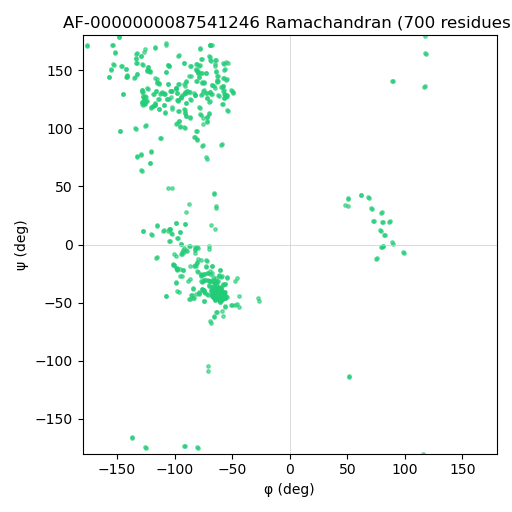9.047 1 88.81 231 PRO B O 1
ATOM 4723 N N . ARG B 1 232 ? -20.203 -22.781 20.109 1 92.75 232 ARG B N 1
ATOM 4724 C CA . ARG B 1 232 ? -19.094 -22.422 19.234 1 92.75 232 ARG B CA 1
ATOM 4725 C C . ARG B 1 232 ? -18.219 -23.641 18.938 1 92.75 232 ARG B C 1
ATOM 4727 O O . ARG B 1 232 ? -18.125 -24.547 19.766 1 92.75 232 ARG B O 1
ATOM 4734 N N . LYS B 1 233 ? -17.688 -23.656 17.781 1 92.38 233 LYS B N 1
ATOM 4735 C CA . LYS B 1 233 ? -16.844 -24.781 17.391 1 92.38 233 LYS B CA 1
ATOM 4736 C C . LYS B 1 233 ? -15.414 -24.594 17.922 1 92.38 233 LYS B C 1
ATOM 4738 O O . LYS B 1 233 ? -14.82 -23.531 17.766 1 92.38 233 LYS B O 1
ATOM 4743 N N . ILE B 1 234 ? -14.922 -25.625 18.547 1 91.81 234 ILE B N 1
ATOM 4744 C CA . ILE B 1 234 ? -13.539 -25.641 19.016 1 91.81 234 ILE B CA 1
ATOM 4745 C C . ILE B 1 234 ? -12.602 -25.906 17.844 1 91.81 234 ILE B C 1
ATOM 4747 O O . ILE B 1 234 ? -12.844 -26.812 17.031 1 91.81 234 ILE B O 1
ATOM 4751 N N . VAL B 1 235 ? -11.633 -25.078 17.703 1 90.25 235 VAL B N 1
ATOM 4752 C CA . VAL B 1 235 ? -10.609 -25.25 16.672 1 90.25 235 VAL B CA 1
ATOM 4753 C C . VAL B 1 235 ? -9.227 -25.234 17.328 1 90.25 235 VAL B C 1
ATOM 4755 O O . VAL B 1 235 ? -8.852 -24.266 17.984 1 90.25 235 VAL B O 1
ATOM 4758 N N . TYR B 1 236 ? -8.555 -26.328 17.109 1 90.38 236 TYR B N 1
ATOM 4759 C CA . TYR B 1 236 ? -7.23 -26.438 17.703 1 90.38 236 TYR B CA 1
ATOM 4760 C C . TYR B 1 236 ? -6.168 -25.812 16.812 1 90.38 236 TYR B C 1
ATOM 4762 O O . TYR B 1 236 ? -6.223 -25.953 15.586 1 90.38 236 TYR B O 1
ATOM 4770 N N . ALA B 1 237 ? -5.156 -25.203 17.422 1 87.5 237 ALA B N 1
ATOM 4771 C CA . ALA B 1 237 ? -4.098 -24.5 16.719 1 87.5 237 ALA B CA 1
ATOM 4772 C C . ALA B 1 237 ? -3.314 -25.453 15.812 1 87.5 237 ALA B C 1
ATOM 4774 O O . ALA B 1 237 ? -2.941 -25.094 14.695 1 87.5 237 ALA B O 1
ATOM 4775 N N . ASP B 1 238 ? -3.041 -26.609 16.297 1 85.44 238 ASP B N 1
ATOM 4776 C CA . ASP B 1 238 ? -2.201 -27.562 15.594 1 85.44 238 ASP B CA 1
ATOM 4777 C C . ASP B 1 238 ? -2.941 -28.156 14.398 1 85.44 238 ASP B C 1
ATOM 4779 O O . ASP B 1 238 ? -2.34 -28.844 13.562 1 85.44 238 ASP B O 1
ATOM 4783 N N . GLU B 1 239 ? -4.266 -27.969 14.305 1 83.38 239 GLU B N 1
ATOM 4784 C CA . GLU B 1 239 ? -5.059 -28.484 13.195 1 83.38 239 GLU B CA 1
ATOM 4785 C C . GLU B 1 239 ? -5.23 -27.438 12.102 1 83.38 239 GLU B C 1
ATOM 4787 O O . GLU B 1 239 ? -5.738 -27.734 11.023 1 83.38 239 GLU B O 1
ATOM 4792 N N . ARG B 1 240 ? -4.793 -26.297 12.469 1 80.5 240 ARG B N 1
ATOM 4793 C CA . ARG B 1 240 ? -4.926 -25.234 11.477 1 80.5 240 ARG B CA 1
ATOM 4794 C C . ARG B 1 240 ? -3.727 -25.203 10.539 1 80.5 240 ARG B C 1
ATOM 4796 O O . ARG B 1 240 ? -2.586 -25.391 10.969 1 80.5 240 ARG B O 1
ATOM 4803 N N . LYS B 1 241 ? -3.941 -25.156 9.219 1 79.88 241 LYS B N 1
ATOM 4804 C CA . LYS B 1 241 ? -2.92 -25.172 8.172 1 79.88 241 LYS B CA 1
ATOM 4805 C C . LYS B 1 241 ? -2.123 -23.875 8.156 1 79.88 241 LYS B C 1
ATOM 4807 O O . LYS B 1 241 ? -1.104 -23.781 7.469 1 79.88 241 LYS B O 1
ATOM 4812 N N . GLY B 1 242 ? -2.418 -22.859 8.969 1 85.31 242 GLY B N 1
ATOM 4813 C CA . GLY B 1 242 ? -1.733 -21.562 8.953 1 85.31 242 GLY B CA 1
ATOM 4814 C C . GLY B 1 242 ? -2.646 -20.406 8.609 1 85.31 242 GLY B C 1
ATOM 4815 O O . GLY B 1 242 ? -3.857 -20.594 8.461 1 85.31 242 GLY B O 1
ATOM 4816 N N . LYS B 1 243 ? -2.018 -19.312 8.617 1 88 243 LYS B N 1
ATOM 4817 C CA . LYS B 1 243 ? -2.777 -18.109 8.305 1 88 243 LYS B CA 1
ATOM 4818 C C . LYS B 1 243 ? -2.641 -17.719 6.836 1 88 243 LYS B C 1
ATOM 4820 O O . LYS B 1 243 ? -1.558 -17.844 6.258 1 88 243 LYS B O 1
ATOM 4825 N N . ARG B 1 244 ? -3.734 -17.344 6.289 1 93.5 244 ARG B N 1
ATOM 4826 C CA . ARG B 1 244 ? -3.723 -16.859 4.914 1 93.5 244 ARG B CA 1
ATOM 4827 C C . ARG B 1 244 ? -2.785 -15.672 4.762 1 93.5 244 ARG B C 1
ATOM 4829 O O . ARG B 1 244 ? -2.756 -14.781 5.617 1 93.5 244 ARG B O 1
ATOM 4836 N N . VAL B 1 245 ? -1.985 -15.68 3.67 1 96.44 245 VAL B N 1
ATOM 4837 C CA . VAL B 1 245 ? -1.107 -14.547 3.393 1 96.44 245 VAL B CA 1
ATOM 4838 C C . VAL B 1 245 ? -1.942 -13.336 2.994 1 96.44 245 VAL B C 1
ATOM 4840 O O . VAL B 1 245 ? -2.885 -13.453 2.209 1 96.44 245 VAL B O 1
ATOM 4843 N N . GLN B 1 246 ? -1.646 -12.227 3.621 1 96.94 246 GLN B N 1
ATOM 4844 C CA . GLN B 1 246 ? -2.344 -10.977 3.34 1 96.94 246 GLN B CA 1
ATOM 4845 C C . GLN B 1 246 ? -1.625 -10.18 2.254 1 96.94 246 GLN B C 1
ATOM 4847 O O . GLN B 1 246 ? -0.706 -10.688 1.608 1 96.94 246 GLN B O 1
ATOM 4852 N N . ASP B 1 247 ? -2.053 -8.93 1.956 1 97.75 247 ASP B N 1
ATOM 4853 C CA . ASP B 1 247 ? -1.539 -8.172 0.818 1 97.75 247 ASP B CA 1
ATOM 4854 C C . ASP B 1 247 ? -0.465 -7.18 1.257 1 97.75 247 ASP B C 1
ATOM 4856 O O . ASP B 1 247 ? -0.178 -6.211 0.549 1 97.75 247 ASP B O 1
ATOM 4860 N N . ILE B 1 248 ? 0.131 -7.34 2.402 1 97.88 248 ILE B N 1
ATOM 4861 C CA . ILE B 1 248 ? 1.325 -6.629 2.848 1 97.88 248 ILE B CA 1
ATOM 4862 C C . ILE B 1 248 ? 2.439 -7.633 3.145 1 97.88 248 ILE B C 1
ATOM 4864 O O . ILE B 1 248 ? 2.297 -8.492 4.02 1 97.88 248 ILE B O 1
ATOM 4868 N N . TRP B 1 249 ? 3.543 -7.5 2.371 1 98 249 TRP B N 1
ATOM 4869 C CA . TRP B 1 249 ? 4.648 -8.445 2.439 1 98 249 TRP B CA 1
ATOM 4870 C C . TRP B 1 249 ? 5.906 -7.777 2.988 1 98 249 TRP B C 1
ATOM 4872 O O . TRP B 1 249 ? 6.195 -6.625 2.66 1 98 249 TRP B O 1
ATOM 4882 N N . GLU B 1 250 ? 6.586 -8.438 3.822 1 96.25 250 GLU B N 1
ATOM 4883 C CA . GLU B 1 250 ? 7.895 -7.961 4.266 1 96.25 250 GLU B CA 1
ATOM 4884 C C . GLU B 1 250 ? 9.016 -8.859 3.746 1 96.25 250 GLU B C 1
ATOM 4886 O O . GLU B 1 250 ? 9.375 -9.844 4.387 1 96.25 250 GLU B O 1
ATOM 4891 N N . TYR B 1 251 ? 9.539 -8.539 2.635 1 96.44 251 TYR B N 1
ATOM 4892 C CA . TYR B 1 251 ? 10.648 -9.219 1.979 1 96.44 251 TYR B CA 1
ATOM 4893 C C . TYR B 1 251 ? 11.688 -8.219 1.476 1 96.44 251 TYR B C 1
ATOM 4895 O O . TYR B 1 251 ? 11.516 -7.625 0.409 1 96.44 251 TYR B O 1
ATOM 4903 N N . LYS B 1 252 ? 12.734 -8.047 2.197 1 93.44 252 LYS B N 1
ATOM 4904 C CA . LYS B 1 252 ? 13.797 -7.141 1.78 1 93.44 252 LYS B CA 1
ATOM 4905 C C . LYS B 1 252 ? 14.703 -7.789 0.733 1 93.44 252 LYS B C 1
ATOM 4907 O O . LYS B 1 252 ? 14.859 -9.008 0.718 1 93.44 252 LYS B O 1
ATOM 4912 N N . ASP B 1 253 ? 15.203 -6.945 -0.152 1 89 253 ASP B N 1
ATOM 4913 C CA . ASP B 1 253 ? 16.141 -7.465 -1.137 1 89 253 ASP B CA 1
ATOM 4914 C C . ASP B 1 253 ? 17.422 -7.965 -0.463 1 89 253 ASP B C 1
ATOM 4916 O O . ASP B 1 253 ? 17.734 -7.566 0.66 1 89 253 ASP B O 1
ATOM 4920 N N . PRO B 1 254 ? 18.141 -8.844 -1.172 1 85.88 254 PRO B N 1
ATOM 4921 C CA . PRO B 1 254 ? 19.375 -9.375 -0.579 1 85.88 254 PRO B CA 1
ATOM 4922 C C . PRO B 1 254 ? 20.406 -8.289 -0.323 1 85.88 254 PRO B C 1
ATOM 4924 O O . PRO B 1 254 ? 20.547 -7.355 -1.12 1 85.88 254 PRO B O 1
ATOM 4927 N N . GLN B 1 255 ? 21.094 -8.383 0.786 1 77.75 255 GLN B N 1
ATOM 4928 C CA . GLN B 1 255 ? 22.109 -7.426 1.178 1 77.75 255 GLN B CA 1
ATOM 4929 C C . GLN B 1 255 ? 23.312 -7.484 0.228 1 77.75 255 GLN B C 1
ATOM 4931 O O . GLN B 1 255 ? 23.922 -6.457 -0.072 1 77.75 255 GLN B O 1
ATOM 4936 N N . TYR B 1 256 ? 23.609 -8.719 -0.213 1 81.56 256 TYR B N 1
ATOM 4937 C CA . TYR B 1 256 ? 24.719 -8.93 -1.129 1 81.56 256 TYR B CA 1
ATOM 4938 C C . TYR B 1 256 ? 24.234 -9.555 -2.434 1 81.56 256 TYR B C 1
ATOM 4940 O O . TYR B 1 256 ? 24.453 -10.75 -2.672 1 81.56 256 TYR B O 1
ATOM 4948 N N . PRO B 1 257 ? 23.703 -8.672 -3.26 1 76.25 257 PRO B N 1
ATOM 4949 C CA . PRO B 1 257 ? 23.141 -9.20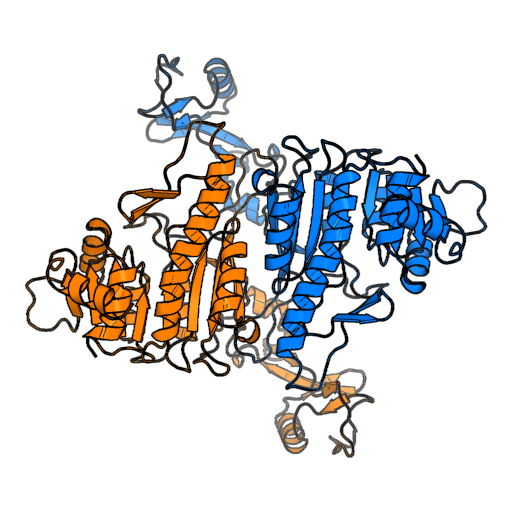3 -4.504 1 76.25 257 PRO B CA 1
ATOM 4950 C C . PRO B 1 257 ? 24.219 -9.562 -5.531 1 76.25 257 PRO B C 1
ATOM 4952 O O . PRO B 1 257 ? 25.25 -8.914 -5.59 1 76.25 257 PRO B O 1
ATOM 4955 N N . ILE B 1 258 ? 24 -10.578 -6.359 1 77.06 258 ILE B N 1
ATOM 4956 C CA . ILE B 1 258 ? 24.906 -10.977 -7.438 1 77.06 258 ILE B CA 1
ATOM 4957 C C . ILE B 1 258 ? 24.656 -10.109 -8.664 1 77.06 258 ILE B C 1
ATOM 4959 O O . ILE B 1 258 ? 25.469 -10.086 -9.594 1 77.06 258 ILE B O 1
ATOM 4963 N N . TYR B 1 259 ? 23.547 -9.5 -8.672 1 78.75 259 TYR B N 1
ATOM 4964 C CA . TYR B 1 259 ? 23.062 -8.648 -9.758 1 78.75 259 TYR B CA 1
ATOM 4965 C C . TYR B 1 259 ? 22.344 -7.426 -9.203 1 78.75 259 TYR B C 1
ATOM 4967 O O . TYR B 1 259 ? 21.672 -7.504 -8.18 1 78.75 259 TYR B O 1
ATOM 4975 N N . PRO B 1 260 ? 22.531 -6.273 -9.938 1 78.56 260 PRO B N 1
ATOM 4976 C CA . PRO B 1 260 ? 21.797 -5.086 -9.5 1 78.56 260 PRO B CA 1
ATOM 4977 C C . PRO B 1 260 ? 20.281 -5.316 -9.438 1 78.56 260 PRO B C 1
ATOM 4979 O O . PRO B 1 260 ? 19.719 -5.949 -10.328 1 78.56 260 PRO B O 1
ATOM 4982 N N . THR B 1 261 ? 19.562 -5.008 -8.375 1 79.69 261 THR B N 1
ATOM 4983 C CA . THR B 1 261 ? 18.125 -4.996 -8.195 1 79.69 261 THR B CA 1
ATOM 4984 C C . THR B 1 261 ? 17.594 -6.41 -7.977 1 79.69 261 THR B C 1
ATOM 4986 O O . THR B 1 261 ? 16.406 -6.68 -8.211 1 79.69 261 THR B O 1
ATOM 4989 N N . GLU B 1 262 ? 18.531 -7.348 -7.727 1 87.31 262 GLU B N 1
ATOM 4990 C CA . GLU B 1 262 ? 18.078 -8.703 -7.418 1 87.31 262 GLU B CA 1
ATOM 4991 C C . GLU B 1 262 ? 17 -8.703 -6.336 1 87.31 262 GLU B C 1
ATOM 4993 O O . GLU B 1 262 ? 17.141 -8.016 -5.32 1 87.31 262 GLU B O 1
ATOM 4998 N N . LYS B 1 263 ? 15.93 -9.406 -6.605 1 93.25 263 LYS B N 1
ATOM 4999 C CA . LYS B 1 263 ? 14.812 -9.453 -5.668 1 93.25 263 LYS B CA 1
ATOM 5000 C C . LYS B 1 263 ? 14.953 -10.633 -4.711 1 93.25 263 LYS B C 1
ATOM 5002 O O . LYS B 1 263 ? 15.633 -11.609 -5.016 1 93.25 263 LYS B O 1
ATOM 5007 N N . ASN B 1 264 ? 14.336 -10.531 -3.557 1 95.88 264 ASN B N 1
ATOM 5008 C CA . ASN B 1 264 ? 14.234 -11.617 -2.582 1 95.88 264 ASN B CA 1
ATOM 5009 C C . ASN B 1 264 ? 13.555 -12.844 -3.178 1 95.88 264 ASN B C 1
ATOM 5011 O O . ASN B 1 264 ? 12.422 -12.766 -3.652 1 95.88 264 ASN B O 1
ATOM 5015 N N . ILE B 1 265 ? 14.211 -13.961 -3.189 1 96.44 265 ILE B N 1
ATOM 5016 C CA . ILE B 1 265 ? 13.727 -15.141 -3.896 1 96.44 265 ILE B CA 1
ATOM 5017 C C . ILE B 1 265 ? 12.516 -15.719 -3.162 1 96.44 265 ILE B C 1
ATOM 5019 O O . ILE B 1 265 ? 11.688 -16.406 -3.766 1 96.44 265 ILE B O 1
ATOM 5023 N N . ASP B 1 266 ? 12.383 -15.469 -1.883 1 97.19 266 ASP B N 1
ATOM 5024 C CA . ASP B 1 266 ? 11.352 -16.109 -1.07 1 97.19 266 ASP B CA 1
ATOM 5025 C C . ASP B 1 266 ? 9.953 -15.664 -1.506 1 97.19 266 ASP B C 1
ATOM 5027 O O . ASP B 1 266 ? 9.047 -16.484 -1.617 1 97.19 266 ASP B O 1
ATOM 5031 N N . PHE B 1 267 ? 9.766 -14.344 -1.735 1 97.62 267 PHE B N 1
ATOM 5032 C CA . PHE B 1 267 ? 8.414 -13.961 -2.139 1 97.62 267 PHE B CA 1
ATOM 5033 C C . PHE B 1 267 ? 8.148 -14.367 -3.584 1 97.62 267 PHE B C 1
ATOM 5035 O O . PHE B 1 267 ? 6.996 -14.57 -3.973 1 97.62 267 PHE B O 1
ATOM 5042 N N . ILE B 1 268 ? 9.172 -14.5 -4.434 1 98.38 268 ILE B N 1
ATOM 5043 C CA . ILE B 1 268 ? 8.984 -14.984 -5.793 1 98.38 268 ILE B CA 1
ATOM 5044 C C . ILE B 1 268 ? 8.57 -16.453 -5.766 1 98.38 268 ILE B C 1
ATOM 5046 O O . ILE B 1 268 ? 7.68 -16.875 -6.508 1 98.38 268 ILE B O 1
ATOM 5050 N N . LYS B 1 269 ? 9.273 -17.234 -4.898 1 98.56 269 LYS B N 1
ATOM 5051 C CA . LYS B 1 269 ? 8.875 -18.625 -4.723 1 98.56 269 LYS B CA 1
ATOM 5052 C C . LYS B 1 269 ? 7.414 -18.734 -4.289 1 98.56 269 LYS B C 1
ATOM 5054 O O . LYS B 1 269 ? 6.676 -19.594 -4.77 1 98.56 269 LYS B O 1
ATOM 5059 N N . MET B 1 270 ? 6.996 -17.875 -3.367 1 98.31 270 MET B N 1
ATOM 5060 C CA . MET B 1 270 ? 5.605 -17.859 -2.918 1 98.31 270 MET B CA 1
ATOM 5061 C C . MET B 1 270 ? 4.66 -17.594 -4.086 1 98.31 270 MET B C 1
ATOM 5063 O O . MET B 1 270 ? 3.629 -18.266 -4.215 1 98.31 270 MET B O 1
ATOM 5067 N N . ILE B 1 271 ? 5 -16.641 -4.969 1 98.81 271 ILE B N 1
ATOM 5068 C CA . ILE B 1 271 ? 4.188 -16.328 -6.137 1 98.81 271 ILE B CA 1
ATOM 5069 C C . ILE B 1 271 ? 4.094 -17.547 -7.051 1 98.81 271 ILE B C 1
ATOM 5071 O O . ILE B 1 271 ? 3.002 -17.922 -7.488 1 98.81 271 ILE B O 1
ATOM 5075 N N . VAL B 1 272 ? 5.23 -18.188 -7.309 1 98.88 272 VAL B N 1
ATOM 5076 C CA . VAL B 1 272 ? 5.285 -19.328 -8.203 1 98.88 272 VAL B CA 1
ATOM 5077 C C . VAL B 1 272 ? 4.453 -20.484 -7.629 1 98.88 272 VAL B C 1
ATOM 5079 O O . VAL B 1 272 ? 3.65 -21.094 -8.336 1 98.88 272 VAL B O 1
ATOM 5082 N N . GLU B 1 273 ? 4.621 -20.703 -6.371 1 98.69 273 GLU B N 1
ATOM 5083 C CA . GLU B 1 273 ? 3.875 -21.781 -5.715 1 98.69 273 GLU B CA 1
ATOM 5084 C C . GLU B 1 273 ? 2.375 -21.5 -5.738 1 98.69 273 GLU B C 1
ATOM 5086 O O . GLU B 1 273 ? 1.571 -22.406 -5.922 1 98.69 273 GLU B O 1
ATOM 5091 N N . THR B 1 274 ? 2.02 -20.312 -5.547 1 98.69 274 THR B N 1
ATOM 5092 C CA . THR B 1 274 ? 0.627 -19.906 -5.41 1 98.69 274 THR B CA 1
ATOM 5093 C C . THR B 1 274 ? -0.079 -19.922 -6.762 1 98.69 274 THR B C 1
ATOM 5095 O O . THR B 1 274 ? -1.206 -20.406 -6.875 1 98.69 274 THR B O 1
ATOM 5098 N N . SER B 1 275 ? 0.587 -19.484 -7.84 1 98.88 275 SER B N 1
ATOM 5099 C CA . SER B 1 275 ? -0.102 -19.172 -9.086 1 98.88 275 SER B CA 1
ATOM 5100 C C . SER B 1 275 ? 0.331 -20.109 -10.211 1 98.88 275 SER B C 1
ATOM 5102 O O . SER B 1 275 ? 0.175 -19.781 -11.391 1 98.88 275 SER B O 1
ATOM 5104 N N . SER B 1 276 ? 0.943 -21.203 -9.906 1 98.81 276 SER B N 1
ATOM 5105 C CA . SER B 1 276 ? 1.312 -22.219 -10.883 1 98.81 276 SER B CA 1
ATOM 5106 C C . SER B 1 276 ? 1.362 -23.609 -10.242 1 98.81 276 SER B C 1
ATOM 5108 O O . SER B 1 276 ? 1.223 -23.734 -9.031 1 98.81 276 SER B O 1
ATOM 5110 N N . ASN B 1 277 ? 1.387 -24.594 -11.102 1 98.69 277 ASN B N 1
ATOM 5111 C CA . ASN B 1 277 ? 1.518 -25.984 -10.688 1 98.69 277 ASN B CA 1
ATOM 5112 C C . ASN B 1 277 ? 2.799 -26.609 -11.227 1 98.69 277 ASN B C 1
ATOM 5114 O O . ASN B 1 277 ? 3.502 -26 -12.031 1 98.69 277 ASN B O 1
ATOM 5118 N N . LYS B 1 278 ? 3.061 -27.812 -10.68 1 98.06 278 LYS B N 1
ATOM 5119 C CA . LYS B 1 278 ? 4.148 -28.578 -11.289 1 98.06 278 LYS B CA 1
ATOM 5120 C C . LYS B 1 278 ? 3.984 -28.656 -12.797 1 98.06 278 LYS B C 1
ATOM 5122 O O . LYS B 1 278 ? 2.875 -28.844 -13.297 1 98.06 278 LYS B O 1
ATOM 5127 N N . ASP B 1 279 ? 5.098 -28.359 -13.531 1 97.25 279 ASP B N 1
ATOM 5128 C CA . ASP B 1 279 ? 5.227 -28.484 -14.977 1 97.25 279 ASP B CA 1
ATOM 5129 C C . ASP B 1 279 ? 4.586 -27.297 -15.688 1 97.25 279 ASP B C 1
ATOM 5131 O O . ASP B 1 279 ? 4.613 -27.203 -16.922 1 97.25 279 ASP B O 1
ATOM 5135 N N . SER B 1 280 ? 3.979 -26.359 -14.883 1 98.69 280 SER B N 1
ATOM 5136 C CA . SER B 1 280 ? 3.541 -25.094 -15.484 1 98.69 280 SER B CA 1
ATOM 5137 C C . SER B 1 280 ? 4.703 -24.375 -16.156 1 98.69 280 SER B C 1
ATOM 5139 O O . SER B 1 280 ? 5.859 -24.562 -15.766 1 98.69 280 SER B O 1
ATOM 5141 N N . ILE B 1 281 ? 4.367 -23.562 -17.094 1 98.81 281 ILE B N 1
ATOM 5142 C CA . ILE B 1 281 ? 5.375 -22.688 -17.688 1 98.81 281 ILE B CA 1
ATOM 5143 C C . ILE B 1 281 ? 5.324 -21.312 -17.031 1 98.81 281 ILE B C 1
ATOM 5145 O O . ILE B 1 281 ? 4.266 -20.672 -16.984 1 98.81 281 ILE B O 1
ATOM 5149 N N . VAL B 1 282 ? 6.469 -20.859 -16.484 1 98.88 282 VAL B N 1
ATOM 5150 C CA . VAL B 1 282 ? 6.637 -19.562 -15.867 1 98.88 282 VAL B CA 1
ATOM 5151 C C . VAL B 1 282 ? 7.5 -18.672 -16.766 1 98.88 282 VAL B C 1
ATOM 5153 O O . VAL B 1 282 ? 8.57 -19.078 -17.203 1 98.88 282 VAL B O 1
ATOM 5156 N N . LEU B 1 283 ? 6.992 -17.453 -17.031 1 98.94 283 LEU B N 1
ATOM 5157 C CA . LEU B 1 283 ? 7.695 -16.531 -17.922 1 98.94 283 LEU B CA 1
ATOM 5158 C C . LEU B 1 283 ? 8.133 -15.273 -17.156 1 98.94 283 LEU B C 1
ATOM 5160 O O . LEU B 1 283 ? 7.348 -14.695 -16.406 1 98.94 283 LEU B O 1
ATOM 5164 N N . ASP B 1 284 ? 9.367 -14.867 -17.312 1 98.75 284 ASP B N 1
ATOM 5165 C CA . ASP B 1 284 ? 9.898 -13.57 -16.891 1 98.75 284 ASP B CA 1
ATOM 5166 C C . ASP B 1 284 ? 10.562 -12.836 -18.047 1 98.75 284 ASP B C 1
ATOM 5168 O O . ASP B 1 284 ? 11.711 -13.117 -18.391 1 98.75 284 ASP B O 1
ATOM 5172 N N . PRO B 1 285 ? 9.859 -11.859 -18.625 1 98.44 285 PRO B N 1
ATOM 5173 C CA . PRO B 1 285 ? 10.383 -11.18 -19.812 1 98.44 285 PRO B CA 1
ATOM 5174 C C . PRO B 1 285 ? 11.43 -10.125 -19.469 1 98.44 285 PRO B C 1
ATOM 5176 O O . PRO B 1 285 ? 11.93 -9.438 -20.359 1 98.44 285 PRO B O 1
ATOM 5179 N N . PHE B 1 286 ? 11.727 -9.859 -18.219 1 96.19 286 PHE B N 1
ATOM 5180 C CA . PHE B 1 286 ? 12.789 -9.031 -17.672 1 96.19 286 PHE B CA 1
ATOM 5181 C C . PHE B 1 286 ? 13.57 -9.805 -16.609 1 96.19 286 PHE B C 1
ATOM 5183 O O . PHE B 1 286 ? 13.664 -9.367 -15.461 1 96.19 286 PHE B O 1
ATOM 5190 N N . CYS B 1 287 ? 14.219 -10.859 -17.016 1 95.62 287 CYS B N 1
ATOM 5191 C CA . CYS B 1 287 ? 14.562 -11.891 -16.047 1 95.62 287 CYS B CA 1
ATOM 5192 C C . CYS B 1 287 ? 15.812 -11.492 -15.258 1 95.62 287 CYS B C 1
ATOM 5194 O O . CYS B 1 287 ? 16.109 -12.078 -14.219 1 95.62 287 CYS B O 1
ATOM 5196 N N . GLY B 1 288 ? 16.594 -10.461 -15.781 1 92.12 288 GLY B N 1
ATOM 5197 C CA . GLY B 1 288 ? 17.719 -9.977 -15.016 1 92.12 288 GLY B CA 1
ATOM 5198 C C . GLY B 1 288 ? 18.656 -11.086 -14.562 1 92.12 288 GLY B C 1
ATOM 5199 O O . GLY B 1 288 ? 19.172 -11.844 -15.383 1 92.12 288 GLY B O 1
ATOM 5200 N N . SER B 1 289 ? 18.703 -11.297 -13.219 1 91.38 289 SER B N 1
ATOM 5201 C CA . SER B 1 289 ? 19.641 -12.266 -12.648 1 91.38 289 SER B CA 1
ATOM 5202 C C . SER B 1 289 ? 19.031 -13.664 -12.609 1 91.38 289 SER B C 1
ATOM 5204 O O . SER B 1 289 ? 19.656 -14.602 -12.109 1 91.38 289 SER B O 1
ATOM 5206 N N . GLY B 1 290 ? 17.859 -13.836 -13.023 1 95.88 290 GLY B N 1
ATOM 5207 C CA . GLY B 1 290 ? 17.25 -15.148 -13.148 1 95.88 290 GLY B CA 1
ATOM 5208 C C . GLY B 1 290 ? 16.594 -15.625 -11.867 1 95.88 290 GLY B C 1
ATOM 5209 O O . GLY B 1 290 ? 16.375 -16.828 -11.68 1 95.88 290 GLY B O 1
ATOM 5210 N N . THR B 1 291 ? 16.266 -14.719 -10.93 1 96 291 THR B N 1
ATOM 5211 C CA . THR B 1 291 ? 15.68 -15.094 -9.656 1 96 291 THR B CA 1
ATOM 5212 C C . THR B 1 291 ? 14.367 -15.836 -9.859 1 96 291 THR B C 1
ATOM 5214 O O . THR B 1 291 ? 14.117 -16.859 -9.219 1 96 291 THR B O 1
ATOM 5217 N N . THR B 1 292 ? 13.523 -15.359 -10.766 1 98.12 292 THR B N 1
ATOM 5218 C CA . THR B 1 292 ? 12.258 -15.992 -11.086 1 98.12 292 THR B CA 1
ATOM 5219 C C . THR B 1 292 ? 12.477 -17.391 -11.648 1 98.12 292 THR B C 1
ATOM 5221 O O . THR B 1 292 ? 11.766 -18.328 -11.297 1 98.12 292 THR B O 1
ATOM 5224 N N . LEU B 1 293 ? 13.477 -17.562 -12.5 1 98 293 LEU B N 1
ATOM 5225 C CA . LEU B 1 293 ? 13.789 -18.844 -13.125 1 98 293 LEU B CA 1
ATOM 5226 C C . LEU B 1 293 ? 14.25 -19.859 -12.086 1 98 293 LEU B C 1
ATOM 5228 O O . LEU B 1 293 ? 13.867 -21.016 -12.133 1 98 293 LEU B O 1
ATOM 5232 N N . GLN B 1 294 ? 15.062 -19.391 -11.203 1 97.31 294 GLN B N 1
ATOM 5233 C CA . GLN B 1 294 ? 15.516 -20.25 -10.109 1 97.31 294 GLN B CA 1
ATOM 5234 C C . GLN B 1 294 ? 14.344 -20.703 -9.242 1 97.31 294 GLN B C 1
ATOM 5236 O O . GLN B 1 294 ? 14.273 -21.859 -8.844 1 97.31 294 GLN B O 1
ATOM 5241 N N . ALA B 1 295 ? 13.445 -19.75 -8.898 1 98.12 295 ALA B N 1
ATOM 5242 C CA . ALA B 1 295 ? 12.258 -20.109 -8.125 1 98.12 295 ALA B CA 1
ATOM 5243 C C . ALA B 1 295 ? 11.422 -21.156 -8.844 1 98.12 295 ALA B C 1
ATOM 5245 O O . ALA B 1 295 ? 10.969 -22.125 -8.227 1 98.12 295 ALA B O 1
ATOM 5246 N N . ALA B 1 296 ? 11.211 -21 -10.133 1 98.38 296 ALA B N 1
ATOM 5247 C CA . ALA B 1 296 ? 10.453 -21.953 -10.945 1 98.38 296 ALA B CA 1
ATOM 5248 C C . ALA B 1 296 ? 11.102 -23.328 -10.914 1 98.38 296 ALA B C 1
ATOM 5250 O O . ALA B 1 296 ? 10.422 -24.344 -10.727 1 98.38 296 ALA B O 1
ATOM 5251 N N . THR B 1 297 ? 12.398 -23.375 -11.094 1 97.31 297 THR B N 1
ATOM 5252 C CA . THR B 1 297 ? 13.148 -24.625 -11.102 1 97.31 297 THR B CA 1
ATOM 5253 C C . THR B 1 297 ? 13.023 -25.344 -9.758 1 97.31 297 THR B C 1
ATOM 5255 O O . THR B 1 297 ? 12.742 -26.547 -9.719 1 97.31 297 THR B O 1
ATOM 5258 N N . SER B 1 298 ? 13.227 -24.609 -8.695 1 97.31 298 SER B N 1
ATOM 5259 C CA . SER B 1 298 ? 13.195 -25.203 -7.355 1 97.31 298 SER B CA 1
ATOM 5260 C C . SER B 1 298 ? 11.836 -25.812 -7.047 1 97.31 298 SER B C 1
ATOM 5262 O O . SER B 1 298 ? 11.727 -26.688 -6.195 1 97.31 298 SER B O 1
ATOM 5264 N N . LEU B 1 299 ? 10.766 -25.359 -7.754 1 98 299 LEU B N 1
ATOM 5265 C CA . LEU B 1 299 ? 9.406 -25.828 -7.508 1 98 299 LEU B CA 1
ATOM 5266 C C . LEU B 1 299 ? 8.914 -26.703 -8.656 1 98 299 LEU B C 1
ATOM 5268 O O . LEU B 1 299 ? 7.715 -26.938 -8.797 1 98 299 LEU B O 1
ATOM 5272 N N . SER B 1 300 ? 9.797 -27.125 -9.547 1 97.38 300 SER B N 1
ATOM 5273 C CA . SER B 1 300 ? 9.57 -28.094 -10.617 1 97.38 300 SER B CA 1
ATOM 5274 C C . SER B 1 300 ? 8.625 -27.531 -11.672 1 97.38 300 SER B C 1
ATOM 5276 O O . SER B 1 300 ? 7.672 -28.203 -12.078 1 97.38 300 SER B O 1
ATOM 5278 N N . ARG B 1 301 ? 8.82 -26.266 -11.992 1 98.06 301 ARG B N 1
ATOM 5279 C CA . ARG B 1 301 ? 8.148 -25.656 -13.125 1 98.06 301 ARG B CA 1
ATOM 5280 C C . ARG B 1 301 ? 9.109 -25.469 -14.297 1 98.06 301 ARG B C 1
ATOM 5282 O O . ARG B 1 301 ? 10.328 -25.453 -14.109 1 98.06 301 ARG B O 1
ATOM 5289 N N . LYS B 1 302 ? 8.57 -25.438 -15.516 1 97.81 302 LYS B N 1
ATOM 5290 C CA . LYS B 1 302 ? 9.328 -24.969 -16.672 1 97.81 302 LYS B CA 1
ATOM 5291 C C . LYS B 1 302 ? 9.406 -23.453 -16.719 1 97.81 302 LYS B C 1
ATOM 5293 O O . LYS B 1 302 ? 8.586 -22.766 -16.109 1 97.81 302 LYS B O 1
ATOM 5298 N N . TRP B 1 303 ? 10.445 -22.906 -17.359 1 98.25 303 TRP B N 1
ATOM 5299 C CA . TRP B 1 303 ? 10.57 -21.453 -17.312 1 98.25 303 TRP B CA 1
ATOM 5300 C C . TRP B 1 303 ? 11.078 -20.922 -18.656 1 98.25 303 TRP B C 1
ATOM 5302 O O . TRP B 1 303 ? 11.688 -21.656 -19.438 1 98.25 303 TRP B O 1
ATOM 5312 N N . ILE B 1 304 ? 10.695 -19.719 -18.953 1 98.56 304 ILE B N 1
ATOM 5313 C CA . ILE B 1 304 ? 11.211 -18.906 -20.047 1 98.56 304 ILE B CA 1
ATOM 5314 C C . ILE B 1 304 ? 11.727 -17.562 -19.5 1 98.56 304 ILE B C 1
ATOM 5316 O O . ILE B 1 304 ? 11.008 -16.875 -18.797 1 98.56 304 ILE B O 1
ATOM 5320 N N . GLY B 1 305 ? 12.969 -17.219 -19.734 1 98.25 305 GLY B N 1
ATOM 5321 C CA . GLY B 1 305 ? 13.555 -15.938 -19.391 1 98.25 305 GLY B CA 1
ATOM 5322 C C . GLY B 1 305 ? 13.984 -15.141 -20.609 1 98.25 305 GLY B C 1
ATOM 5323 O O . GLY B 1 305 ? 14.5 -15.703 -21.578 1 98.25 305 GLY B O 1
ATOM 5324 N N . ILE B 1 306 ? 13.75 -13.828 -20.578 1 98 306 ILE B N 1
ATOM 5325 C CA . ILE B 1 306 ? 14.195 -12.938 -21.641 1 98 306 ILE B CA 1
ATOM 5326 C C . ILE B 1 306 ? 14.969 -11.766 -21.047 1 98 306 ILE B C 1
ATOM 5328 O O . ILE B 1 306 ? 14.539 -11.172 -20.047 1 98 306 ILE B O 1
ATOM 5332 N N . ASP B 1 307 ? 16.078 -11.492 -21.562 1 95.62 307 ASP B N 1
ATOM 5333 C CA . ASP B 1 307 ? 16.797 -10.266 -21.25 1 95.62 307 ASP B CA 1
ATOM 5334 C C . ASP B 1 307 ? 17.734 -9.875 -22.391 1 95.62 307 ASP B C 1
ATOM 5336 O O . ASP B 1 307 ? 18.219 -10.742 -23.125 1 95.62 307 ASP B O 1
ATOM 5340 N N . GLN B 1 308 ? 17.938 -8.594 -22.5 1 94 308 GLN B N 1
ATOM 5341 C CA . GLN B 1 308 ? 18.797 -8.141 -23.594 1 94 308 GLN B CA 1
ATOM 5342 C C . GLN B 1 308 ? 20.219 -7.902 -23.109 1 94 308 GLN B C 1
ATOM 5344 O O . GLN B 1 308 ? 21.156 -7.855 -23.922 1 94 308 GLN B O 1
ATOM 5349 N N . SER B 1 309 ? 20.391 -7.715 -21.797 1 90.69 309 SER B N 1
ATOM 5350 C CA . SER B 1 309 ? 21.688 -7.352 -21.219 1 90.69 309 SER B CA 1
ATOM 5351 C C . SER B 1 309 ? 22.625 -8.547 -21.188 1 90.69 309 SER B C 1
ATOM 5353 O O . SER B 1 309 ? 22.266 -9.617 -20.688 1 90.69 309 SER B O 1
ATOM 5355 N N . ASP B 1 310 ? 23.875 -8.297 -21.672 1 90.81 310 ASP B N 1
ATOM 5356 C CA . ASP B 1 310 ? 24.891 -9.336 -21.609 1 90.81 310 ASP B CA 1
ATOM 5357 C C . ASP B 1 310 ? 25.172 -9.766 -20.172 1 90.81 310 ASP B C 1
ATOM 5359 O O . ASP B 1 310 ? 25.328 -10.953 -19.891 1 90.81 310 ASP B O 1
ATOM 5363 N N . LEU B 1 311 ? 25.172 -8.789 -19.391 1 89.56 311 LEU B N 1
ATOM 5364 C CA . LEU B 1 311 ? 25.438 -9.062 -17.984 1 89.56 311 LEU B CA 1
ATOM 5365 C C . LEU B 1 311 ? 24.312 -9.914 -17.375 1 89.56 311 LEU B C 1
ATOM 5367 O O . LEU B 1 311 ? 24.578 -10.852 -16.625 1 89.56 311 LEU B O 1
ATOM 5371 N N . ALA B 1 312 ? 23.109 -9.578 -17.625 1 91.69 312 ALA B N 1
ATOM 5372 C CA . ALA B 1 312 ? 21.953 -10.328 -17.141 1 91.69 312 ALA B CA 1
ATOM 5373 C C . ALA B 1 312 ? 22.016 -11.781 -17.609 1 91.69 312 ALA B C 1
ATOM 5375 O O . ALA B 1 312 ? 21.844 -12.703 -16.812 1 91.69 312 ALA B O 1
ATOM 5376 N N . ILE B 1 313 ? 22.312 -11.969 -18.875 1 94.06 313 ILE B N 1
ATOM 5377 C CA . ILE B 1 313 ? 22.344 -13.297 -19.484 1 94.06 313 ILE B CA 1
ATOM 5378 C C . ILE B 1 313 ? 23.469 -14.125 -18.844 1 94.06 313 ILE B C 1
ATOM 5380 O O . ILE B 1 313 ? 23.25 -15.281 -18.484 1 94.06 313 ILE B O 1
ATOM 5384 N N . LYS B 1 314 ? 24.578 -13.484 -18.75 1 93 314 LYS B N 1
ATOM 5385 C CA . LYS B 1 314 ? 25.703 -14.18 -18.125 1 93 314 LYS B CA 1
ATOM 5386 C C . LYS B 1 314 ? 25.375 -14.609 -16.703 1 93 314 LYS B C 1
ATOM 5388 O O . LYS B 1 314 ? 25.641 -15.75 -16.312 1 93 314 LYS B O 1
ATOM 5393 N N . THR B 1 315 ? 24.828 -13.688 -15.922 1 92.75 315 THR B N 1
ATOM 5394 C CA . THR B 1 315 ? 24.484 -13.961 -14.531 1 92.75 315 THR B CA 1
ATOM 5395 C C . THR B 1 315 ? 23.453 -15.078 -14.438 1 92.75 315 THR B C 1
ATOM 5397 O O . THR B 1 315 ? 23.562 -15.969 -13.594 1 92.75 315 THR B O 1
ATOM 5400 N N . THR B 1 316 ? 22.453 -15.016 -15.281 1 94.44 316 THR B N 1
ATOM 5401 C CA . THR B 1 316 ? 21.406 -16.031 -15.297 1 94.44 316 THR B CA 1
ATOM 5402 C C . THR B 1 316 ? 21.984 -17.391 -15.688 1 94.44 316 THR B C 1
ATOM 5404 O O . THR B 1 316 ? 21.641 -18.406 -15.07 1 94.44 316 THR B O 1
ATOM 5407 N N . LYS B 1 317 ? 22.844 -17.453 -16.703 1 94 317 LYS B N 1
ATOM 5408 C CA . LYS B 1 317 ? 23.484 -18.703 -17.109 1 94 317 LYS B CA 1
ATOM 5409 C C . LYS B 1 317 ? 24.266 -19.328 -15.969 1 94 317 LYS B C 1
ATOM 5411 O O . LYS B 1 317 ? 24.172 -20.531 -15.727 1 94 317 LYS B O 1
ATOM 5416 N N . ASP B 1 318 ? 25 -18.516 -15.32 1 92.25 318 ASP B N 1
ATOM 5417 C CA . ASP B 1 318 ? 25.781 -18.984 -14.188 1 92.25 318 ASP B CA 1
ATOM 5418 C C . ASP B 1 318 ? 24.875 -19.516 -13.078 1 92.25 318 ASP B C 1
ATOM 5420 O O . ASP B 1 318 ? 25.156 -20.578 -12.516 1 92.25 318 ASP B O 1
ATOM 5424 N N . ARG B 1 319 ? 23.781 -18.812 -12.773 1 91.94 319 ARG B N 1
ATOM 5425 C CA . ARG B 1 319 ? 22.844 -19.172 -11.711 1 91.94 319 ARG B CA 1
ATOM 5426 C C . ARG B 1 319 ? 22.141 -20.484 -12.031 1 91.94 319 ARG B C 1
ATOM 5428 O O . ARG B 1 319 ? 21.969 -21.344 -11.164 1 91.94 319 ARG B O 1
ATOM 5435 N N . MET B 1 320 ? 21.75 -20.578 -13.297 1 92.88 320 MET B N 1
ATOM 5436 C CA . MET B 1 320 ? 20.891 -21.703 -13.695 1 92.88 320 MET B CA 1
ATOM 5437 C C . MET B 1 320 ? 21.719 -22.875 -14.188 1 92.88 320 MET B C 1
ATOM 5439 O O . MET B 1 320 ? 21.188 -23.953 -14.438 1 92.88 320 MET B O 1
ATOM 5443 N N . GLY B 1 321 ? 23.062 -22.656 -14.32 1 86.88 321 GLY B N 1
ATOM 5444 C CA . GLY B 1 321 ? 23.938 -23.688 -14.82 1 86.88 321 GLY B CA 1
ATOM 5445 C C . GLY B 1 321 ? 23.75 -23.969 -16.312 1 86.88 321 GLY B C 1
ATOM 5446 O O . GLY B 1 321 ? 23.75 -25.125 -16.734 1 86.88 321 GLY B O 1
ATOM 5447 N N . VAL B 1 322 ? 23.391 -22.938 -16.953 1 77.62 322 VAL B N 1
ATOM 5448 C CA . VAL B 1 322 ? 23.219 -23.078 -18.391 1 77.62 322 VAL B CA 1
ATOM 5449 C C . VAL B 1 322 ? 24.562 -22.938 -19.094 1 77.62 322 VAL B C 1
ATOM 5451 O O . VAL B 1 322 ? 25.234 -21.906 -18.969 1 77.62 322 VAL B O 1
ATOM 5454 N N . ASP B 1 323 ? 25.359 -23.969 -19.391 1 66.25 323 ASP B N 1
ATOM 5455 C CA . ASP B 1 323 ? 26.641 -23.953 -20.094 1 66.25 323 ASP B CA 1
ATOM 5456 C C . ASP B 1 323 ? 26.438 -24.094 -21.594 1 66.25 323 ASP B C 1
ATOM 5458 O O . ASP B 1 323 ? 25.438 -24.688 -22.047 1 66.25 323 ASP B O 1
ATOM 5462 N N . GLU B 1 324 ? 27.141 -23.172 -22.422 1 55.53 324 GLU B N 1
ATOM 5463 C CA . GLU B 1 324 ? 27.125 -23.312 -23.875 1 55.53 324 GLU B CA 1
ATOM 5464 C C . GLU B 1 324 ? 27.375 -24.75 -24.297 1 55.53 324 GLU B C 1
ATOM 5466 O O . GLU B 1 324 ? 26.828 -25.219 -25.297 1 55.53 324 GLU B O 1
ATOM 5471 N N . VAL B 1 325 ? 28.406 -25.281 -23.766 1 45.16 325 VAL B N 1
ATOM 5472 C CA . VAL B 1 325 ? 28.953 -26.547 -24.25 1 45.16 325 VAL B CA 1
ATOM 5473 C C . VAL B 1 325 ? 28.078 -27.703 -23.797 1 45.16 325 VAL B C 1
ATOM 5475 O O . VAL B 1 325 ? 28.312 -28.859 -24.172 1 45.16 325 VAL B O 1
ATOM 5478 N N . SER B 1 326 ? 27.516 -27.531 -22.734 1 45.41 326 SER B N 1
ATOM 5479 C CA . SER B 1 326 ? 27.031 -28.828 -22.25 1 45.41 326 SER B CA 1
ATOM 5480 C C . SER B 1 326 ? 25.859 -29.312 -23.078 1 45.41 326 SER B C 1
ATOM 5482 O O . SER B 1 326 ? 24.766 -28.719 -23.031 1 45.41 326 SER B O 1
ATOM 5484 N N . LEU B 1 327 ? 26.031 -29.766 -24.281 1 41.12 327 LEU B N 1
ATOM 5485 C CA . LEU B 1 327 ? 25.172 -30.531 -25.203 1 41.12 327 LEU B CA 1
ATOM 5486 C C . LEU B 1 327 ? 24.156 -31.359 -24.422 1 41.12 327 LEU B C 1
ATOM 5488 O O . LEU B 1 327 ? 23.172 -31.828 -25 1 41.12 327 LEU B O 1
ATOM 5492 N N . PHE B 1 328 ? 24.641 -32.094 -23.391 1 43.38 328 PHE B N 1
ATOM 5493 C CA . PHE B 1 328 ? 23.844 -33.219 -22.891 1 43.38 328 PHE B CA 1
ATOM 5494 C C . PHE B 1 328 ? 22.609 -32.688 -22.141 1 43.38 328 PHE B C 1
ATOM 5496 O O . PHE B 1 328 ? 21.484 -32.969 -22.531 1 43.38 328 PHE B O 1
ATOM 5503 N N . GLU B 1 329 ? 22.641 -32.75 -20.703 1 47.44 329 GLU B N 1
ATOM 5504 C CA . GLU B 1 329 ? 21.578 -33 -19.734 1 47.44 329 GLU B CA 1
ATOM 5505 C C . GLU B 1 329 ? 20.781 -31.75 -19.438 1 47.44 329 GLU B C 1
ATOM 5507 O O . GLU B 1 329 ? 19.844 -31.766 -18.625 1 47.44 329 GLU B O 1
ATOM 5512 N N . ASN B 1 330 ? 21.203 -30.5 -19.953 1 58.34 330 ASN B N 1
ATOM 5513 C CA . ASN B 1 330 ? 20.453 -29.391 -19.391 1 58.34 330 ASN B CA 1
ATOM 5514 C C . ASN B 1 330 ? 19.219 -29.062 -20.219 1 58.34 330 ASN B C 1
ATOM 5516 O O . ASN B 1 330 ? 19.281 -29.016 -21.453 1 58.34 330 ASN B O 1
ATOM 5520 N N . ASP B 1 331 ? 18.047 -29.281 -19.797 1 81.75 331 ASP B N 1
ATOM 5521 C CA . ASP B 1 331 ? 16.688 -29.125 -20.312 1 81.75 331 ASP B CA 1
ATOM 5522 C C . ASP B 1 331 ? 16.359 -27.656 -20.562 1 81.75 331 ASP B C 1
ATOM 5524 O O . ASP B 1 331 ? 15.227 -27.234 -20.375 1 81.75 331 ASP B O 1
ATOM 5528 N N . THR B 1 332 ? 17.656 -26.844 -21.016 1 91.38 332 THR B N 1
ATOM 5529 C CA . THR B 1 332 ? 17.391 -25.422 -21.281 1 91.38 332 THR B CA 1
ATOM 5530 C C . THR B 1 332 ? 17.875 -25.047 -22.672 1 91.38 332 THR B C 1
ATOM 5532 O O . THR B 1 332 ? 19 -25.359 -23.062 1 91.38 332 THR B O 1
ATOM 5535 N N . GLU B 1 333 ? 17.125 -24.469 -23.5 1 92.38 333 GLU B N 1
ATOM 5536 C CA . GLU B 1 333 ? 17.453 -23.906 -24.812 1 92.38 333 GLU B CA 1
ATOM 5537 C C . GLU B 1 333 ? 17.844 -22.438 -24.703 1 92.38 333 GLU B C 1
ATOM 5539 O O . GLU B 1 333 ? 17.047 -21.609 -24.219 1 92.38 333 GLU B O 1
ATOM 5544 N N . PHE B 1 334 ? 19.109 -22.109 -24.984 1 93.94 334 PHE B N 1
ATOM 5545 C CA . PHE B 1 334 ? 19.516 -20.719 -25.062 1 93.94 334 PHE B CA 1
ATOM 5546 C C . PHE B 1 334 ? 19.469 -20.203 -26.5 1 93.94 334 PHE B C 1
ATOM 5548 O O . PHE B 1 334 ? 20.016 -20.828 -27.406 1 93.94 334 PHE B O 1
ATOM 5555 N N . ILE B 1 335 ? 18.797 -19.094 -26.781 1 93.88 335 ILE B N 1
ATOM 5556 C CA . ILE B 1 335 ? 18.641 -18.516 -28.109 1 93.88 335 ILE B CA 1
ATOM 5557 C C . ILE B 1 335 ? 19.031 -17.047 -28.078 1 93.88 335 ILE B C 1
ATOM 5559 O O . ILE B 1 335 ? 18.484 -16.266 -27.312 1 93.88 335 ILE B O 1
ATOM 5563 N N . ASP B 1 336 ? 20 -16.609 -28.844 1 94.38 336 ASP B N 1
ATOM 5564 C CA . ASP B 1 336 ? 20.391 -15.203 -29 1 94.38 336 ASP B CA 1
ATOM 5565 C C . ASP B 1 336 ? 19.781 -14.602 -30.266 1 94.38 336 ASP B C 1
ATOM 5567 O O . ASP B 1 336 ? 20.234 -14.875 -31.375 1 94.38 336 ASP B O 1
ATOM 5571 N N . LEU B 1 337 ? 18.766 -13.812 -30.109 1 92.12 337 LEU B N 1
ATOM 5572 C CA . LEU B 1 337 ? 18.047 -13.242 -31.234 1 92.12 337 LEU B CA 1
ATOM 5573 C C . LEU B 1 337 ? 18.625 -11.891 -31.625 1 92.12 337 LEU B C 1
ATOM 5575 O O . LEU B 1 337 ? 18.094 -11.219 -32.531 1 92.12 337 LEU B O 1
ATOM 5579 N N . THR B 1 338 ? 19.594 -11.414 -30.906 1 84.56 338 THR B N 1
ATOM 5580 C CA . THR B 1 338 ? 20.203 -10.141 -31.266 1 84.56 338 THR B CA 1
ATOM 5581 C C . THR B 1 338 ? 21 -10.258 -32.562 1 84.56 338 THR B C 1
ATOM 5583 O O . THR B 1 338 ? 21.234 -9.266 -33.25 1 84.56 338 THR B O 1
ATOM 5586 N N . LYS B 1 339 ? 21.484 -11.32 -32.969 1 67.19 339 LYS B N 1
ATOM 5587 C CA . LYS B 1 339 ? 22.281 -11.57 -34.156 1 67.19 339 LYS B CA 1
ATOM 5588 C C . LYS B 1 339 ? 21.391 -11.836 -35.375 1 67.19 339 LYS B C 1
ATOM 5590 O O . LYS B 1 339 ? 21.844 -11.781 -36.5 1 67.19 339 LYS B O 1
ATOM 5595 N N . CYS B 1 340 ? 20.109 -12.188 -35.25 1 51.09 340 CYS B N 1
ATOM 5596 C CA . CYS B 1 340 ? 19.25 -12.531 -36.375 1 51.09 340 CYS B CA 1
ATOM 5597 C C . CYS B 1 340 ? 18.547 -11.297 -36.906 1 51.09 340 CYS B C 1
ATOM 5599 O O . CYS B 1 340 ? 17.391 -11.031 -36.594 1 51.09 340 CYS B O 1
ATOM 5601 N N . LYS B 1 341 ? 18.875 -10.031 -36.906 1 45.94 341 LYS B N 1
ATOM 5602 C CA . LYS B 1 341 ? 18.109 -8.945 -37.531 1 45.94 341 LYS B CA 1
ATOM 5603 C C . LYS B 1 341 ? 17.625 -9.336 -38.938 1 45.94 341 LYS B C 1
ATOM 5605 O O . LYS B 1 341 ? 16.906 -8.578 -39.562 1 45.94 341 LYS B O 1
ATOM 5610 N N . LYS B 1 342 ? 18.266 -9.859 -39.719 1 40.78 342 LYS B N 1
ATOM 5611 C CA . LYS B 1 342 ? 18 -9.695 -41.125 1 40.78 342 LYS B CA 1
ATOM 5612 C C . LYS B 1 342 ? 16.609 -10.227 -41.5 1 40.78 342 LYS B C 1
ATOM 5614 O O . LYS B 1 342 ? 15.914 -9.656 -42.344 1 40.78 342 LYS B O 1
ATOM 5619 N N . ASP B 1 343 ? 16.062 -11.43 -41.031 1 36.84 343 ASP B N 1
ATOM 5620 C CA . ASP B 1 343 ? 14.93 -12.016 -41.719 1 36.84 343 ASP B CA 1
ATOM 5621 C C . ASP B 1 343 ? 13.617 -11.625 -41.062 1 36.84 343 ASP B C 1
ATOM 5623 O O . ASP B 1 343 ? 12.539 -11.758 -41.625 1 36.84 343 ASP B O 1
ATOM 5627 N N . PHE B 1 344 ? 13.43 -11.18 -39.781 1 35.84 344 PHE B N 1
ATOM 5628 C CA . PHE B 1 344 ? 12.109 -11.023 -39.188 1 35.84 344 PHE B CA 1
ATOM 5629 C C . PHE B 1 344 ? 11.547 -9.633 -39.469 1 35.84 344 PHE B C 1
ATOM 5631 O O . PHE B 1 344 ? 10.391 -9.352 -39.156 1 35.84 344 PHE B O 1
ATOM 5638 N N . ALA B 1 345 ? 12.234 -8.578 -39.594 1 40.72 345 ALA B N 1
ATOM 5639 C CA . ALA B 1 345 ? 11.633 -7.332 -40.062 1 40.72 345 ALA B CA 1
ATOM 5640 C C . ALA B 1 345 ? 10.75 -7.57 -41.281 1 40.72 345 ALA B C 1
ATOM 5642 O O . ALA B 1 345 ? 9.945 -6.707 -41.656 1 40.72 345 ALA B O 1
ATOM 5643 N N . GLN B 1 346 ? 11 -8.484 -42.031 1 34.06 346 GLN B N 1
ATOM 5644 C CA . GLN B 1 346 ? 10.188 -8.773 -43.219 1 34.06 346 GLN B CA 1
ATOM 5645 C C . GLN B 1 346 ? 8.812 -9.305 -42.812 1 34.06 346 GLN B C 1
ATOM 5647 O O . GLN B 1 346 ? 7.859 -9.219 -43.594 1 34.06 346 GLN B O 1
ATOM 5652 N N . PHE B 1 347 ? 8.695 -9.875 -41.562 1 34.47 347 PHE B N 1
ATOM 5653 C CA . PHE B 1 347 ? 7.363 -10.367 -41.25 1 34.47 347 PHE B CA 1
ATOM 5654 C C . PHE B 1 347 ? 6.457 -9.234 -40.781 1 34.47 347 PHE B C 1
ATOM 5656 O O . PHE B 1 347 ? 5.262 -9.234 -41.062 1 34.47 347 PHE B O 1
ATOM 5663 N N . SER B 1 348 ? 6.895 -8.32 -39.938 1 38.31 348 SER B N 1
ATOM 5664 C CA . SER B 1 348 ? 5.934 -7.383 -39.375 1 38.31 348 SER B CA 1
ATOM 5665 C C . SER B 1 348 ? 5.504 -6.332 -40.375 1 38.31 348 SER B C 1
ATOM 5667 O O . SER B 1 348 ? 4.57 -5.566 -40.125 1 38.31 348 SER B O 1
ATOM 5669 N N . GLN B 1 349 ? 6.301 -5.926 -41.312 1 34.62 349 GLN B N 1
ATOM 5670 C CA . GLN B 1 349 ? 5.852 -4.91 -42.281 1 34.62 349 GLN B CA 1
ATOM 5671 C C . GLN B 1 349 ? 4.703 -5.43 -43.125 1 34.62 349 GLN B C 1
ATOM 5673 O O . GLN B 1 349 ? 3.992 -4.645 -43.75 1 34.62 349 GLN B O 1
ATOM 5678 N N . SER B 1 350 ? 4.703 -6.785 -43.312 1 32.56 350 SER B N 1
ATOM 5679 C CA . SER B 1 350 ? 3.711 -7.121 -44.312 1 32.56 350 SER B CA 1
ATOM 5680 C C . SER B 1 350 ? 2.295 -7.012 -43.781 1 32.56 350 SER B C 1
ATOM 5682 O O . SER B 1 350 ? 1.34 -6.816 -44.531 1 32.56 350 SER B O 1
ATOM 5684 N N . ASN B 1 351 ? 2.053 -7.512 -42.438 1 30.95 351 ASN B N 1
ATOM 5685 C CA . ASN B 1 351 ? 0.612 -7.562 -42.219 1 30.95 351 ASN B CA 1
ATOM 5686 C C . ASN B 1 351 ? 0.085 -6.246 -41.656 1 30.95 351 ASN B C 1
ATOM 5688 O O . ASN B 1 351 ? -1.052 -6.184 -41.188 1 30.95 351 ASN B O 1
ATOM 5692 N N . PHE B 1 352 ? 0.964 -5.16 -41.281 1 27.02 352 PHE B N 1
ATOM 5693 C CA . PHE B 1 352 ? 0.121 -3.986 -41.125 1 27.02 352 PHE B CA 1
ATOM 5694 C C . PHE B 1 352 ? -0.138 -3.299 -42.438 1 27.02 352 PHE B C 1
ATOM 5696 O O . PHE B 1 352 ? 0.73 -3.283 -43.312 1 27.02 352 PHE B O 1
#

InterPro domains:
  IPR002052 DNA methylase, N-6 adenine-specific, conserved site [PS00092] (30-36)
  IPR002295 N4/N6-methyltransferase, Type III restriction-modification enzyme EcoPI Mod subunit-like [PR00506] (27-39)
  IPR002295 N4/N6-methyltransferase, Type III restriction-modification enzyme EcoPI Mod subunit-like [PR00506] (78-97)
  IPR002295 N4/N6-methyltransferase, Type III restriction-modification enzyme EcoPI Mod subunit-like [PR00506] (259-281)
  IPR002295 N4/N6-methyltransferase, Type III restriction-modification enzyme EcoPI Mod subunit-like [PR00506] (282-296)
  IPR002941 DNA methylase N-4/N-6 [PF01555] (27-316)
  IPR029063 S-adenosyl-L-methionine-dependent methyltransferase superfamily [G3DSA:3.40.50.150] (1-348)
  IPR029063 S-adenosyl-L-methionine-dependent methyltransferase superfamily [SSF53335] (2-321)

Solvent-accessible surface area (backbone atoms only — not comparable to full-atom values): 38363 Å² total; per-residue (Å²): 129,65,22,35,39,38,35,22,54,41,62,61,47,53,50,41,38,40,73,74,63,62,38,55,43,58,28,25,25,36,49,36,53,62,87,67,52,76,71,55,9,38,41,69,56,97,84,40,76,38,68,44,88,67,82,78,76,81,77,38,61,69,40,32,52,50,36,48,52,49,45,47,52,58,48,46,62,43,47,56,52,49,57,51,24,30,15,70,37,4,32,38,37,40,44,41,42,76,79,55,33,35,59,46,50,57,53,43,31,71,74,55,34,67,88,23,58,49,40,74,28,38,30,36,43,56,70,86,46,76,76,92,60,89,56,50,23,80,31,58,34,32,34,42,34,33,24,64,35,95,66,40,50,72,43,85,55,57,40,75,73,46,72,67,46,46,62,71,66,27,47,63,48,97,86,61,52,44,27,35,70,42,75,46,56,39,86,44,68,57,95,78,69,72,55,50,96,83,37,63,57,58,90,64,23,24,63,70,60,57,55,69,58,49,50,51,34,48,73,71,64,33,52,44,66,44,98,87,66,51,64,20,35,55,42,48,57,88,76,50,88,44,42,52,43,52,31,67,42,84,57,48,47,56,92,79,55,94,36,92,84,46,66,38,52,67,64,48,32,51,50,48,55,20,28,39,52,74,67,30,33,36,37,19,58,45,27,46,54,27,51,67,50,50,34,29,49,77,61,50,25,30,33,37,36,20,31,62,47,67,65,28,51,52,43,22,25,65,70,70,64,58,56,91,74,60,76,73,89,62,65,58,47,78,44,68,54,68,81,59,61,79,70,61,65,64,56,63,60,65,78,101,129,65,22,36,41,37,36,23,54,41,62,60,48,51,48,41,38,42,74,76,64,62,37,55,43,58,28,25,26,36,49,36,53,61,88,68,51,78,72,55,9,38,41,69,57,96,84,40,75,40,69,43,88,68,81,77,76,82,76,37,63,69,41,33,53,51,37,47,53,51,46,48,51,58,48,46,62,43,46,56,52,50,58,50,25,31,14,70,36,5,31,40,35,40,46,44,41,75,80,57,35,35,60,47,49,58,52,44,32,71,74,54,34,68,86,23,58,47,40,73,30,38,30,38,44,54,71,86,47,77,75,92,58,90,57,50,23,79,31,58,33,32,34,42,35,34,25,62,36,94,66,40,50,72,44,84,57,58,40,75,73,47,73,65,47,46,62,72,65,26,47,62,46,99,85,61,52,44,27,36,69,42,75,47,58,39,84,45,68,57,97,79,69,73,55,50,95,84,37,64,59,56,88,63,22,24,61,69,58,56,53,69,58,51,49,50,34,48,74,71,64,33,52,44,66,44,96,86,66,50,65,22,35,56,43,46,58,89,75,52,88,44,41,53,44,51,30,67,43,82,56,49,47,57,92,79,56,96,37,92,85,46,64,41,51,66,65,50,32,49,50,47,55,20,27,40,51,74,67,28,34,35,37,19,58,45,27,48,54,27,53,64,49,51,34,28,49,78,60,49,26,30,34,38,35,19,32,62,47,68,65,27,50,51,45,22,26,64,71,70,64,57,58,92,74,61,76,73,87,64,64,58,48,77,46,68,55,69,79,59,62,79,71,58,68,64,56,64,62,65,79,101

Sequence (704 aa):
MMNILLKTDNLVGLEYLIKQKGLAGKIDLIYTDPPFATNGNFTITNGRATTISNSQRGEVAYSDKLTGKEFVEYIKKRVILMHELLSDKGSFYIHTDYKIGHYVKVMLDEVFGIENFRNDITRIKCNPKNFNKIGYGNIKDMILFYSKGQNPIWNEPRTTYTDEDINRLFKKNKNGRPYTTVPIHAPGETLSPQKFKGMSPPVGRHWRTDVETLNQWDKEGLIEWSANGVPRKIVYADERKGKRVQDIWEYKDPQYPIYPTEKNIDFIKMIVETSSNKDSIVLDPFCGSGTTLQAATSLSRKWIGIDQSDLAIKTTKDRMGVDEVSLFENDTEFIDLTKCKKDFAQFSQSNFMMNILLKTDNLVGLEYLIKQKGLAGKIDLIYTDPPFATNGNFTITNGRATTISNSQRGEVAYSDKLTGKEFVEYIKKRVILMHELLSDKGSFYIHTDYKIGHYVKVMLDEVFGIENFRNDITRIKCNPKNFNKIGYGNIKDMILFYSKGQNPIWNEPRTTYTDEDINRLFKKNKNGRPYTTVPIHAPGETLSPQKFKGMSPPVGRHWRTDVETLNQWDKEGLIEWSANGVPRKIVYADERKGKRVQDIWEYKDPQYPIYPTEKNIDFIKMIVETSSNKDSIVLDPFCGSGTTLQAATSLSRKWIGIDQSDLAIKTTKDRMGVDEVSLFENDTEFIDLTKCKKDFAQFSQSNF